Protein AF-0000000085050484 (afdb_homodimer)

Secondary structure (DSSP, 8-state):
-PPEEEEEE--SS--HHHHHHHHHHHHTT-EEEEEEE-TTPPP-SS--S-HHHHHHHHHHTT-EEEEE---SSHHHHHHHHHHH-TT-EEEES-HHHHHHHHHH--SS-EEE--HHHHHHHHHHHHHHHHHS--TTS-HHHHHHHHHHTTTSHHHHHHHHHHHHHHHHHHTTTSSS---EEEEEEEEEETTEEEEEE--SSSSTT-EE-SEEEPPTTS-HHHHHHHHHHHHH-----HHHHHHHEEEEEEE--TTS-TTSSEEEEEEEEE-TTS--------SSSS-EEEEEHHHHTT-GGGB-TTHHHHHHHHHHHHHHT-----/-PPEEEEEE--SS--HHHHHHHHHHHHTT-EEEEEEE-TTPPP-SS--S-HHHHHHHHHHTT-EEEEE---SSHHHHHHHHHHH-TT-EEEES-HHHHHHHHHH--SS-EEE--HHHHHHHHHHHHHHHHHS--TTS-HHHHHHHHHHTTTSHHHHHHHHHHHHHHHHHHTTTSSS---EEEEEEEEEETTEEEEEE--SSSSTT-EE-SEEEPPTTS-HHHHHHHHHHHHH-----HHHHHHHEEEEEEE--TTS-TTSSEEEEEEEEE-TT---------SSSS-EEEEEHHHHTT-GGGB-TTHHHHHHHHHHHHHHT-----

Foldseek 3Di:
DFAEEEEEDQPLPCFPVNLVVQVVCVVVRYQYEYEHEQQQAAAALVRNDHPVLNCQQCVVSPHHYDYDYHAQDLVVLLVRVCVVPVQHEYEYLPCLRCVSVCVVRDRYHYHYDDPVVNVLSVVQSLCCLVPVAGPRHDPSSSVSSNVSCPPVSSVLNSVLVVVLVVLQVVCVPPPDRDAFEKEFEWEAEDQWTKWFADCDPDLHRFIFTQMDGDDDPDDSLVRHQVSCCVQQVDHDDPVRQVVQWQDKDKRFRQPQDSSGRYIYIYIYGYCYPPPPPCSPRPDPHGDMDIGGLVVLLSRNNRHDRCRSVVSVVVVVCVVVVPRPDD/DFAEEEEEDQPLPCFPVNLVVQVVCVVVRYQYEYEHEQQQAAAALVRNDHPVLNCQQCVVSPHHYDYDYHAQDLVVLLVRVCVVPVQHEYEYLPCLRCVSVCVVRDRYHYHYDDPVVNVLSVVQSLVCLVPVAGPRHDPSSSVSSNVSCPPVSSVLNSVLVVVLVVLQVVCVPPPDRDAFEKEFEWEAEDQWTKWFADCDPDLHRFIFTQMDGDDDPDDSLVRHQVSCCVQQVDHDDPVRQVVQWQDKDKRFRQPQDSSGRYIYIYIYGYCYPDPRPCSPRPDPHGDMDIGGLVVLLSRNNRHDGCRSVVSVVVVVCVVVVPRPDD

Organism: Asticcacaulis excentricus (strain ATCC 15261 / DSM 4724 / KCTC 12464 / NCIMB 9791 / VKM B-1370 / CB 48) (NCBI:txid573065)

Sequence (652 aa):
MNRVCLVIARFHPLTRACEALLRAKIDAGYAVTVCLIGADAPRSHRYPFTVDEQMEMLGAIGVRGIAIKEALSRQERKRQFSEISPEADILLFDPFYANVLKDDWRSGNVEVVSQGVLKDMDEARHTWLASGGCSLVSPEVQQLMAAADGDGTRARLWEEEQYVLNYRRSWEAAPYPPVLVTADVLIQCENKVLLIQRGGLPGRGLWALPGGFVDEGETLFDAALRELREETGLSLGYDYARSCMVQKKTFDDPNRSSRGRTVTHAVHFDLTGQTLDTLEAGDDAAALQWVDIEAALKMRSVMFEDHFLMLEYFLKKAQEGVALGCMNRVCLVIARFHPLTRACEALLRAKIDAGYAVTVCLIGADAPRSHRYPFTVDEQMEMLGAIGVRGIAIKEALSRQERKRQFSEISPEADILLFDPFYANVLKDDWRSGNVEVVSQGVLKDMDEARHTWLASGGCSLVSPEVQQLMAAADGDGTRARLWEEEQYVLNYRRSWEAAPYPPVLVTADVLIQCENKVLLIQRGGLPGRGLWALPGGFVDEGETLFDAALRELREETGLSLGYDYARSCMVQKKTFDDPNRSSRGRTVTHAVHFDLTGQTLDTLEAGDDAAALQWVDIEAALKMRSVMFEDHFLMLEYFLKKAQEGVALGC

Radius of gyration: 28.17 Å; Cα contacts (8 Å, |Δi|>4): 1174; chains: 2; bounding box: 64×88×60 Å

Solvent-accessible surface area (backbone atoms only — not comparable to full-atom values): 34467 Å² total; per-residue (Å²): 130,69,51,40,30,40,30,39,33,71,54,41,46,67,27,47,66,54,50,51,53,53,49,50,44,43,73,73,51,32,49,59,38,34,37,32,58,42,43,52,51,44,73,37,60,84,39,64,56,51,47,68,56,42,45,50,48,34,50,75,72,72,44,50,66,44,79,32,76,69,63,91,45,66,68,54,47,50,48,59,48,40,72,74,43,63,59,31,26,35,39,30,68,35,62,79,79,43,50,61,40,62,78,65,48,81,56,34,56,71,43,70,61,53,69,67,55,54,49,48,30,51,50,37,34,50,38,27,42,74,70,63,52,49,86,56,32,46,74,69,42,44,54,52,55,51,61,64,39,74,79,50,47,39,60,55,28,31,55,35,41,50,51,36,51,52,54,43,54,47,42,61,63,24,81,56,86,70,49,43,49,32,12,29,35,45,45,32,43,76,66,25,31,50,36,31,30,36,78,47,79,72,55,56,70,20,31,32,55,38,44,41,72,56,59,65,85,42,36,60,68,55,32,25,48,49,30,33,26,76,66,46,58,45,74,68,55,69,70,57,45,60,72,29,48,60,48,72,49,78,47,39,52,36,75,56,37,87,68,40,28,38,37,35,43,33,37,34,33,50,50,55,91,55,83,72,68,79,58,50,65,58,88,82,58,50,55,62,43,80,34,45,49,76,58,54,76,68,38,43,54,49,24,34,74,56,41,42,58,53,51,51,50,54,56,53,39,60,72,67,62,60,63,39,35,119,130,69,51,41,30,39,29,39,32,70,55,40,45,67,28,46,65,54,50,51,54,54,49,51,44,42,73,72,51,31,49,60,39,34,38,32,57,43,44,50,51,45,73,37,60,82,39,64,56,50,48,68,56,42,45,51,49,34,50,73,72,71,44,52,67,45,78,30,75,68,62,92,46,64,67,54,46,51,48,59,48,40,73,75,44,61,59,31,27,37,39,30,70,34,60,78,79,44,48,61,41,63,81,65,48,80,55,34,56,72,44,70,63,55,69,65,55,53,49,48,29,52,50,37,33,51,39,27,41,74,70,63,51,51,85,54,32,47,74,69,42,42,52,52,55,52,62,66,39,72,80,51,46,38,60,56,29,31,53,35,40,51,52,37,51,52,54,44,54,47,42,63,63,26,83,57,86,70,50,43,48,30,13,28,35,44,45,31,44,74,67,25,32,50,36,32,30,34,78,49,80,72,54,56,70,20,32,32,57,38,44,42,73,56,57,65,86,43,37,60,67,54,31,24,48,48,30,32,24,76,67,46,59,48,77,66,56,69,70,57,44,58,72,28,49,61,46,72,50,77,48,39,52,36,75,56,37,88,68,41,29,37,38,34,43,32,37,34,33,51,50,55,92,54,83,71,68,81,58,50,66,57,88,81,57,50,57,64,44,79,35,44,49,76,59,54,76,67,37,42,53,48,23,32,74,55,40,40,59,53,50,50,51,54,55,55,39,60,71,66,62,59,62,38,35,119

pLDDT: mean 90.38, std 12.51, range [30.03, 98.69]

Nearest PDB structures (foldseek):
  2qjo-assembly1_B-2  TM=8.603E-01  e=3.686E-28  Synechocystis sp. PCC 6803
  2qjo-assembly1_C-2  TM=8.294E-01  e=4.074E-27  Synechocystis sp. PCC 6803
  2qjo-assembly1_A-2  TM=8.256E-01  e=7.094E-27  Synechocystis sp. PCC 6803
  2qjt-assembly1_A  TM=8.260E-01  e=4.235E-26  Francisella tularensis
  2r5w-assembly1_A  TM=8.127E-01  e=7.842E-26  Francisella tularensis subsp. tularensis

Structure (mmCIF, N/CA/C/O backbone):
data_AF-0000000085050484-model_v1
#
loop_
_entity.id
_entity.type
_entity.pdbx_description
1 polymer 'Nicotinamide-nucleotide adenylyltransferase'
#
loop_
_atom_site.group_PDB
_atom_site.id
_atom_site.type_symbol
_atom_site.label_atom_id
_atom_site.label_alt_id
_atom_site.label_comp_id
_atom_site.label_asym_id
_atom_site.label_entity_id
_atom_site.label_seq_id
_atom_site.pdbx_PDB_ins_code
_atom_site.Cartn_x
_atom_site.Cartn_y
_atom_site.Cartn_z
_atom_site.occupancy
_atom_site.B_iso_or_equiv
_atom_site.auth_seq_id
_atom_site.auth_comp_id
_atom_site.auth_asym_id
_atom_site.auth_atom_id
_atom_site.pdbx_PDB_model_num
ATOM 1 N N . MET A 1 1 ? -25.625 -33.844 -24.109 1 50.44 1 MET A N 1
ATOM 2 C CA . MET A 1 1 ? -24.266 -33.312 -24.156 1 50.44 1 MET A CA 1
ATOM 3 C C . MET A 1 1 ? -23.672 -33.188 -22.766 1 50.44 1 MET A C 1
ATOM 5 O O . MET A 1 1 ? -24.344 -32.719 -21.844 1 50.44 1 MET A O 1
ATOM 9 N N . ASN A 1 2 ? -22.609 -33.906 -22.422 1 69.62 2 ASN A N 1
ATOM 10 C CA . ASN A 1 2 ? -22.094 -34 -21.062 1 69.62 2 ASN A CA 1
ATOM 11 C C . ASN A 1 2 ? -21.734 -32.625 -20.484 1 69.62 2 ASN A C 1
ATOM 13 O O . ASN A 1 2 ? -21.234 -31.766 -21.188 1 69.62 2 ASN A O 1
ATOM 17 N N . ARG A 1 3 ? -22.312 -32.438 -19.375 1 88.69 3 ARG A N 1
ATOM 18 C CA . ARG A 1 3 ? -21.953 -31.203 -18.656 1 88.69 3 ARG A CA 1
ATOM 19 C C . ARG A 1 3 ? -20.438 -31.109 -18.469 1 88.69 3 ARG A C 1
ATOM 21 O O . ARG A 1 3 ? -19.781 -32.125 -18.219 1 88.69 3 ARG A O 1
ATOM 28 N N . VAL A 1 4 ? -19.906 -30.047 -18.812 1 93.88 4 VAL A N 1
ATOM 29 C CA . VAL A 1 4 ? -18.469 -29.812 -18.688 1 93.88 4 VAL A CA 1
ATOM 30 C C . VAL A 1 4 ? -18.156 -29.219 -17.328 1 93.88 4 VAL A C 1
ATOM 32 O O . VAL A 1 4 ? -18.891 -28.344 -16.844 1 93.88 4 VAL A O 1
ATOM 35 N N . CYS A 1 5 ? -17.141 -29.734 -16.688 1 96 5 CYS A N 1
ATOM 36 C CA . CYS A 1 5 ? -16.609 -29.156 -15.461 1 96 5 CYS A CA 1
ATOM 37 C C . CYS A 1 5 ? -15.156 -28.734 -15.633 1 96 5 CYS A C 1
ATOM 39 O O . CYS A 1 5 ? -14.289 -29.578 -15.875 1 96 5 CYS A O 1
ATOM 41 N N . LEU A 1 6 ? -14.922 -27.484 -15.586 1 94.31 6 LEU A N 1
ATOM 42 C CA . LEU A 1 6 ? -13.547 -26.984 -15.562 1 94.31 6 LEU A CA 1
ATOM 43 C C . LEU A 1 6 ? -13.023 -26.906 -14.133 1 94.31 6 LEU A C 1
ATOM 45 O O . LEU A 1 6 ? -13.656 -26.312 -13.266 1 94.31 6 LEU A O 1
ATOM 49 N N . VAL A 1 7 ? -11.914 -27.547 -13.945 1 95.62 7 VAL A N 1
ATOM 50 C CA . VAL A 1 7 ? -11.242 -27.531 -12.656 1 95.62 7 VAL A CA 1
ATOM 51 C C . VAL A 1 7 ? -10.047 -26.594 -12.703 1 95.62 7 VAL A C 1
ATOM 53 O O . VAL A 1 7 ? -9.148 -26.75 -13.531 1 95.62 7 VAL A O 1
ATOM 56 N N . ILE A 1 8 ? -10.07 -25.594 -11.883 1 94 8 ILE A N 1
ATOM 57 C CA . ILE A 1 8 ? -8.969 -24.641 -11.805 1 94 8 ILE A CA 1
ATOM 58 C C . ILE A 1 8 ? -8.07 -25 -10.617 1 94 8 ILE A C 1
ATOM 60 O O . ILE A 1 8 ? -8.5 -24.922 -9.461 1 94 8 ILE A O 1
ATOM 64 N N . ALA A 1 9 ? -6.816 -25.344 -11 1 94.56 9 ALA A N 1
ATOM 65 C CA . ALA A 1 9 ? -6.043 -25.938 -9.906 1 94.56 9 ALA A CA 1
ATOM 66 C C . ALA A 1 9 ? -4.551 -25.703 -10.102 1 94.56 9 ALA A C 1
ATOM 68 O O . ALA A 1 9 ? -4.109 -25.344 -11.195 1 94.56 9 ALA A O 1
ATOM 69 N N . ARG A 1 10 ? -3.857 -25.766 -9.008 1 94.19 10 ARG A N 1
ATOM 70 C CA . ARG A 1 10 ? -2.43 -26.031 -8.852 1 94.19 10 ARG A CA 1
ATOM 71 C C . ARG A 1 10 ? -2.189 -27.219 -7.922 1 94.19 10 ARG A C 1
ATOM 73 O O . ARG A 1 10 ? -2.316 -27.078 -6.703 1 94.19 10 ARG A O 1
ATOM 80 N N . PHE A 1 11 ? -1.839 -28.312 -8.539 1 96.25 11 PHE A N 1
ATOM 81 C CA . PHE A 1 11 ? -1.651 -29.484 -7.699 1 96.25 11 PHE A CA 1
ATOM 82 C C . PHE A 1 11 ? -0.191 -29.641 -7.289 1 96.25 11 PHE A C 1
ATOM 84 O O . PHE A 1 11 ? 0.616 -30.188 -8.039 1 96.25 11 PHE A O 1
ATOM 91 N N . HIS A 1 12 ? 0.079 -29.266 -6.223 1 95.88 12 HIS A N 1
ATOM 92 C CA . HIS A 1 12 ? 1.45 -29.281 -5.727 1 95.88 12 HIS A CA 1
ATOM 93 C C . HIS A 1 12 ? 1.549 -30.031 -4.406 1 95.88 12 HIS A C 1
ATOM 95 O O . HIS A 1 12 ? 2.066 -29.5 -3.418 1 95.88 12 HIS A O 1
ATOM 101 N N . PRO A 1 13 ? 0.966 -31.25 -4.176 1 96.94 13 PRO A N 1
ATOM 102 C CA . PRO A 1 13 ? 0.71 -32.219 -5.242 1 96.94 13 PRO A CA 1
ATOM 103 C C . PRO A 1 13 ? -0.765 -32.594 -5.355 1 96.94 13 PRO A C 1
ATOM 105 O O . PRO A 1 13 ? -1.605 -32.031 -4.648 1 96.94 13 PRO A O 1
ATOM 108 N N . LEU A 1 14 ? -1.025 -33.5 -6.332 1 97.94 14 LEU A N 1
ATOM 109 C CA . LEU A 1 14 ? -2.34 -34.125 -6.445 1 97.94 14 LEU A CA 1
ATOM 110 C C . LEU A 1 14 ? -2.566 -35.125 -5.32 1 97.94 14 LEU A C 1
ATOM 112 O O . LEU A 1 14 ? -2.08 -36.25 -5.383 1 97.94 14 LEU A O 1
ATOM 116 N N . THR A 1 15 ? -3.344 -34.75 -4.328 1 98 15 THR A N 1
ATOM 117 C CA . THR A 1 15 ? -3.586 -35.625 -3.174 1 98 15 THR A CA 1
ATOM 118 C C . THR A 1 15 ? -4.723 -36.594 -3.453 1 98 15 THR A C 1
ATOM 120 O O . THR A 1 15 ? -5.434 -36.469 -4.453 1 98 15 THR A O 1
ATOM 123 N N . ARG A 1 16 ? -4.859 -37.562 -2.525 1 97.25 16 ARG A N 1
ATOM 124 C CA . ARG A 1 16 ? -5.965 -38.5 -2.621 1 97.25 16 ARG A CA 1
ATOM 125 C C . ARG A 1 16 ? -7.309 -37.781 -2.518 1 97.25 16 ARG A C 1
ATOM 127 O O . ARG A 1 16 ? -8.273 -38.156 -3.176 1 97.25 16 ARG A O 1
ATOM 134 N N . ALA A 1 17 ? -7.324 -36.812 -1.642 1 97.12 17 ALA A N 1
ATOM 135 C CA . ALA A 1 17 ? -8.555 -36.031 -1.481 1 97.12 17 ALA A CA 1
ATOM 136 C C . ALA A 1 17 ? -8.922 -35.312 -2.777 1 97.12 17 ALA A C 1
ATOM 138 O O . ALA A 1 17 ? -10.094 -35.281 -3.16 1 97.12 17 ALA A O 1
ATOM 139 N N . CYS A 1 18 ? -7.965 -34.75 -3.436 1 97.75 18 CYS A N 1
ATOM 140 C CA . CYS A 1 18 ? -8.188 -34.094 -4.719 1 97.75 18 CYS A CA 1
ATOM 141 C C . CYS A 1 18 ? -8.688 -35.094 -5.762 1 97.75 18 CYS A C 1
ATOM 143 O O . CYS A 1 18 ? -9.656 -34.844 -6.473 1 97.75 18 CYS A O 1
ATOM 145 N N . GLU A 1 19 ? -8.031 -36.25 -5.832 1 97.31 19 GLU A N 1
ATOM 146 C CA . GLU A 1 19 ? -8.414 -37.281 -6.77 1 97.31 19 GLU A CA 1
ATOM 147 C C . GLU A 1 19 ? -9.867 -37.719 -6.566 1 97.31 19 GLU A C 1
ATOM 149 O O . GLU A 1 19 ? -10.602 -37.906 -7.535 1 97.31 19 GLU A O 1
ATOM 154 N N . ALA A 1 20 ? -10.18 -37.875 -5.332 1 97.12 20 ALA A N 1
ATOM 155 C CA . ALA A 1 20 ? -11.539 -38.281 -4.996 1 97.12 20 ALA A CA 1
ATOM 156 C C . ALA A 1 20 ? -12.57 -37.281 -5.523 1 97.12 20 ALA A C 1
ATOM 158 O O . ALA A 1 20 ? -13.617 -37.688 -6.027 1 97.12 20 ALA A O 1
ATOM 159 N N . LEU A 1 21 ? -12.281 -36.031 -5.418 1 97.38 21 LEU A N 1
ATOM 160 C CA . LEU A 1 21 ? -13.203 -35 -5.883 1 97.38 21 LEU A CA 1
ATOM 161 C C . LEU A 1 21 ? -13.305 -35.031 -7.402 1 97.38 21 LEU A C 1
ATOM 163 O O . LEU A 1 21 ? -14.398 -34.844 -7.957 1 97.38 21 LEU A O 1
ATOM 167 N N . LEU A 1 22 ? -12.211 -35.188 -8.047 1 97.5 22 LEU A N 1
ATOM 168 C CA . LEU A 1 22 ? -12.219 -35.281 -9.5 1 97.5 22 LEU A CA 1
ATOM 169 C C . LEU A 1 22 ? -13.008 -36.5 -9.977 1 97.5 22 LEU A C 1
ATOM 171 O O . LEU A 1 22 ? -13.836 -36.375 -10.883 1 97.5 22 LEU A O 1
ATOM 175 N N . ARG A 1 23 ? -12.836 -37.625 -9.336 1 96.5 23 ARG A N 1
ATOM 176 C CA . ARG A 1 23 ? -13.555 -38.844 -9.68 1 96.5 23 ARG A CA 1
ATOM 177 C C . ARG A 1 23 ? -15.047 -38.688 -9.43 1 96.5 23 ARG A C 1
ATOM 179 O O . ARG A 1 23 ? -15.867 -39.188 -10.211 1 96.5 23 ARG A O 1
ATOM 186 N N . ALA A 1 24 ? -15.312 -38 -8.336 1 96.62 24 ALA A N 1
ATOM 187 C CA . ALA A 1 24 ? -16.719 -37.781 -8.023 1 96.62 24 ALA A CA 1
ATOM 188 C C . ALA A 1 24 ? -17.406 -37 -9.141 1 96.62 24 ALA A C 1
ATOM 190 O O . ALA A 1 24 ? -18.547 -37.281 -9.484 1 96.62 24 ALA A O 1
ATOM 191 N N . LYS A 1 25 ? -16.734 -36 -9.68 1 96.5 25 LYS A N 1
ATOM 192 C CA . LYS A 1 25 ? -17.297 -35.219 -10.781 1 96.5 25 LYS A CA 1
ATOM 193 C C . LYS A 1 25 ? -17.453 -36.062 -12.039 1 96.5 25 LYS A C 1
ATOM 195 O O . LYS A 1 25 ? -18.453 -36 -12.742 1 96.5 25 LYS A O 1
ATOM 200 N N . ILE A 1 26 ? -16.516 -36.938 -12.281 1 95.69 26 ILE A N 1
ATOM 201 C CA . ILE A 1 26 ? -16.562 -37.812 -13.438 1 95.69 26 ILE A CA 1
ATOM 202 C C . ILE A 1 26 ? -17.703 -38.812 -13.281 1 95.69 26 ILE A C 1
ATOM 204 O O . ILE A 1 26 ? -18.484 -39 -14.219 1 95.69 26 ILE A O 1
ATOM 208 N N . ASP A 1 27 ? -17.859 -39.312 -12.133 1 95.88 27 ASP A N 1
ATOM 209 C CA . ASP A 1 27 ? -18.922 -40.281 -11.844 1 95.88 27 ASP A CA 1
ATOM 210 C C . ASP A 1 27 ? -20.297 -39.625 -11.953 1 95.88 27 ASP A C 1
ATOM 212 O O . ASP A 1 27 ? -21.281 -40.312 -12.281 1 95.88 27 ASP A O 1
ATOM 216 N N . ALA A 1 28 ? -20.328 -38.406 -11.727 1 95.62 28 ALA A N 1
ATOM 217 C CA . ALA A 1 28 ? -21.594 -37.656 -11.805 1 95.62 28 ALA A CA 1
ATOM 218 C C . ALA A 1 28 ? -21.922 -37.312 -13.258 1 95.62 28 ALA A C 1
ATOM 220 O O . ALA A 1 28 ? -22.938 -36.656 -13.531 1 95.62 28 ALA A O 1
ATOM 221 N N . GLY A 1 29 ? -20.984 -37.656 -14.227 1 94.5 29 GLY A N 1
ATOM 222 C CA . GLY A 1 29 ? -21.281 -37.531 -15.641 1 94.5 29 GLY A CA 1
ATOM 223 C C . GLY A 1 29 ? -20.625 -36.312 -16.281 1 94.5 29 GLY A C 1
ATOM 224 O O . GLY A 1 29 ? -20.875 -36 -17.453 1 94.5 29 GLY A O 1
ATOM 225 N N . TYR A 1 30 ? -19.75 -35.656 -15.516 1 95.38 30 TYR A N 1
ATOM 226 C CA . TYR A 1 30 ? -19.078 -34.469 -16.078 1 95.38 30 TYR A CA 1
ATOM 227 C C . TYR A 1 30 ? -17.938 -34.906 -16.984 1 95.38 30 TYR A C 1
ATOM 229 O O . TYR A 1 30 ? -17.219 -35.875 -16.703 1 95.38 30 TYR A O 1
ATOM 237 N N . ALA A 1 31 ? -17.797 -34.219 -18.047 1 95.38 31 ALA A N 1
ATOM 238 C CA . ALA A 1 31 ? -16.5 -34.156 -18.719 1 95.38 31 ALA A CA 1
ATOM 239 C C . ALA A 1 31 ? -15.547 -33.188 -17.984 1 95.38 31 ALA A C 1
ATOM 241 O O . ALA A 1 31 ? -15.688 -31.969 -18.094 1 95.38 31 ALA A O 1
ATOM 242 N N . VAL A 1 32 ? -14.578 -33.75 -17.297 1 96.69 32 VAL A N 1
ATOM 243 C CA . VAL A 1 32 ? -13.719 -32.938 -16.422 1 96.69 32 VAL A CA 1
ATOM 244 C C . VAL A 1 32 ? -12.445 -32.562 -17.172 1 96.69 32 VAL A C 1
ATOM 246 O O . VAL A 1 32 ? -11.773 -33.406 -17.75 1 96.69 32 VAL A O 1
ATOM 249 N N . THR A 1 33 ? -12.156 -31.312 -17.203 1 96.31 33 THR A N 1
ATOM 250 C CA . THR A 1 33 ? -10.883 -30.781 -17.672 1 96.31 33 THR A CA 1
ATOM 251 C C . THR A 1 33 ? -10.203 -29.953 -16.594 1 96.31 33 THR A C 1
ATOM 253 O O . THR A 1 33 ? -10.781 -29 -16.078 1 96.31 33 THR A O 1
ATOM 256 N N . VAL A 1 34 ? -8.984 -30.359 -16.219 1 97.44 34 VAL A N 1
ATOM 257 C CA . VAL A 1 34 ? -8.227 -29.625 -15.211 1 97.44 34 VAL A CA 1
ATOM 258 C C . VAL A 1 34 ? -7.363 -28.562 -15.875 1 97.44 34 VAL A C 1
ATOM 260 O O . VAL A 1 34 ? -6.523 -28.875 -16.719 1 97.44 34 VAL A O 1
ATOM 263 N N . CYS A 1 35 ? -7.641 -27.297 -15.523 1 95.69 35 CYS A N 1
ATOM 264 C CA . CYS A 1 35 ? -6.812 -26.172 -15.953 1 95.69 35 CYS A CA 1
ATOM 265 C C . CYS A 1 35 ? -5.707 -25.891 -14.938 1 95.69 35 CYS A C 1
ATOM 267 O O . CYS A 1 35 ? -5.965 -25.375 -13.852 1 95.69 35 CYS A O 1
ATOM 269 N N . LEU A 1 36 ? -4.512 -26.234 -15.328 1 96.12 36 LEU A N 1
ATOM 270 C CA . LEU A 1 36 ? -3.357 -26.031 -14.461 1 96.12 36 LEU A CA 1
ATOM 271 C C . LEU A 1 36 ? -2.768 -24.625 -14.656 1 96.12 36 LEU A C 1
ATOM 273 O O . LEU A 1 36 ? -2.199 -24.344 -15.711 1 96.12 36 LEU A O 1
ATOM 277 N N . ILE A 1 37 ? -2.83 -23.828 -13.57 1 93.88 37 ILE A N 1
ATOM 278 C CA . ILE A 1 37 ? -2.455 -22.422 -13.68 1 93.88 37 ILE A CA 1
ATOM 279 C C . ILE A 1 37 ? -0.955 -22.266 -13.438 1 93.88 37 ILE A C 1
ATOM 281 O O . ILE A 1 37 ? -0.391 -22.922 -12.562 1 93.88 37 ILE A O 1
ATOM 285 N N . GLY A 1 38 ? -0.323 -21.312 -14.133 1 91.44 38 GLY A N 1
ATOM 286 C CA . GLY A 1 38 ? 1.069 -20.953 -13.906 1 91.44 38 GLY A CA 1
ATOM 287 C C . GLY A 1 38 ? 2.043 -21.906 -14.578 1 91.44 38 GLY A C 1
ATOM 288 O O . GLY A 1 38 ? 3.066 -22.266 -13.992 1 91.44 38 GLY A O 1
ATOM 289 N N . ALA A 1 39 ? 1.756 -22.375 -15.766 1 88.81 39 ALA A N 1
ATOM 290 C CA . ALA A 1 39 ? 2.48 -23.438 -16.453 1 88.81 39 ALA A CA 1
ATOM 291 C C . ALA A 1 39 ? 3.91 -23.016 -16.781 1 88.81 39 ALA A C 1
ATOM 293 O O . ALA A 1 39 ? 4.793 -23.859 -16.953 1 88.81 39 ALA A O 1
ATOM 294 N N . ASP A 1 40 ? 4.141 -21.781 -16.766 1 91.31 40 ASP A N 1
ATOM 295 C CA . ASP A 1 40 ? 5.441 -21.297 -17.219 1 91.31 40 ASP A CA 1
ATOM 296 C C . ASP A 1 40 ? 6.223 -20.672 -16.078 1 91.31 40 ASP A C 1
ATOM 298 O O . ASP A 1 40 ? 7.273 -20.062 -16.281 1 91.31 40 ASP A O 1
ATOM 302 N N . ALA A 1 41 ? 5.781 -20.844 -14.883 1 94.38 41 ALA A N 1
ATOM 303 C CA . ALA A 1 41 ? 6.453 -20.266 -13.727 1 94.38 41 ALA A CA 1
ATOM 304 C C . ALA A 1 41 ? 7.566 -21.172 -13.219 1 94.38 41 ALA A C 1
ATOM 306 O O . ALA A 1 41 ? 7.516 -22.391 -13.406 1 94.38 41 ALA A O 1
ATOM 307 N N . PRO A 1 42 ? 8.578 -20.609 -12.609 1 96.38 42 PRO A N 1
ATOM 308 C CA . PRO A 1 42 ? 9.609 -21.453 -12.008 1 96.38 42 PRO A CA 1
ATOM 309 C C . PRO A 1 42 ? 9.133 -22.188 -10.766 1 96.38 42 PRO A C 1
ATOM 311 O O . PRO A 1 42 ? 8.117 -21.797 -10.164 1 96.38 42 PRO A O 1
ATOM 314 N N . ARG A 1 43 ? 9.922 -23.234 -10.414 1 96.12 43 ARG A N 1
ATOM 315 C CA . ARG A 1 43 ? 9.664 -23.922 -9.156 1 96.12 43 ARG A CA 1
ATOM 316 C C . ARG A 1 43 ? 9.828 -22.984 -7.965 1 96.12 43 ARG A C 1
ATOM 318 O O . ARG A 1 43 ? 10.695 -22.109 -7.977 1 96.12 43 ARG A O 1
ATOM 325 N N . SER A 1 44 ? 8.984 -23.156 -7.008 1 96.94 44 SER A N 1
ATOM 326 C CA . SER A 1 44 ? 9.086 -22.484 -5.719 1 96.94 44 SER A CA 1
ATOM 327 C C . SER A 1 44 ? 8.625 -23.391 -4.586 1 96.94 44 SER A C 1
ATOM 329 O O . SER A 1 44 ? 8.094 -24.469 -4.828 1 96.94 44 SER A O 1
ATOM 331 N N . HIS A 1 45 ? 8.867 -22.969 -3.404 1 97.44 45 HIS A N 1
ATOM 332 C CA . HIS A 1 45 ? 8.422 -23.75 -2.26 1 97.44 45 HIS A CA 1
ATOM 333 C C . HIS A 1 45 ? 6.906 -23.906 -2.25 1 97.44 45 HIS A C 1
ATOM 335 O O . HIS A 1 45 ? 6.383 -24.906 -1.745 1 97.44 45 HIS A O 1
ATOM 341 N N . ARG A 1 46 ? 6.176 -22.938 -2.826 1 95.44 46 ARG A N 1
ATOM 342 C CA . ARG A 1 46 ? 4.719 -23 -2.912 1 95.44 46 ARG A CA 1
ATOM 343 C C . ARG A 1 46 ? 4.266 -23.891 -4.055 1 95.44 46 ARG A C 1
ATOM 345 O O . ARG A 1 46 ? 3.205 -24.516 -3.98 1 95.44 46 ARG A O 1
ATOM 352 N N . TYR A 1 47 ? 5.051 -23.859 -5.086 1 95.88 47 TYR A N 1
ATOM 353 C CA . TYR A 1 47 ? 4.727 -24.594 -6.305 1 95.88 47 TYR A CA 1
ATOM 354 C C . TYR A 1 47 ? 5.918 -25.422 -6.781 1 95.88 47 TYR A C 1
ATOM 356 O O . TYR A 1 47 ? 6.527 -25.109 -7.809 1 95.88 47 TYR A O 1
ATOM 364 N N . PRO A 1 48 ? 6.156 -26.531 -6.125 1 96.69 48 PRO A N 1
ATOM 365 C CA . PRO A 1 48 ? 7.402 -27.266 -6.355 1 96.69 48 PRO A CA 1
ATOM 366 C C . PRO A 1 48 ? 7.371 -28.094 -7.637 1 96.69 48 PRO A C 1
ATOM 368 O O . PRO A 1 48 ? 8.414 -28.531 -8.117 1 96.69 48 PRO A O 1
ATOM 371 N N . PHE A 1 49 ? 6.184 -28.344 -8.219 1 96.69 49 PHE A N 1
ATOM 372 C CA . PHE A 1 49 ? 6.105 -29.234 -9.367 1 96.69 49 PHE A CA 1
ATOM 373 C C . PHE A 1 49 ? 5.82 -28.469 -10.648 1 96.69 49 PHE A C 1
ATOM 375 O O . PHE A 1 49 ? 4.969 -27.578 -10.656 1 96.69 49 PHE A O 1
ATOM 382 N N . THR A 1 50 ? 6.547 -28.828 -11.703 1 95.62 50 THR A N 1
ATOM 383 C CA . THR A 1 50 ? 6.32 -28.219 -13.008 1 95.62 50 THR A CA 1
ATOM 384 C C . THR A 1 50 ? 4.961 -28.609 -13.57 1 95.62 50 THR A C 1
ATOM 386 O O . THR A 1 50 ? 4.324 -29.547 -13.062 1 95.62 50 THR A O 1
ATOM 389 N N . VAL A 1 51 ? 4.566 -27.938 -14.594 1 96.44 51 VAL A N 1
ATOM 390 C CA . VAL A 1 51 ? 3.289 -28.25 -15.219 1 96.44 51 VAL A CA 1
ATOM 391 C C . VAL A 1 51 ? 3.338 -29.656 -15.812 1 96.44 51 VAL A C 1
ATOM 393 O O . VAL A 1 51 ? 2.352 -30.406 -15.75 1 96.44 51 VAL A O 1
ATOM 396 N N . ASP A 1 52 ? 4.453 -30.047 -16.406 1 96.25 52 ASP A N 1
ATOM 397 C CA . ASP A 1 52 ? 4.59 -31.391 -16.969 1 96.25 52 ASP A CA 1
ATOM 398 C C . ASP A 1 52 ? 4.418 -32.469 -15.898 1 96.25 52 ASP A C 1
ATOM 400 O O . ASP A 1 52 ? 3.744 -33.469 -16.125 1 96.25 52 ASP A O 1
ATOM 404 N N . GLU A 1 53 ? 5 -32.219 -14.789 1 96.44 53 GLU A N 1
ATOM 405 C CA . GLU A 1 53 ? 4.883 -33.156 -13.68 1 96.44 53 GLU A CA 1
ATOM 406 C C . GLU A 1 53 ? 3.441 -33.219 -13.18 1 96.44 53 GLU A C 1
ATOM 408 O O . GLU A 1 53 ? 2.949 -34.312 -12.883 1 96.44 53 GLU A O 1
ATOM 413 N N . GLN A 1 54 ? 2.752 -32.094 -13.094 1 97.56 54 GLN A N 1
ATOM 414 C CA . GLN A 1 54 ? 1.347 -32.094 -12.703 1 97.56 54 GLN A CA 1
ATOM 415 C C . GLN A 1 54 ? 0.49 -32.844 -13.727 1 97.56 54 GLN A C 1
ATOM 417 O O . GLN A 1 54 ? -0.432 -33.562 -13.359 1 97.56 54 GLN A O 1
ATOM 422 N N . MET A 1 55 ? 0.871 -32.688 -15.016 1 97.62 55 MET A N 1
ATOM 423 C CA . MET A 1 55 ? 0.169 -33.375 -16.078 1 97.62 55 MET A CA 1
ATOM 424 C C . MET A 1 55 ? 0.349 -34.906 -15.953 1 97.62 55 MET A C 1
ATOM 426 O O . MET A 1 55 ? -0.584 -35.656 -16.203 1 97.62 55 MET A O 1
ATOM 430 N N . GLU A 1 56 ? 1.513 -35.281 -15.594 1 97.31 56 GLU A N 1
ATOM 431 C CA . GLU A 1 56 ? 1.773 -36.688 -15.375 1 97.31 56 GLU A CA 1
ATOM 432 C C . GLU A 1 56 ? 0.947 -37.219 -14.211 1 97.31 56 GLU A C 1
ATOM 434 O O . GLU A 1 56 ? 0.441 -38.344 -14.266 1 97.31 56 GLU A O 1
ATOM 439 N N . MET A 1 57 ? 0.799 -36.438 -13.141 1 97.31 57 MET A N 1
ATOM 440 C CA . MET A 1 57 ? -0.033 -36.844 -12.016 1 97.31 57 MET A CA 1
ATOM 441 C C . MET A 1 57 ? -1.477 -37.062 -12.453 1 97.31 57 MET A C 1
ATOM 443 O O . MET A 1 57 ? -2.104 -38.031 -12.062 1 97.31 57 MET A O 1
ATOM 447 N N . LEU A 1 58 ? -1.947 -36.156 -13.25 1 97.5 58 LEU A N 1
ATOM 448 C CA . LEU A 1 58 ? -3.312 -36.25 -13.75 1 97.5 58 LEU A CA 1
ATOM 449 C C . LEU A 1 58 ? -3.455 -37.469 -14.672 1 97.5 58 LEU A C 1
ATOM 451 O O . LEU A 1 58 ? -4.461 -38.188 -14.617 1 97.5 58 LEU A O 1
ATOM 455 N N . GLY A 1 59 ? -2.453 -37.656 -15.516 1 95.69 59 GLY A N 1
ATOM 456 C CA . GLY A 1 59 ? -2.445 -38.812 -16.406 1 95.69 59 GLY A CA 1
ATOM 457 C C . GLY A 1 59 ? -2.527 -40.125 -15.664 1 95.69 59 GLY A C 1
ATOM 458 O O . GLY A 1 59 ? -3.17 -41.062 -16.141 1 95.69 59 GLY A O 1
ATOM 459 N N . ALA A 1 60 ? -1.913 -40.156 -14.531 1 92.19 60 ALA A N 1
ATOM 460 C CA . ALA A 1 60 ? -1.893 -41.375 -13.727 1 92.19 60 ALA A CA 1
ATOM 461 C C . ALA A 1 60 ? -3.299 -41.75 -13.273 1 92.19 60 ALA A C 1
ATOM 463 O O . ALA A 1 60 ? -3.568 -42.938 -12.984 1 92.19 60 ALA A O 1
ATOM 464 N N . ILE A 1 61 ? -4.191 -40.812 -13.25 1 90.31 61 ILE A N 1
ATOM 465 C CA . ILE A 1 61 ? -5.547 -41.125 -12.805 1 90.31 61 ILE A CA 1
ATOM 466 C C . ILE A 1 61 ? -6.523 -40.969 -13.969 1 90.31 61 ILE A C 1
ATOM 468 O O . ILE A 1 61 ? -7.738 -40.938 -13.766 1 90.31 61 ILE A O 1
ATOM 472 N N . GLY A 1 62 ? -6.016 -40.719 -15.117 1 92.12 62 GLY A N 1
ATOM 473 C CA . GLY A 1 62 ? -6.836 -40.656 -16.328 1 92.12 62 GLY A CA 1
ATOM 474 C C . GLY A 1 62 ? -7.641 -39.375 -16.453 1 92.12 62 GLY A C 1
ATOM 475 O O . GLY A 1 62 ? -8.766 -39.406 -16.953 1 92.12 62 GLY A O 1
ATOM 476 N N . VAL A 1 63 ? -7.191 -38.344 -15.898 1 95.75 63 VAL A N 1
ATOM 477 C CA . VAL A 1 63 ? -7.895 -37.062 -15.984 1 95.75 63 VAL A CA 1
ATOM 478 C C . VAL A 1 63 ? -7.168 -36.156 -16.953 1 95.75 63 VAL A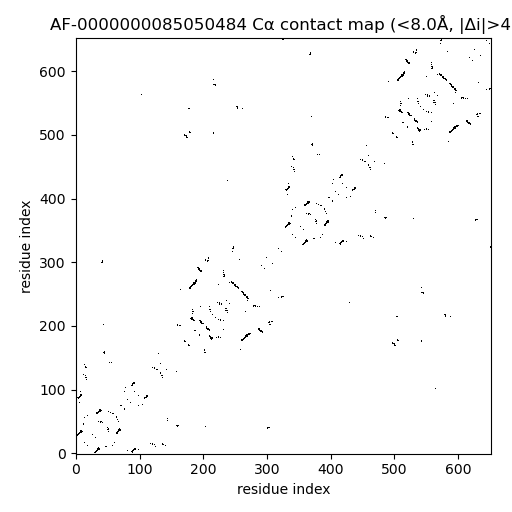 C 1
ATOM 480 O O . VAL A 1 63 ? -5.938 -36.062 -16.938 1 95.75 63 VAL A O 1
ATOM 483 N N . ARG A 1 64 ? -7.934 -35.469 -17.766 1 94.88 64 ARG A N 1
ATOM 484 C CA . ARG A 1 64 ? -7.383 -34.531 -18.75 1 94.88 64 ARG A CA 1
ATOM 485 C C . ARG A 1 64 ? -6.969 -33.219 -18.109 1 94.88 64 ARG A C 1
ATOM 487 O O . ARG A 1 64 ? -7.699 -32.688 -17.281 1 94.88 64 ARG A O 1
ATOM 494 N N . GLY A 1 65 ? -5.762 -32.781 -18.484 1 96.75 65 GLY A N 1
ATOM 495 C CA . GLY A 1 65 ? -5.297 -31.484 -18.031 1 96.75 65 GLY A CA 1
ATOM 496 C C . GLY A 1 65 ? -4.855 -30.578 -19.172 1 96.75 65 GLY A C 1
ATOM 497 O O . GLY A 1 65 ? -4.465 -31.062 -20.234 1 96.75 65 GLY A O 1
ATOM 498 N N . ILE A 1 66 ? -4.996 -29.328 -19 1 97 66 ILE A N 1
ATOM 499 C CA . ILE A 1 66 ? -4.438 -28.344 -19.922 1 97 66 ILE A CA 1
ATOM 500 C C . ILE A 1 66 ? -3.639 -27.312 -19.125 1 97 66 ILE A C 1
ATOM 502 O O . ILE A 1 66 ? -3.99 -26.969 -18 1 97 66 ILE A O 1
ATOM 506 N N . ALA A 1 67 ? -2.57 -26.891 -19.75 1 96.69 67 ALA A N 1
ATOM 507 C CA . ALA A 1 67 ? -1.71 -25.875 -19.141 1 96.69 67 ALA A CA 1
ATOM 508 C C . ALA A 1 67 ? -2.203 -24.469 -19.469 1 96.69 67 ALA A C 1
ATOM 510 O O . ALA A 1 67 ? -2.498 -24.156 -20.641 1 96.69 67 ALA A O 1
ATOM 511 N N . ILE A 1 68 ? -2.35 -23.625 -18.453 1 94.75 68 ILE A N 1
ATOM 512 C CA . ILE A 1 68 ? -2.812 -22.25 -18.625 1 94.75 68 ILE A CA 1
ATOM 513 C C . ILE A 1 68 ? -1.76 -21.281 -18.094 1 94.75 68 ILE A C 1
ATOM 515 O O . ILE A 1 68 ? -1.215 -21.484 -17 1 94.75 68 ILE A O 1
ATOM 519 N N . LYS A 1 69 ? -1.516 -20.234 -18.828 1 93.38 69 LYS A N 1
ATOM 520 C CA . LYS A 1 69 ? -0.644 -19.172 -18.344 1 93.38 69 LYS A CA 1
ATOM 521 C C . LYS A 1 69 ? -1.335 -18.344 -17.266 1 93.38 69 LYS A C 1
ATOM 523 O O . LYS A 1 69 ? -2.527 -18.062 -17.359 1 93.38 69 LYS A O 1
ATOM 528 N N . GLU A 1 70 ? -0.587 -18.031 -16.312 1 92.12 70 GLU A N 1
ATOM 529 C CA . GLU A 1 70 ? -1.141 -17.188 -15.266 1 92.12 70 GLU A CA 1
ATOM 530 C C . GLU A 1 70 ? -1.46 -15.789 -15.789 1 92.12 70 GLU A C 1
ATOM 532 O O . GLU A 1 70 ? -0.698 -15.234 -16.578 1 92.12 70 GLU A O 1
ATOM 537 N N . ALA A 1 71 ? -2.609 -15.289 -15.344 1 89.44 71 ALA A N 1
ATOM 538 C CA . ALA A 1 71 ? -3.025 -13.953 -15.75 1 89.44 71 ALA A CA 1
ATOM 539 C C . ALA A 1 71 ? -3.109 -13.008 -14.555 1 89.44 71 ALA A C 1
ATOM 541 O O . ALA A 1 71 ? -3.486 -13.43 -13.453 1 89.44 71 ALA A O 1
ATOM 542 N N . LEU A 1 72 ? -2.857 -11.695 -14.812 1 86.25 72 LEU A N 1
ATOM 543 C CA . LEU A 1 72 ? -2.875 -10.68 -13.758 1 86.25 72 LEU A CA 1
ATOM 544 C C . LEU A 1 72 ? -4.301 -10.219 -13.469 1 86.25 72 LEU A C 1
ATOM 546 O O . LEU A 1 72 ? -4.688 -10.07 -12.312 1 86.25 72 LEU A O 1
ATOM 550 N N . SER A 1 73 ? -5.043 -10.016 -14.539 1 81.38 73 SER A N 1
ATOM 551 C CA . SER A 1 73 ? -6.332 -9.359 -14.359 1 81.38 73 SER A CA 1
ATOM 552 C C . SER A 1 73 ? -7.461 -10.375 -14.266 1 81.38 73 SER A C 1
ATOM 554 O O . SER A 1 73 ? -7.406 -11.43 -14.906 1 81.38 73 SER A O 1
ATOM 556 N N . ARG A 1 74 ? -8.43 -10.008 -13.555 1 80.88 74 ARG A N 1
ATOM 557 C CA . ARG A 1 74 ? -9.633 -10.82 -13.43 1 80.88 74 ARG A CA 1
ATOM 558 C C . ARG A 1 74 ? -10.297 -11.039 -14.781 1 80.88 74 ARG A C 1
ATOM 560 O O . ARG A 1 74 ? -10.812 -12.125 -15.062 1 80.88 74 ARG A O 1
ATOM 567 N N . GLN A 1 75 ? -10.289 -10.023 -15.555 1 80.69 75 GLN A N 1
ATOM 568 C CA . GLN A 1 75 ? -10.914 -10.094 -16.875 1 80.69 75 GLN A CA 1
ATOM 569 C C . GLN A 1 75 ? -10.211 -11.117 -17.766 1 80.69 75 GLN A C 1
ATOM 571 O O . GLN A 1 75 ? -10.859 -11.898 -18.453 1 80.69 75 GLN A O 1
ATOM 576 N N . GLU A 1 76 ? -8.914 -11.062 -17.688 1 86.5 76 GLU A N 1
ATOM 577 C CA . GLU A 1 76 ? -8.148 -12.008 -18.484 1 86.5 76 GLU A CA 1
ATOM 578 C C . GLU A 1 76 ? -8.352 -13.438 -17.984 1 86.5 76 GLU A C 1
ATOM 580 O O . GLU A 1 76 ? -8.414 -14.375 -18.781 1 86.5 76 GLU A O 1
ATOM 585 N N . ARG A 1 77 ? -8.406 -13.609 -16.688 1 87.5 77 ARG A N 1
ATOM 586 C CA . ARG A 1 77 ? -8.656 -14.93 -16.109 1 87.5 77 ARG A CA 1
ATOM 587 C C . ARG A 1 77 ? -10 -15.484 -16.578 1 87.5 77 ARG A C 1
ATOM 589 O O . ARG A 1 77 ? -10.094 -16.641 -17 1 87.5 77 ARG A O 1
ATOM 596 N N . LYS A 1 78 ? -10.992 -14.648 -16.516 1 85.62 78 LYS A N 1
ATOM 597 C CA . LYS A 1 78 ? -12.312 -15.07 -16.969 1 85.62 78 LYS A CA 1
ATOM 598 C C . LYS A 1 78 ? -12.289 -15.453 -18.453 1 85.62 78 LYS A C 1
ATOM 600 O O . LYS A 1 78 ? -12.875 -16.469 -18.844 1 85.62 78 LYS A O 1
ATOM 605 N N . ARG A 1 79 ? -11.594 -14.656 -19.188 1 88.56 79 ARG A N 1
ATOM 606 C CA . ARG A 1 79 ? -11.508 -14.906 -20.625 1 88.56 79 ARG A CA 1
ATOM 607 C C . ARG A 1 79 ? -10.852 -16.25 -20.906 1 88.56 79 ARG A C 1
ATOM 609 O O . ARG A 1 79 ? -11.273 -16.984 -21.812 1 88.56 79 ARG A O 1
ATOM 616 N N . GLN A 1 80 ? -9.836 -16.578 -20.188 1 90.69 80 GLN A N 1
ATOM 617 C CA . GLN A 1 80 ? -9.109 -17.828 -20.391 1 90.69 80 GLN A CA 1
ATOM 618 C C . GLN A 1 80 ? -10.031 -19.031 -20.25 1 90.69 80 GLN A C 1
ATOM 620 O O . GLN A 1 80 ? -9.977 -19.969 -21.047 1 90.69 80 GLN A O 1
ATOM 625 N N . PHE A 1 81 ? -10.945 -19.016 -19.328 1 89.31 81 PHE A N 1
ATOM 626 C CA . PHE A 1 81 ? -11.805 -20.156 -19.047 1 89.31 81 PHE A CA 1
ATOM 627 C C . PHE A 1 81 ? -13.031 -20.156 -19.938 1 89.31 81 PHE A C 1
ATOM 629 O O . PHE A 1 81 ? -13.516 -21.203 -20.359 1 89.31 81 PHE A O 1
ATOM 636 N N . SER A 1 82 ? -13.484 -18.938 -20.266 1 89 82 SER A N 1
ATOM 637 C CA . SER A 1 82 ? -14.609 -18.828 -21.172 1 89 82 SER A CA 1
ATOM 638 C C . SER A 1 82 ? -14.25 -19.359 -22.562 1 89 82 SER A C 1
ATOM 640 O O . SER A 1 82 ? -15.109 -19.906 -23.266 1 89 82 SER A O 1
ATOM 642 N N . GLU A 1 83 ? -13.031 -19.172 -22.922 1 92.06 83 GLU A N 1
ATOM 643 C CA . GLU A 1 83 ? -12.562 -19.641 -24.219 1 92.06 83 GLU A CA 1
ATOM 644 C C . GLU A 1 83 ? -12.484 -21.172 -24.266 1 92.06 83 GLU A C 1
ATOM 646 O O . GLU A 1 83 ? -12.641 -21.781 -25.328 1 92.06 83 GLU A O 1
ATOM 651 N N . ILE A 1 84 ? -12.266 -21.75 -23.156 1 92.38 84 ILE A N 1
ATOM 652 C CA . ILE A 1 84 ? -12.203 -23.203 -23.078 1 92.38 84 ILE A CA 1
ATOM 653 C C . ILE A 1 84 ? -13.617 -23.781 -23.062 1 92.38 84 ILE A C 1
ATOM 655 O O . ILE A 1 84 ? -13.93 -24.688 -23.844 1 92.38 84 ILE A O 1
ATOM 659 N N . SER A 1 85 ? -14.484 -23.234 -22.25 1 90.81 85 SER A N 1
ATOM 660 C CA . SER A 1 85 ? -15.875 -23.656 -22.172 1 90.81 85 SER A CA 1
ATOM 661 C C . SER A 1 85 ? -16.75 -22.578 -21.547 1 90.81 85 SER A C 1
ATOM 663 O O . SER A 1 85 ? -16.781 -22.438 -20.328 1 90.81 85 SER A O 1
ATOM 665 N N . PRO A 1 86 ? -17.5 -21.922 -22.312 1 86.5 86 PRO A N 1
ATOM 666 C CA . PRO A 1 86 ? -18.25 -20.766 -21.844 1 86.5 86 PRO A CA 1
ATOM 667 C C . PRO A 1 86 ? -19.359 -21.141 -20.844 1 86.5 86 PRO A C 1
ATOM 669 O O . PRO A 1 86 ? -19.781 -20.297 -20.047 1 86.5 86 PRO A O 1
ATOM 672 N N . GLU A 1 87 ? -19.812 -22.344 -20.828 1 87.62 87 GLU A N 1
ATOM 673 C CA . GLU A 1 87 ? -20.953 -22.688 -19.984 1 87.62 87 GLU A CA 1
ATOM 674 C C . GLU A 1 87 ? -20.578 -23.766 -18.969 1 87.62 87 GLU A C 1
ATOM 676 O O . GLU A 1 87 ? -21.453 -24.422 -18.406 1 87.62 87 GLU A O 1
ATOM 681 N N . ALA A 1 88 ? -19.359 -23.906 -18.734 1 92.5 88 ALA A N 1
ATOM 682 C CA . ALA A 1 88 ? -18.891 -24.984 -17.859 1 92.5 88 ALA A CA 1
ATOM 683 C C . ALA A 1 88 ? -19.172 -24.656 -16.391 1 92.5 88 ALA A C 1
ATOM 685 O O . ALA A 1 88 ? -19.172 -23.5 -16 1 92.5 88 ALA A O 1
ATOM 686 N N . ASP A 1 89 ? -19.453 -25.703 -15.641 1 93 89 ASP A N 1
ATOM 687 C CA . ASP A 1 89 ? -19.312 -25.578 -14.188 1 93 89 ASP 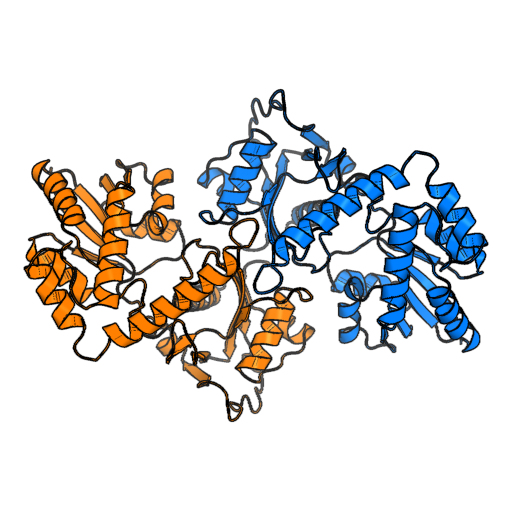A CA 1
ATOM 688 C C . ASP A 1 89 ? -17.844 -25.469 -13.789 1 93 89 ASP A C 1
ATOM 690 O O . ASP A 1 89 ? -16.969 -25.969 -14.484 1 93 89 ASP A O 1
ATOM 694 N N . ILE A 1 90 ? -17.656 -24.766 -12.719 1 92.25 90 ILE A N 1
ATOM 695 C CA . ILE A 1 90 ? -16.281 -24.531 -12.281 1 92.25 90 ILE A CA 1
ATOM 696 C C . ILE A 1 90 ? -16.062 -25.156 -10.914 1 92.25 90 ILE A C 1
ATOM 698 O O . ILE A 1 90 ? -16.906 -25.047 -10.023 1 92.25 90 ILE A O 1
ATOM 702 N N . LEU A 1 91 ? -15.039 -25.891 -10.797 1 93.25 91 LEU A N 1
ATOM 703 C CA . LEU A 1 91 ? -14.547 -26.375 -9.508 1 93.25 91 LEU A CA 1
ATOM 704 C C . LEU A 1 91 ? -13.195 -25.766 -9.18 1 93.25 91 LEU A C 1
ATOM 706 O O . LEU A 1 91 ? -12.227 -25.922 -9.93 1 93.25 91 LEU A O 1
ATOM 710 N N . LEU A 1 92 ? -13.102 -25.109 -8.023 1 91.94 92 LEU A N 1
ATOM 711 C CA . LEU A 1 92 ? -11.922 -24.312 -7.711 1 91.94 92 LEU A CA 1
ATOM 712 C C . LEU A 1 92 ? -11.086 -24.969 -6.621 1 91.94 92 LEU A C 1
ATOM 714 O O . LEU A 1 92 ? -11.555 -25.141 -5.492 1 91.94 92 LEU A O 1
ATOM 718 N N . PHE A 1 93 ? -9.859 -25.234 -7 1 90.44 93 PHE A N 1
ATOM 719 C CA . PHE A 1 93 ? -8.875 -25.688 -6.027 1 90.44 93 PHE A CA 1
ATOM 720 C C . PHE A 1 93 ? -7.961 -24.531 -5.613 1 90.44 93 PHE A C 1
ATOM 722 O O . PHE A 1 93 ? -7.184 -24.656 -4.668 1 90.44 93 PHE A O 1
ATOM 729 N N . ASP A 1 94 ? -8.039 -23.453 -6.316 1 82.81 94 ASP A N 1
ATOM 730 C CA . ASP A 1 94 ? -7.285 -22.234 -6.039 1 82.81 94 ASP A CA 1
ATOM 731 C C . ASP A 1 94 ? -8.227 -21.047 -5.82 1 82.81 94 ASP A C 1
ATOM 733 O O . ASP A 1 94 ? -8.453 -20.25 -6.73 1 82.81 94 ASP A O 1
ATOM 737 N N . PRO A 1 95 ? -8.602 -20.922 -4.656 1 74.56 95 PRO A N 1
ATOM 738 C CA . PRO A 1 95 ? -9.617 -19.891 -4.418 1 74.56 95 PRO A CA 1
ATOM 739 C C . PRO A 1 95 ? -9.078 -18.469 -4.59 1 74.56 95 PRO A C 1
ATOM 741 O O . PRO A 1 95 ? -9.852 -17.531 -4.789 1 74.56 95 PRO A O 1
ATOM 744 N N . PHE A 1 96 ? -7.879 -18.375 -4.586 1 73.44 96 PHE A N 1
ATOM 745 C CA . PHE A 1 96 ? -7.324 -17.031 -4.738 1 73.44 96 PHE A CA 1
ATOM 746 C C . PHE A 1 96 ? -7.359 -16.594 -6.195 1 73.44 96 PHE A C 1
ATOM 748 O O . PHE A 1 96 ? -7.641 -15.438 -6.496 1 73.44 96 PHE A O 1
ATOM 755 N N . TYR A 1 97 ? -7.047 -17.484 -7.066 1 74.56 97 TYR A N 1
ATOM 756 C CA . TYR A 1 97 ? -7.066 -17.172 -8.492 1 74.56 97 TYR A CA 1
ATOM 757 C C . TYR A 1 97 ? -8.5 -17.016 -8.992 1 74.56 97 TYR A C 1
ATOM 759 O O . TYR A 1 97 ? -8.805 -16.094 -9.75 1 74.56 97 TYR A O 1
ATOM 767 N N . ALA A 1 98 ? -9.367 -17.797 -8.398 1 65.38 98 ALA A N 1
ATOM 768 C CA . ALA A 1 98 ? -10.633 -17.875 -9.117 1 65.38 98 ALA A CA 1
ATOM 769 C C . ALA A 1 98 ? -11.773 -17.266 -8.289 1 65.38 98 ALA A C 1
ATOM 771 O O . ALA A 1 98 ? -12.922 -17.266 -8.719 1 65.38 98 ALA A O 1
ATOM 772 N N . ASN A 1 99 ? -11.422 -16.734 -7.102 1 65.94 99 ASN A N 1
ATOM 773 C CA . ASN A 1 99 ? -12.516 -16.094 -6.375 1 65.94 99 ASN A CA 1
ATOM 774 C C . ASN A 1 99 ? -13.172 -15 -7.207 1 65.94 99 ASN A C 1
ATOM 776 O O . ASN A 1 99 ? -14.367 -14.75 -7.07 1 65.94 99 ASN A O 1
ATOM 780 N N . VAL A 1 100 ? -12.43 -14.547 -8.094 1 64.19 100 VAL A N 1
ATOM 781 C CA . VAL A 1 100 ? -12.961 -13.5 -8.961 1 64.19 100 VAL A CA 1
ATOM 782 C C . VAL A 1 100 ? -14.039 -14.07 -9.867 1 64.19 100 VAL A C 1
ATOM 784 O O . VAL A 1 100 ? -14.984 -13.375 -10.242 1 64.19 100 VAL A O 1
ATOM 787 N N . LEU A 1 101 ? -13.953 -15.336 -10.039 1 69.44 101 LEU A N 1
ATOM 788 C CA . LEU A 1 101 ? -14.883 -15.992 -10.945 1 69.44 101 LEU A CA 1
ATOM 789 C C . LEU A 1 101 ? -16.219 -16.234 -10.266 1 69.44 101 LEU A C 1
ATOM 791 O O . LEU A 1 101 ? -17.25 -16.375 -10.93 1 69.44 101 LEU A O 1
ATOM 795 N N . LYS A 1 102 ? -16.094 -16.281 -8.992 1 69.62 102 LYS A N 1
ATOM 796 C CA . LYS A 1 102 ? -17.344 -16.516 -8.258 1 69.62 102 LYS A CA 1
ATOM 797 C C . LYS A 1 102 ? -18.375 -15.422 -8.547 1 69.62 102 LYS A C 1
ATOM 799 O O . LYS A 1 102 ? -19.562 -15.711 -8.695 1 69.62 102 LYS A O 1
ATOM 804 N N . ASP A 1 103 ? -17.875 -14.312 -8.711 1 67.38 103 ASP A N 1
ATOM 805 C CA . ASP A 1 103 ? -18.781 -13.18 -8.875 1 67.38 103 ASP A CA 1
ATOM 806 C C . ASP A 1 103 ? -19.062 -12.914 -10.352 1 67.38 103 ASP A C 1
ATOM 808 O O . ASP A 1 103 ? -20.109 -12.352 -10.695 1 67.38 103 ASP A O 1
ATOM 812 N N . ASP A 1 104 ? -18.203 -13.547 -11.117 1 73.19 104 ASP A N 1
ATOM 813 C CA . ASP A 1 104 ? -18.266 -13.078 -12.492 1 73.19 104 ASP A CA 1
ATOM 814 C C . ASP A 1 104 ? -18.703 -14.195 -13.438 1 73.19 104 ASP A C 1
ATOM 816 O O . ASP A 1 104 ? -19.047 -13.945 -14.594 1 73.19 104 ASP A O 1
ATOM 820 N N . TRP A 1 105 ? -18.688 -15.391 -12.852 1 79.44 105 TRP A N 1
ATOM 821 C CA . TRP A 1 105 ? -19.047 -16.531 -13.695 1 79.44 105 TRP A CA 1
ATOM 822 C C . TRP A 1 105 ? -20.547 -16.781 -13.672 1 79.44 105 TRP A C 1
ATOM 824 O O . TRP A 1 105 ? -21.109 -17.094 -12.617 1 79.44 105 TRP A O 1
ATOM 834 N N . ARG A 1 106 ? -21.297 -16.516 -14.711 1 73.88 106 ARG A N 1
ATOM 835 C CA . ARG A 1 106 ? -22.75 -16.578 -14.703 1 73.88 106 ARG A CA 1
ATOM 836 C C . ARG A 1 106 ? -23.266 -17.766 -15.5 1 73.88 106 ARG A C 1
ATOM 838 O O . ARG A 1 106 ? -24.438 -18.109 -15.438 1 73.88 106 ARG A O 1
ATOM 845 N N . SER A 1 107 ? -22.406 -18.422 -16.141 1 75.31 107 SER A N 1
ATOM 846 C CA . SER A 1 107 ? -22.859 -19.438 -17.078 1 75.31 107 SER A CA 1
ATOM 847 C C . SER A 1 107 ? -22.938 -20.812 -16.406 1 75.31 107 SER A C 1
ATOM 849 O O . SER A 1 107 ? -23.594 -21.719 -16.922 1 75.31 107 SER A O 1
ATOM 851 N N . GLY A 1 108 ? -22.375 -20.969 -15.32 1 82.5 108 GLY A N 1
ATOM 852 C CA . GLY A 1 108 ? -22.375 -22.234 -14.594 1 82.5 108 GLY A CA 1
ATOM 853 C C . GLY A 1 108 ? -22.172 -22.062 -13.102 1 82.5 108 GLY A C 1
ATOM 854 O O . GLY A 1 108 ? -22.031 -20.938 -12.609 1 82.5 108 GLY A O 1
ATOM 855 N N . ASN A 1 109 ? -22.234 -23.219 -12.492 1 87.75 109 ASN A N 1
ATOM 856 C CA . ASN A 1 109 ? -22 -23.188 -11.047 1 87.75 109 ASN A CA 1
ATOM 857 C C . ASN A 1 109 ? -20.516 -23.094 -10.719 1 87.75 109 ASN A C 1
ATOM 859 O O . ASN A 1 109 ? -19.672 -23.625 -11.445 1 87.75 109 ASN A O 1
ATOM 863 N N . VAL A 1 110 ? -20.297 -22.375 -9.719 1 89.5 110 VAL A N 1
ATOM 864 C CA . VAL A 1 110 ? -18.938 -22.281 -9.227 1 89.5 110 VAL A CA 1
ATOM 865 C C . VAL A 1 110 ? -18.844 -22.875 -7.82 1 89.5 110 VAL A C 1
ATOM 867 O O . VAL A 1 110 ? -19.562 -22.453 -6.914 1 89.5 110 VAL A O 1
ATOM 870 N N . GLU A 1 111 ? -18.062 -23.859 -7.719 1 89.94 111 GLU A N 1
ATOM 871 C CA . GLU A 1 111 ? -17.859 -24.531 -6.438 1 89.94 111 GLU A CA 1
ATOM 872 C C . GLU A 1 111 ? -16.406 -24.422 -5.977 1 89.94 111 GLU A C 1
ATOM 874 O O . GLU A 1 111 ? -15.484 -24.594 -6.77 1 89.94 111 GLU A O 1
ATOM 879 N N . VAL A 1 112 ? -16.234 -24.125 -4.711 1 90.12 112 VAL A N 1
ATOM 880 C CA . VAL A 1 112 ? -14.906 -24.094 -4.098 1 90.12 112 VAL A CA 1
ATOM 881 C C . VAL A 1 112 ? -14.727 -25.328 -3.221 1 90.12 112 VAL A C 1
ATOM 883 O O . VAL A 1 112 ? -15.609 -25.672 -2.432 1 90.12 112 VAL A O 1
ATOM 886 N N . VAL A 1 113 ? -13.609 -25.891 -3.395 1 93.62 113 VAL A N 1
ATOM 887 C CA . VAL A 1 113 ? -13.359 -27.094 -2.596 1 93.62 113 VAL A CA 1
ATOM 888 C C . VAL A 1 113 ? -13.273 -26.719 -1.118 1 93.62 113 VAL A C 1
ATOM 890 O O . VAL A 1 113 ? -13.023 -25.562 -0.777 1 93.62 113 VAL A O 1
ATOM 893 N N . SER A 1 114 ? -13.461 -27.688 -0.268 1 93 114 SER A N 1
ATOM 894 C CA . SER A 1 114 ? -13.477 -27.453 1.171 1 93 114 SER A CA 1
ATOM 895 C C . SER A 1 114 ? -12.102 -27.047 1.684 1 93 114 SER A C 1
ATOM 897 O O . SER A 1 114 ? -11.086 -27.391 1.069 1 93 114 SER A O 1
ATOM 899 N N . GLN A 1 115 ? -12.125 -26.438 2.814 1 92.19 115 GLN A N 1
ATOM 900 C CA . GLN A 1 115 ? -10.875 -26.047 3.467 1 92.19 115 GLN A CA 1
ATOM 901 C C . GLN A 1 115 ? -10.039 -27.281 3.814 1 92.19 115 GLN A C 1
ATOM 903 O O . GLN A 1 115 ? -8.805 -27.219 3.797 1 92.19 115 GLN A O 1
ATOM 908 N N . GLY A 1 116 ? -10.703 -28.297 4.102 1 94.12 116 GLY A N 1
ATOM 909 C CA . GLY A 1 116 ? -10 -29.531 4.414 1 94.12 116 GLY A CA 1
ATOM 910 C C . GLY A 1 116 ? -9.141 -30.047 3.268 1 94.12 116 GLY A C 1
ATOM 911 O O . GLY A 1 116 ? -8.016 -30.484 3.479 1 94.12 116 GLY A O 1
ATOM 912 N N . VAL A 1 117 ? -9.68 -29.984 2.094 1 95.62 117 VAL A N 1
ATOM 913 C CA . VAL A 1 117 ? -8.953 -30.438 0.908 1 95.62 117 VAL A CA 1
ATOM 914 C C . VAL A 1 117 ? -7.742 -29.531 0.67 1 95.62 117 VAL A C 1
ATOM 916 O O . VAL A 1 117 ? -6.648 -30.016 0.367 1 95.62 117 VAL A O 1
ATOM 919 N N . LEU A 1 118 ? -7.926 -28.266 0.843 1 94 118 LEU A N 1
ATOM 920 C CA . LEU A 1 118 ? -6.836 -27.312 0.671 1 94 118 LEU A CA 1
ATOM 921 C C . LEU A 1 118 ? -5.738 -27.547 1.705 1 94 118 LEU A C 1
ATOM 923 O O . LEU A 1 118 ? -4.551 -27.5 1.375 1 94 118 LEU A O 1
ATOM 927 N N . LYS A 1 119 ? -6.137 -27.812 2.873 1 94.75 119 LYS A N 1
ATOM 928 C CA . LYS A 1 119 ? -5.184 -28.094 3.943 1 94.75 119 LYS A CA 1
ATOM 929 C C . LYS A 1 119 ? -4.398 -29.375 3.656 1 94.75 119 LYS A C 1
ATOM 931 O O . LYS A 1 119 ? -3.205 -29.453 3.957 1 94.75 119 LYS A O 1
ATOM 936 N N . ASP A 1 120 ? -5.074 -30.297 3.104 1 96.19 120 ASP A N 1
ATOM 937 C CA . ASP A 1 120 ? -4.426 -31.562 2.738 1 96.19 120 ASP A CA 1
ATOM 938 C C . ASP A 1 120 ? -3.328 -31.328 1.702 1 96.19 120 ASP A C 1
ATOM 940 O O . ASP A 1 120 ? -2.248 -31.906 1.797 1 96.19 120 ASP A O 1
ATOM 944 N N . MET A 1 121 ? -3.604 -30.578 0.776 1 96.06 121 MET A N 1
ATOM 945 C CA . MET A 1 121 ? -2.617 -30.25 -0.253 1 96.06 121 MET A CA 1
ATOM 946 C C . MET A 1 121 ? -1.397 -29.578 0.353 1 96.06 121 MET A C 1
ATOM 948 O O . MET A 1 121 ? -0.261 -29.922 0.029 1 96.06 121 MET A O 1
ATOM 952 N N . ASP A 1 122 ? -1.68 -28.625 1.244 1 95.75 122 ASP A N 1
ATOM 953 C CA . ASP A 1 122 ? -0.596 -27.906 1.908 1 95.75 122 ASP A CA 1
ATOM 954 C C . ASP A 1 122 ? 0.258 -28.844 2.748 1 95.75 122 ASP A C 1
ATOM 956 O O . ASP A 1 122 ? 1.487 -28.766 2.727 1 95.75 122 ASP A O 1
ATOM 960 N N . GLU A 1 123 ? -0.424 -29.688 3.449 1 97.06 123 GLU A N 1
ATOM 961 C CA . GLU A 1 123 ? 0.265 -30.656 4.297 1 97.06 123 GLU A CA 1
ATOM 962 C C . GLU A 1 123 ? 1.105 -31.625 3.467 1 97.06 123 GLU A C 1
ATOM 964 O O . GLU A 1 123 ? 2.236 -31.953 3.836 1 97.06 123 GLU A O 1
ATOM 969 N N . ALA A 1 124 ? 0.521 -32.062 2.385 1 97.69 124 ALA A N 1
ATOM 970 C CA . ALA A 1 124 ? 1.248 -32.969 1.506 1 97.69 124 ALA A CA 1
ATOM 971 C C . ALA A 1 124 ? 2.514 -32.312 0.961 1 97.69 124 ALA A C 1
ATOM 973 O O . ALA A 1 124 ? 3.582 -32.938 0.943 1 97.69 124 ALA A O 1
ATOM 974 N N . ARG A 1 125 ? 2.393 -31.109 0.548 1 97.38 125 ARG A N 1
ATOM 975 C CA . ARG A 1 125 ? 3.531 -30.359 0.025 1 97.38 125 ARG A CA 1
ATOM 976 C C . ARG A 1 125 ? 4.609 -30.188 1.09 1 97.38 125 ARG A C 1
ATOM 978 O O . ARG A 1 125 ? 5.781 -30.484 0.848 1 97.38 125 ARG A O 1
ATOM 985 N N . HIS A 1 126 ? 4.16 -29.75 2.244 1 97.44 126 HIS A N 1
ATOM 986 C CA . HIS A 1 126 ? 5.086 -29.5 3.344 1 97.44 126 HIS A CA 1
ATOM 987 C C . HIS A 1 126 ? 5.828 -30.766 3.742 1 97.44 126 HIS A C 1
ATOM 989 O O . HIS A 1 126 ? 7.047 -30.75 3.928 1 97.44 126 HIS A O 1
ATOM 995 N N . THR A 1 127 ? 5.113 -31.844 3.836 1 96.88 127 THR A N 1
ATOM 996 C CA . THR A 1 127 ? 5.695 -33.125 4.238 1 96.88 127 THR A CA 1
ATOM 997 C C . THR A 1 127 ? 6.707 -33.594 3.205 1 96.88 127 THR A C 1
ATOM 999 O O . THR A 1 127 ? 7.789 -34.062 3.562 1 96.88 127 THR A O 1
ATOM 1002 N N . TRP A 1 128 ? 6.352 -33.438 1.973 1 97 128 TRP A N 1
ATOM 1003 C CA . TRP A 1 128 ? 7.273 -33.844 0.921 1 97 128 TRP A CA 1
ATOM 1004 C C . TRP A 1 128 ? 8.547 -33 0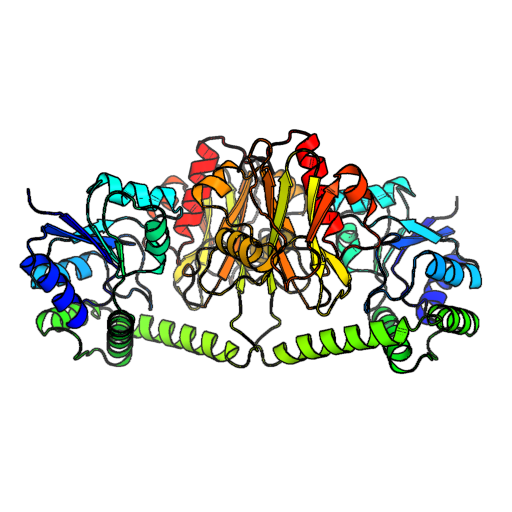.957 1 97 128 TRP A C 1
ATOM 1006 O O . TRP A 1 128 ? 9.656 -33.531 0.836 1 97 128 TRP A O 1
ATOM 1016 N N . LEU A 1 129 ? 8.383 -31.719 1.087 1 97.38 129 LEU A N 1
ATOM 1017 C CA . LEU A 1 129 ? 9.547 -30.844 1.168 1 97.38 129 LEU A CA 1
ATOM 1018 C C . LEU A 1 129 ? 10.422 -31.219 2.357 1 97.38 129 LEU A C 1
ATOM 1020 O O . LEU A 1 129 ? 11.648 -31.281 2.234 1 97.38 129 LEU A O 1
ATOM 1024 N N . ALA A 1 130 ? 9.812 -31.547 3.412 1 96.19 130 ALA A N 1
ATOM 1025 C CA . ALA A 1 130 ? 10.523 -31.797 4.664 1 96.19 130 ALA A CA 1
ATOM 1026 C C . ALA A 1 130 ? 11.211 -33.156 4.637 1 96.19 130 ALA A C 1
ATOM 1028 O O . ALA A 1 130 ? 12.344 -33.312 5.113 1 96.19 130 ALA A O 1
ATOM 1029 N N . SER A 1 131 ? 10.547 -34.219 4.023 1 93.44 131 SER A N 1
ATOM 1030 C CA . SER A 1 131 ? 11.062 -35.562 4.273 1 93.44 131 SER A CA 1
ATOM 1031 C C . SER A 1 131 ? 11.133 -36.375 2.986 1 93.44 131 SER A C 1
ATOM 1033 O O . SER A 1 131 ? 11.672 -37.469 2.977 1 93.44 131 SER A O 1
ATOM 1035 N N . GLY A 1 132 ? 10.555 -35.875 1.891 1 91.12 132 GLY A N 1
ATOM 1036 C CA . GLY A 1 132 ? 10.625 -36.562 0.614 1 91.12 132 GLY A CA 1
ATOM 1037 C C . GLY A 1 132 ? 9.469 -37.531 0.384 1 91.12 132 GLY A C 1
ATOM 1038 O O . GLY A 1 132 ? 9.172 -37.875 -0.757 1 91.12 132 GLY A O 1
ATOM 1039 N N . GLY A 1 133 ? 8.828 -37.969 1.438 1 87.75 133 GLY A N 1
ATOM 1040 C CA . GLY A 1 133 ? 7.68 -38.844 1.326 1 87.75 133 GLY A CA 1
ATOM 1041 C C . GLY A 1 133 ? 6.379 -38.188 1.749 1 87.75 133 GLY A C 1
ATOM 1042 O O . GLY A 1 133 ? 6.387 -37.156 2.414 1 87.75 133 GLY A O 1
ATOM 1043 N N . CYS A 1 134 ? 5.277 -38.75 1.162 1 91.44 134 CYS A N 1
ATOM 1044 C CA . CYS A 1 134 ? 3.975 -38.25 1.566 1 91.44 134 CYS A CA 1
ATOM 1045 C C . CYS A 1 134 ? 2.902 -39.312 1.44 1 91.44 134 CYS A C 1
ATOM 1047 O O . CYS A 1 134 ? 2.668 -39.844 0.351 1 91.44 134 CYS A O 1
ATOM 1049 N N . SER A 1 135 ? 2.207 -39.594 2.531 1 93.19 135 SER A N 1
ATOM 1050 C CA . SER A 1 135 ? 1.191 -40.656 2.553 1 93.19 135 SER A CA 1
ATOM 1051 C C . SER A 1 135 ? -0.15 -40.125 2.051 1 93.19 135 SER A C 1
ATOM 1053 O O . SER A 1 135 ? -1.079 -40.906 1.825 1 93.19 135 SER A O 1
ATOM 1055 N N . LEU A 1 136 ? -0.254 -38.875 1.801 1 96.75 136 LEU A N 1
ATOM 1056 C CA . LEU A 1 136 ? -1.519 -38.281 1.414 1 96.75 136 LEU A CA 1
ATOM 1057 C C . LEU A 1 136 ? -1.728 -38.344 -0.094 1 96.75 136 LEU A C 1
ATOM 1059 O O . LEU A 1 136 ? -2.74 -37.875 -0.613 1 96.75 136 LEU A O 1
ATOM 1063 N N . VAL A 1 137 ? -0.797 -38.969 -0.776 1 96.75 137 VAL A N 1
ATOM 1064 C CA . VAL A 1 137 ? -0.893 -39.125 -2.227 1 96.75 137 VAL A CA 1
ATOM 1065 C C . VAL A 1 137 ? -0.883 -40.594 -2.615 1 96.75 137 VAL A C 1
ATOM 1067 O O . VAL A 1 137 ? -0.515 -41.438 -1.81 1 96.75 137 VAL A O 1
ATOM 1070 N N . SER A 1 138 ? -1.337 -40.969 -3.795 1 95.94 138 SER A N 1
ATOM 1071 C CA . SER A 1 138 ? -1.31 -42.312 -4.297 1 95.94 138 SER A CA 1
ATOM 1072 C C . SER A 1 138 ? 0.12 -42.812 -4.543 1 95.94 138 SER A C 1
ATOM 1074 O O . SER A 1 138 ? 1.037 -41.969 -4.652 1 95.94 138 SER A O 1
ATOM 1076 N N . PRO A 1 139 ? 0.302 -44.094 -4.613 1 95.44 139 PRO A N 1
ATOM 1077 C CA . PRO A 1 139 ? 1.64 -44.625 -4.914 1 95.44 139 PRO A CA 1
ATOM 1078 C C . PRO A 1 139 ? 2.197 -44.094 -6.23 1 95.44 139 PRO A C 1
ATOM 1080 O O . PRO A 1 139 ? 3.398 -43.812 -6.336 1 95.44 139 PRO A O 1
ATOM 1083 N N . GLU A 1 140 ? 1.368 -43.906 -7.215 1 95.5 140 GLU A N 1
ATOM 1084 C CA . GLU A 1 140 ? 1.794 -43.375 -8.508 1 95.5 140 GLU A CA 1
ATOM 1085 C C . GLU A 1 140 ? 2.301 -41.938 -8.375 1 95.5 140 GLU A C 1
ATOM 1087 O O . GLU A 1 140 ? 3.354 -41.594 -8.914 1 95.5 140 GLU A O 1
ATOM 1092 N N . VAL A 1 141 ? 1.544 -41.156 -7.645 1 96.31 141 VAL A N 1
ATOM 1093 C CA . VAL A 1 141 ? 1.92 -39.75 -7.445 1 96.31 141 VAL A CA 1
ATOM 1094 C C . VAL A 1 141 ? 3.188 -39.656 -6.598 1 96.31 141 VAL A C 1
ATOM 1096 O O . VAL A 1 141 ? 4.055 -38.844 -6.844 1 96.31 141 VAL A O 1
ATOM 1099 N N . GLN A 1 142 ? 3.312 -40.5 -5.621 1 95 142 GLN A N 1
ATOM 1100 C CA . GLN A 1 142 ? 4.52 -40.562 -4.805 1 95 142 GLN A CA 1
ATOM 1101 C C . GLN A 1 142 ? 5.758 -40.781 -5.66 1 95 142 GLN A C 1
ATOM 1103 O O . GLN A 1 142 ? 6.805 -40.188 -5.43 1 95 142 GLN A O 1
ATOM 1108 N N . GLN A 1 143 ? 5.641 -41.719 -6.605 1 94.69 143 GLN A N 1
ATOM 1109 C CA . GLN A 1 143 ? 6.75 -42 -7.508 1 94.69 143 GLN A CA 1
ATOM 1110 C C . GLN A 1 143 ? 7.117 -40.781 -8.344 1 94.69 143 GLN A C 1
ATOM 1112 O O . GLN A 1 143 ? 8.297 -40.5 -8.555 1 94.69 143 GLN A O 1
ATOM 1117 N N . LEU A 1 144 ? 6.141 -40.125 -8.789 1 94.88 144 LEU A N 1
ATOM 1118 C CA . LEU A 1 144 ? 6.363 -38.906 -9.586 1 94.88 144 LEU A CA 1
ATOM 1119 C C . LEU A 1 144 ? 7.027 -37.812 -8.75 1 94.88 144 LEU A C 1
ATOM 1121 O O . LEU A 1 144 ? 7.91 -37.125 -9.242 1 94.88 144 LEU A O 1
ATOM 1125 N N . MET A 1 145 ? 6.605 -37.656 -7.5 1 94.81 145 MET A N 1
ATOM 1126 C CA . MET A 1 145 ? 7.203 -36.688 -6.59 1 94.81 145 MET A CA 1
ATOM 1127 C C . MET A 1 145 ? 8.672 -37.031 -6.324 1 94.81 145 MET A C 1
ATOM 1129 O O . MET A 1 145 ? 9.516 -36.125 -6.285 1 94.81 145 MET A O 1
ATOM 1133 N N . ALA A 1 146 ? 8.953 -38.312 -6.176 1 93.31 146 ALA A N 1
ATOM 1134 C CA . ALA A 1 146 ? 10.328 -38.75 -5.977 1 93.31 146 ALA A CA 1
ATOM 1135 C C . ALA A 1 146 ? 11.195 -38.438 -7.191 1 93.31 146 ALA A C 1
ATOM 1137 O O . ALA A 1 146 ? 12.344 -38 -7.047 1 93.31 146 ALA A O 1
ATOM 1138 N N . ALA A 1 147 ? 10.648 -38.594 -8.352 1 93.44 147 ALA A N 1
ATOM 1139 C CA . ALA A 1 147 ? 11.359 -38.312 -9.594 1 93.44 147 ALA A CA 1
ATOM 1140 C C . ALA A 1 147 ? 11.664 -36.844 -9.742 1 93.44 147 ALA A C 1
ATOM 1142 O O . ALA A 1 147 ? 12.68 -36.438 -10.328 1 93.44 147 ALA A O 1
ATOM 1143 N N . ALA A 1 148 ? 10.805 -35.969 -9.188 1 92.5 148 ALA A N 1
ATOM 1144 C CA . ALA A 1 148 ? 10.961 -34.531 -9.281 1 92.5 148 ALA A CA 1
ATOM 1145 C C . ALA A 1 148 ? 12.133 -34.062 -8.43 1 92.5 148 ALA A C 1
ATOM 1147 O O . ALA A 1 148 ? 12.641 -32.938 -8.633 1 92.5 148 ALA A O 1
ATOM 1148 N N . ASP A 1 149 ? 12.625 -34.75 -7.434 1 90.94 149 ASP A N 1
ATOM 1149 C CA . ASP A 1 149 ? 13.711 -34.375 -6.535 1 90.94 149 ASP A CA 1
ATOM 1150 C C . ASP A 1 149 ? 15.07 -34.781 -7.117 1 90.94 149 ASP A C 1
ATOM 1152 O O . ASP A 1 149 ? 16.062 -34.844 -6.398 1 90.94 149 ASP A O 1
ATOM 1156 N N . GLY A 1 150 ? 15.266 -35.094 -8.297 1 80.88 150 GLY A N 1
ATOM 1157 C CA . GLY A 1 150 ? 16.484 -35.656 -8.875 1 80.88 150 GLY A CA 1
ATOM 1158 C C . GLY A 1 150 ? 17.656 -34.688 -8.836 1 80.88 150 GLY A C 1
ATOM 1159 O O . GLY A 1 150 ? 18.812 -35.125 -8.883 1 80.88 150 GLY A O 1
ATOM 1160 N N . ASP A 1 151 ? 17.578 -33.438 -8.719 1 83.38 151 ASP A N 1
ATOM 1161 C CA . ASP A 1 151 ? 18.672 -32.469 -8.789 1 83.38 151 ASP A CA 1
ATOM 1162 C C . ASP A 1 151 ? 18.766 -31.641 -7.512 1 83.38 151 ASP A C 1
ATOM 1164 O O . ASP A 1 151 ? 19.25 -30.516 -7.535 1 83.38 151 ASP A O 1
ATOM 1168 N N . GLY A 1 152 ? 18.25 -32.219 -6.418 1 89.56 152 GLY A N 1
ATOM 1169 C CA . GLY A 1 152 ? 18.297 -31.469 -5.168 1 89.56 152 GLY A CA 1
ATOM 1170 C C . GLY A 1 152 ? 17.25 -30.391 -5.066 1 89.56 152 GLY A C 1
ATOM 1171 O O . GLY A 1 152 ? 17.391 -29.453 -4.266 1 89.56 152 GLY A O 1
ATOM 1172 N N . THR A 1 153 ? 16.375 -30.469 -5.93 1 93.12 153 THR A N 1
ATOM 1173 C CA . THR A 1 153 ? 15.297 -29.484 -5.98 1 93.12 153 THR A CA 1
ATOM 1174 C C . THR A 1 153 ? 14.586 -29.391 -4.633 1 93.12 153 THR A C 1
ATOM 1176 O O . THR A 1 153 ? 14.352 -28.297 -4.121 1 93.12 153 THR A O 1
ATOM 1179 N N . ARG A 1 154 ? 14.289 -30.5 -4.07 1 95.5 154 ARG A N 1
ATOM 1180 C CA . ARG A 1 154 ? 13.547 -30.547 -2.818 1 95.5 154 ARG A CA 1
ATOM 1181 C C . ARG A 1 154 ? 14.297 -29.828 -1.703 1 95.5 154 ARG A C 1
ATOM 1183 O O . ARG A 1 154 ? 13.711 -29.031 -0.957 1 95.5 154 ARG A O 1
ATOM 1190 N N . ALA A 1 155 ? 15.555 -30.078 -1.591 1 96 155 ALA A N 1
ATOM 1191 C CA . ALA A 1 155 ? 16.359 -29.484 -0.537 1 96 155 ALA A CA 1
ATOM 1192 C C . ALA A 1 155 ? 16.391 -27.953 -0.669 1 96 155 ALA A C 1
ATOM 1194 O O . ALA A 1 155 ? 16.266 -27.234 0.325 1 96 155 ALA A O 1
ATOM 1195 N N . ARG A 1 156 ? 16.609 -27.5 -1.866 1 95.81 156 ARG A N 1
ATOM 1196 C CA . ARG A 1 156 ? 16.609 -26.062 -2.135 1 95.81 156 ARG A CA 1
ATOM 1197 C C . ARG A 1 156 ? 15.273 -25.422 -1.781 1 95.81 156 ARG A C 1
ATOM 1199 O O . ARG A 1 156 ? 15.227 -24.375 -1.148 1 95.81 156 ARG A O 1
ATOM 1206 N N . LEU A 1 157 ? 14.203 -26.047 -2.178 1 97.5 157 LEU A N 1
ATOM 1207 C CA . LEU A 1 157 ? 12.859 -25.531 -1.94 1 97.5 157 LEU A CA 1
ATOM 1208 C C . LEU A 1 157 ? 12.5 -25.609 -0.462 1 97.5 157 LEU A C 1
ATOM 1210 O O . LEU A 1 157 ? 11.75 -24.781 0.048 1 97.5 157 LEU A O 1
ATOM 1214 N N . TRP A 1 158 ? 13.031 -26.641 0.193 1 97.94 158 TRP A N 1
ATOM 1215 C CA . TRP A 1 158 ? 12.828 -26.75 1.634 1 97.94 158 TRP A CA 1
ATOM 1216 C C . TRP A 1 158 ? 13.477 -25.562 2.361 1 97.94 158 TRP A C 1
ATOM 1218 O O . TRP A 1 158 ? 12.883 -25 3.277 1 97.94 158 TRP A O 1
ATOM 1228 N N . GLU A 1 159 ? 14.688 -25.25 1.938 1 98 159 GLU A N 1
ATOM 1229 C CA . GLU A 1 159 ? 15.344 -24.078 2.5 1 98 159 GLU A CA 1
ATOM 1230 C C . GLU A 1 159 ? 14.5 -22.828 2.303 1 98 159 GLU A C 1
ATOM 1232 O O . GLU A 1 159 ? 14.352 -22.016 3.225 1 98 159 GLU A O 1
ATOM 1237 N N . GLU A 1 160 ? 13.984 -22.688 1.145 1 98.19 160 GLU A N 1
ATOM 1238 C CA . GLU A 1 160 ? 13.109 -21.562 0.835 1 98.19 160 GLU A CA 1
ATOM 1239 C C . GLU A 1 160 ? 11.859 -21.578 1.718 1 98.19 160 GLU A C 1
ATOM 1241 O O . GLU A 1 160 ? 11.461 -20.531 2.244 1 98.19 160 GLU A O 1
ATOM 1246 N N . GLU A 1 161 ? 11.266 -22.719 1.864 1 98.25 161 GLU A N 1
ATOM 1247 C CA . GLU A 1 161 ? 10.086 -22.875 2.713 1 98.25 161 GLU A CA 1
ATOM 1248 C C . GLU A 1 161 ? 10.391 -22.453 4.152 1 98.25 161 GLU A C 1
ATOM 1250 O O . GLU A 1 161 ? 9.609 -21.719 4.77 1 98.25 161 GLU A O 1
ATOM 1255 N N . GLN A 1 162 ? 11.484 -22.891 4.656 1 98.25 162 GLN A N 1
ATOM 1256 C CA . GLN A 1 162 ? 11.875 -22.547 6.02 1 98.25 162 GLN A CA 1
ATOM 1257 C C . GLN A 1 162 ? 12.086 -21.047 6.168 1 98.25 162 GLN A C 1
ATOM 1259 O O . GLN A 1 162 ? 11.68 -20.453 7.168 1 98.25 162 GLN A O 1
ATOM 1264 N N . TYR A 1 163 ? 12.75 -20.531 5.191 1 98.19 163 TYR A N 1
ATOM 1265 C CA . TYR A 1 163 ? 12.969 -19.094 5.207 1 98.19 163 TYR A CA 1
ATOM 1266 C C . TYR A 1 163 ? 11.648 -18.344 5.293 1 98.19 163 TYR A C 1
ATOM 1268 O O . TYR A 1 163 ? 11.484 -17.453 6.129 1 98.19 163 TYR A O 1
ATOM 1276 N N . VAL A 1 164 ? 10.68 -18.688 4.449 1 97.94 164 VAL A N 1
ATOM 1277 C CA . VAL A 1 164 ? 9.391 -18 4.367 1 97.94 164 VAL A CA 1
ATOM 1278 C C . VAL A 1 164 ? 8.609 -18.219 5.66 1 97.94 164 VAL A C 1
ATOM 1280 O O . VAL A 1 164 ? 8.016 -17.281 6.195 1 97.94 164 VAL A O 1
ATOM 1283 N N . LEU A 1 165 ? 8.609 -19.422 6.141 1 97.44 165 LEU A N 1
ATOM 1284 C CA . LEU A 1 165 ? 7.906 -19.719 7.387 1 97.44 165 LEU A CA 1
ATOM 1285 C C . LEU A 1 165 ? 8.477 -18.906 8.539 1 97.44 165 LEU A C 1
ATOM 1287 O O . LEU A 1 165 ? 7.73 -18.391 9.367 1 97.44 165 LEU A O 1
ATOM 1291 N N . ASN A 1 166 ? 9.781 -18.859 8.617 1 97.81 166 ASN A N 1
ATOM 1292 C CA . ASN A 1 166 ? 10.43 -18.062 9.664 1 97.81 166 ASN A CA 1
ATOM 1293 C C . ASN A 1 166 ? 10.086 -16.594 9.547 1 97.81 166 ASN A C 1
ATOM 1295 O O . ASN A 1 166 ? 9.875 -15.914 10.562 1 97.81 166 ASN A O 1
ATOM 1299 N N . TYR A 1 167 ? 10.094 -16.125 8.359 1 97.06 167 TYR A N 1
ATOM 1300 C CA . TYR A 1 167 ? 9.711 -14.742 8.141 1 97.06 167 TYR A CA 1
ATOM 1301 C C . TYR A 1 167 ? 8.289 -14.484 8.625 1 97.06 167 TYR A C 1
ATOM 1303 O O . TYR A 1 167 ? 8.047 -13.516 9.352 1 97.06 167 TYR A O 1
ATOM 1311 N N . ARG A 1 168 ? 7.383 -15.289 8.234 1 96.25 168 ARG A N 1
ATOM 1312 C CA . ARG A 1 168 ? 5.992 -15.148 8.648 1 96.25 168 ARG A CA 1
ATOM 1313 C C . ARG A 1 168 ? 5.859 -15.242 10.164 1 96.25 168 ARG A C 1
ATOM 1315 O O . ARG A 1 168 ? 5.094 -14.492 10.773 1 96.25 168 ARG A O 1
ATOM 1322 N N . ARG A 1 169 ? 6.582 -16.125 10.773 1 96.31 169 ARG A N 1
ATOM 1323 C CA . ARG A 1 169 ? 6.562 -16.297 12.227 1 96.31 169 ARG A CA 1
ATOM 1324 C C . ARG A 1 169 ? 7.031 -15.031 12.93 1 96.31 169 ARG A C 1
ATOM 1326 O O . ARG A 1 169 ? 6.527 -14.68 14 1 96.31 169 ARG A O 1
ATOM 1333 N N . SER A 1 170 ? 7.973 -14.359 12.344 1 96.31 170 SER A N 1
ATOM 1334 C CA . SER A 1 170 ? 8.5 -13.141 12.945 1 96.31 170 SER A CA 1
ATOM 1335 C C . SER A 1 170 ? 7.414 -12.078 13.086 1 96.31 170 SER A C 1
ATOM 1337 O O . SER A 1 170 ? 7.531 -11.164 13.906 1 96.31 170 SER A O 1
ATOM 1339 N N . TRP A 1 171 ? 6.336 -12.203 12.344 1 96.44 171 TRP A N 1
ATOM 1340 C CA . TRP A 1 171 ? 5.254 -11.227 12.359 1 96.44 171 TRP A CA 1
ATOM 1341 C C . TRP A 1 171 ? 4.105 -11.695 13.25 1 96.44 171 TRP A C 1
ATOM 1343 O O . TRP A 1 171 ? 3.107 -10.992 13.406 1 96.44 171 TRP A O 1
ATOM 1353 N N . GLU A 1 172 ? 4.195 -12.805 13.867 1 94.56 172 GLU A N 1
ATOM 1354 C CA . GLU A 1 172 ? 3.09 -13.43 14.586 1 94.56 172 GLU A CA 1
ATOM 1355 C C . GLU A 1 172 ? 2.691 -12.609 15.812 1 94.56 172 GLU A C 1
ATOM 1357 O O . GLU A 1 172 ? 1.536 -12.641 16.234 1 94.56 172 GLU A O 1
ATOM 1362 N N . ALA A 1 173 ? 3.635 -11.852 16.375 1 94.5 173 ALA A N 1
ATOM 1363 C CA . ALA A 1 173 ? 3.357 -11.07 17.578 1 94.5 173 ALA A CA 1
ATOM 1364 C C . ALA A 1 173 ? 2.646 -9.766 17.219 1 94.5 173 ALA A C 1
ATOM 1366 O O . ALA A 1 173 ? 2.232 -9.016 18.109 1 94.5 173 ALA A O 1
ATOM 1367 N N . ALA A 1 174 ? 2.566 -9.469 15.914 1 94.69 174 ALA A N 1
ATOM 1368 C CA . ALA A 1 174 ? 1.83 -8.273 15.5 1 94.69 174 ALA A CA 1
ATOM 1369 C C . ALA A 1 174 ? 0.358 -8.375 15.883 1 94.69 174 ALA A C 1
ATOM 1371 O O . ALA A 1 174 ? -0.181 -9.477 16.016 1 94.69 174 ALA A O 1
ATOM 1372 N N . PRO A 1 175 ? -0.304 -7.23 16.125 1 95 175 PRO A N 1
ATOM 1373 C CA . PRO A 1 175 ? -1.701 -7.27 16.562 1 95 175 PRO A CA 1
ATOM 1374 C C . PRO A 1 175 ? -2.631 -7.891 15.516 1 95 175 PRO A C 1
ATOM 1376 O O . PRO A 1 175 ? -3.697 -8.406 15.859 1 95 175 PRO A O 1
ATOM 1379 N N . TYR A 1 176 ? -2.363 -7.773 14.328 1 94.19 176 TYR A N 1
ATOM 1380 C CA . TYR A 1 176 ? -3.016 -8.445 13.203 1 94.19 176 TYR A CA 1
ATOM 1381 C C . TYR A 1 176 ? -2.043 -8.648 12.047 1 94.19 176 TYR A C 1
ATOM 1383 O O . TYR A 1 176 ? -0.952 -8.07 12.039 1 94.19 176 TYR A O 1
ATOM 1391 N N . PRO A 1 177 ? -2.4 -9.492 11.07 1 93.31 177 PRO A N 1
ATOM 1392 C CA . PRO A 1 177 ? -1.469 -9.773 9.977 1 93.31 177 PRO A CA 1
ATOM 1393 C C . PRO A 1 177 ? -1.089 -8.523 9.195 1 93.31 177 PRO A C 1
ATOM 1395 O O . PRO A 1 177 ? -1.963 -7.738 8.812 1 93.31 177 PRO A O 1
ATOM 1398 N N . PRO A 1 178 ? 0.187 -8.398 8.875 1 94.69 178 PRO A N 1
ATOM 1399 C CA . PRO A 1 178 ? 0.642 -7.203 8.156 1 94.69 178 PRO A CA 1
ATOM 1400 C C . PRO A 1 178 ? 0.321 -7.254 6.664 1 94.69 178 PRO A C 1
ATOM 1402 O O . PRO A 1 178 ? 0.181 -8.336 6.098 1 94.69 178 PRO A O 1
ATOM 1405 N N . VAL A 1 179 ? 0.136 -6.141 6.078 1 97 179 VAL A N 1
ATOM 1406 C CA . VAL A 1 179 ? 0.208 -5.957 4.633 1 97 179 VAL A CA 1
ATOM 1407 C C . VAL A 1 179 ? 1.547 -5.328 4.254 1 97 179 VAL A C 1
ATOM 1409 O O . VAL A 1 179 ? 1.822 -4.18 4.609 1 97 179 VAL A O 1
ATOM 1412 N N . LEU A 1 180 ? 2.332 -6.074 3.611 1 97.75 180 LEU A N 1
ATOM 1413 C CA . LEU A 1 180 ? 3.646 -5.59 3.201 1 97.75 180 LEU A CA 1
ATOM 1414 C C . LEU A 1 180 ? 3.537 -4.699 1.967 1 97.75 180 LEU A C 1
ATOM 1416 O O . LEU A 1 180 ? 2.682 -4.926 1.106 1 97.75 180 LEU A O 1
ATOM 1420 N N . VAL A 1 181 ? 4.414 -3.693 1.907 1 98.56 181 VAL A N 1
ATOM 1421 C CA . VAL A 1 181 ? 4.387 -2.746 0.797 1 98.56 181 VAL A CA 1
ATOM 1422 C C . VAL A 1 181 ? 5.77 -2.666 0.152 1 98.56 181 VAL A C 1
ATOM 1424 O O . VAL A 1 181 ? 6.766 -2.438 0.837 1 98.56 181 VAL A O 1
ATOM 1427 N N . THR A 1 182 ? 5.816 -2.885 -1.175 1 98.56 182 THR A N 1
ATOM 1428 C CA . THR A 1 182 ? 7.066 -2.793 -1.921 1 98.56 182 THR A CA 1
ATOM 1429 C C . THR A 1 182 ? 6.938 -1.796 -3.07 1 98.56 182 THR A C 1
ATOM 1431 O O . THR A 1 182 ? 5.828 -1.467 -3.492 1 98.56 182 THR A O 1
ATOM 1434 N N . ALA A 1 183 ? 8.023 -1.237 -3.477 1 98.62 183 ALA A N 1
ATOM 1435 C CA . ALA A 1 183 ? 8.172 -0.443 -4.695 1 98.62 183 ALA A CA 1
ATOM 1436 C C . ALA A 1 183 ? 9.125 -1.116 -5.672 1 98.62 183 ALA A C 1
ATOM 1438 O O . ALA A 1 183 ? 10.211 -1.562 -5.285 1 98.62 183 ALA A O 1
ATOM 1439 N N . ASP A 1 184 ? 8.664 -1.292 -6.891 1 98.5 184 ASP A N 1
ATOM 1440 C CA . ASP A 1 184 ? 9.477 -1.92 -7.93 1 98.5 184 ASP A CA 1
ATOM 1441 C C . ASP A 1 184 ? 9.602 -1.012 -9.148 1 98.5 184 ASP A C 1
ATOM 1443 O O . ASP A 1 184 ? 8.789 -0.101 -9.336 1 98.5 184 ASP A O 1
ATOM 1447 N N . VAL A 1 185 ? 10.664 -1.23 -9.961 1 98.25 185 VAL A N 1
ATOM 1448 C CA . VAL A 1 185 ? 10.945 -0.349 -11.086 1 98.25 185 VAL A CA 1
ATOM 1449 C C . VAL A 1 185 ? 11.258 -1.183 -12.328 1 98.25 185 VAL A C 1
ATOM 1451 O O . VAL A 1 185 ? 12.055 -2.123 -12.273 1 98.25 185 VAL A O 1
ATOM 1454 N N . LEU A 1 186 ? 10.578 -0.885 -13.367 1 98.19 186 LEU A N 1
ATOM 1455 C CA . LEU A 1 186 ? 11 -1.338 -14.688 1 98.19 186 LEU A CA 1
ATOM 1456 C C . LEU A 1 186 ? 11.75 -0.233 -15.43 1 98.19 186 LEU A C 1
ATOM 1458 O O . LEU A 1 186 ? 11.188 0.825 -15.711 1 98.19 186 LEU A O 1
ATOM 1462 N N . ILE A 1 187 ? 12.992 -0.429 -15.68 1 96.25 187 ILE A N 1
ATOM 1463 C CA . ILE A 1 187 ? 13.805 0.5 -16.469 1 96.25 187 ILE A CA 1
ATOM 1464 C C . ILE A 1 187 ? 13.914 0.005 -17.906 1 96.25 187 ILE A C 1
ATOM 1466 O O . ILE A 1 187 ? 14.352 -1.122 -18.141 1 96.25 187 ILE A O 1
ATOM 1470 N N . GLN A 1 188 ? 13.492 0.791 -18.734 1 95.44 188 GLN A N 1
ATOM 1471 C CA . GLN A 1 188 ? 13.641 0.525 -20.156 1 95.44 188 GLN A CA 1
ATOM 1472 C C . GLN A 1 188 ? 14.594 1.525 -20.812 1 95.44 188 GLN A C 1
ATOM 1474 O O . GLN A 1 188 ? 14.57 2.715 -20.484 1 95.44 188 GLN A O 1
ATOM 1479 N N . CYS A 1 189 ? 15.445 1.111 -21.594 1 92.69 189 CYS A N 1
ATOM 1480 C CA . CYS A 1 189 ? 16.328 1.928 -22.422 1 92.69 189 CYS A CA 1
ATOM 1481 C C . CYS A 1 189 ? 16.469 1.324 -23.812 1 92.69 189 CYS A C 1
ATOM 1483 O O . CYS A 1 189 ? 17.031 0.234 -23.969 1 92.69 189 CYS A O 1
ATOM 1485 N N . GLU A 1 190 ? 15.992 2.146 -24.797 1 90.44 190 GLU A N 1
ATOM 1486 C CA . GLU A 1 190 ? 15.93 1.596 -26.141 1 90.44 190 GLU A CA 1
ATOM 1487 C C . GLU A 1 190 ? 15.156 0.281 -26.172 1 90.44 190 GLU A C 1
ATOM 1489 O O . GLU A 1 190 ? 14.008 0.222 -25.719 1 90.44 190 GLU A O 1
ATOM 1494 N N . ASN A 1 191 ? 15.805 -0.778 -26.609 1 92.69 191 ASN A N 1
ATOM 1495 C CA . ASN A 1 191 ? 15.078 -2.037 -26.719 1 92.69 191 ASN A CA 1
ATOM 1496 C C . ASN A 1 191 ? 15.492 -3.023 -25.641 1 92.69 191 ASN A C 1
ATOM 1498 O O . ASN A 1 191 ? 15.461 -4.238 -25.844 1 92.69 191 ASN A O 1
ATOM 1502 N N . LYS A 1 192 ? 15.898 -2.471 -24.5 1 94.62 192 LYS A N 1
ATOM 1503 C CA . LYS A 1 192 ? 16.344 -3.326 -23.391 1 94.62 192 LYS A CA 1
ATOM 1504 C C . LYS A 1 192 ? 15.664 -2.932 -22.094 1 94.62 192 LYS A C 1
ATOM 1506 O O . LYS A 1 192 ? 15.211 -1.796 -21.938 1 94.62 192 LYS A O 1
ATOM 1511 N N . VAL A 1 193 ? 15.578 -3.891 -21.219 1 96.31 193 VAL A N 1
ATOM 1512 C CA . VAL A 1 193 ? 15.125 -3.641 -19.859 1 96.31 193 VAL A CA 1
ATOM 1513 C C . VAL A 1 193 ? 16.203 -4.094 -18.859 1 96.31 193 VAL A C 1
ATOM 1515 O O . VAL A 1 193 ? 17.016 -4.965 -19.172 1 96.31 193 VAL A O 1
ATOM 1518 N N . LEU A 1 194 ? 16.203 -3.473 -17.734 1 95.44 194 LEU A N 1
ATOM 1519 C CA . LEU A 1 194 ? 17.172 -3.779 -16.688 1 95.44 194 LEU A CA 1
ATOM 1520 C C . LEU A 1 194 ? 16.594 -4.75 -15.664 1 95.44 194 LEU A C 1
ATOM 1522 O O . LEU A 1 194 ? 15.531 -4.492 -15.094 1 95.44 194 LEU A O 1
ATOM 1526 N N . LEU A 1 195 ? 17.25 -5.91 -15.484 1 97.19 195 LEU A N 1
ATOM 1527 C CA . LEU A 1 195 ? 16.844 -6.91 -14.508 1 97.19 195 LEU A CA 1
ATOM 1528 C C . LEU A 1 195 ? 17.969 -7.195 -13.516 1 97.19 195 LEU A C 1
ATOM 1530 O O . LEU A 1 195 ? 19.141 -6.988 -13.82 1 97.19 195 LEU A O 1
ATOM 1534 N N . ILE A 1 196 ? 17.594 -7.613 -12.336 1 96.75 196 ILE A N 1
ATOM 1535 C CA . ILE A 1 196 ? 18.562 -8.023 -11.32 1 96.75 196 ILE A CA 1
ATOM 1536 C C . ILE A 1 196 ? 18.359 -9.5 -10.992 1 96.75 196 ILE A C 1
ATOM 1538 O O . ILE A 1 196 ? 17.25 -10.023 -11.109 1 96.75 196 ILE A O 1
ATOM 1542 N N . GLN A 1 197 ? 19.391 -10.141 -10.641 1 96.56 197 GLN A N 1
ATOM 1543 C CA . GLN A 1 197 ? 19.297 -11.516 -10.141 1 96.56 197 GLN A CA 1
ATOM 1544 C C . GLN A 1 197 ? 19.281 -11.547 -8.617 1 96.56 197 GLN A C 1
ATOM 1546 O O . GLN A 1 197 ? 20.172 -10.969 -7.973 1 96.56 197 GLN A O 1
ATOM 1551 N N . ARG A 1 198 ? 18.328 -12.234 -8.086 1 95.81 198 ARG A N 1
ATOM 1552 C CA . ARG A 1 198 ? 18.172 -12.281 -6.637 1 95.81 198 ARG A CA 1
ATOM 1553 C C . ARG A 1 198 ? 19.266 -13.148 -6.004 1 95.81 198 ARG A C 1
ATOM 1555 O O . ARG A 1 198 ? 19.484 -14.281 -6.434 1 95.81 198 ARG A O 1
ATOM 1562 N N . GLY A 1 199 ? 19.844 -12.578 -4.965 1 93.19 199 GLY A N 1
ATOM 1563 C CA . GLY A 1 199 ? 20.875 -13.305 -4.234 1 93.19 199 GLY A CA 1
ATOM 1564 C C . GLY A 1 199 ? 20.344 -13.977 -2.98 1 93.19 199 GLY A C 1
ATOM 1565 O O . GLY A 1 199 ? 20.953 -14.93 -2.477 1 93.19 199 GLY A O 1
ATOM 1566 N N . GLY A 1 200 ? 19.25 -13.57 -2.537 1 93.56 200 GLY A N 1
ATOM 1567 C CA . GLY A 1 200 ? 18.703 -14.086 -1.294 1 93.56 200 GLY A CA 1
ATOM 1568 C C . GLY A 1 200 ? 17.406 -14.844 -1.488 1 93.56 200 GLY A C 1
ATOM 1569 O O . GLY A 1 200 ? 16.938 -15.023 -2.619 1 93.56 200 GLY A O 1
ATOM 1570 N N . LEU A 1 201 ? 16.906 -15.406 -0.389 1 96.06 201 LEU A N 1
ATOM 1571 C CA . LEU A 1 201 ? 15.641 -16.125 -0.361 1 96.06 201 LEU A CA 1
ATOM 1572 C C . LEU A 1 201 ? 14.484 -15.172 -0.069 1 96.06 201 LEU A C 1
ATOM 1574 O O . LEU A 1 201 ? 14.672 -14.156 0.611 1 96.06 201 LEU A O 1
ATOM 1578 N N . PRO A 1 202 ? 13.305 -15.469 -0.542 1 97.25 202 PRO A N 1
ATOM 1579 C CA . PRO A 1 202 ? 13 -16.547 -1.487 1 97.25 202 PRO A CA 1
ATOM 1580 C C . PRO A 1 202 ? 13.406 -16.203 -2.92 1 97.25 202 PRO A C 1
ATOM 1582 O O . PRO A 1 202 ? 13.711 -15.047 -3.219 1 97.25 202 PRO A O 1
ATOM 1585 N N . GLY A 1 203 ? 13.406 -17.156 -3.803 1 96.69 203 GLY A N 1
ATOM 1586 C CA . GLY A 1 203 ? 13.633 -16.953 -5.223 1 96.69 203 GLY A CA 1
ATOM 1587 C C . GLY A 1 203 ? 15.094 -16.719 -5.57 1 96.69 203 GLY A C 1
ATOM 1588 O O . GLY A 1 203 ? 15.406 -16.016 -6.531 1 96.69 203 GLY A O 1
ATOM 1589 N N . ARG A 1 204 ? 16.062 -17.281 -4.727 1 95.75 204 ARG A N 1
ATOM 1590 C CA . ARG A 1 204 ? 17.484 -17.141 -5.008 1 95.75 204 ARG A CA 1
ATOM 1591 C C . ARG A 1 204 ? 17.812 -17.609 -6.422 1 95.75 204 ARG A C 1
ATOM 1593 O O . ARG A 1 204 ? 17.391 -18.688 -6.84 1 95.75 204 ARG A O 1
ATOM 1600 N N . GLY A 1 205 ? 18.531 -16.734 -7.156 1 95.5 205 GLY A N 1
ATOM 1601 C CA . GLY A 1 205 ? 18.984 -17.078 -8.492 1 95.5 205 GLY A CA 1
ATOM 1602 C C . GLY A 1 205 ? 18 -16.656 -9.578 1 95.5 205 GLY A C 1
ATOM 1603 O O . GLY A 1 205 ? 18.344 -16.641 -10.758 1 95.5 205 GLY A O 1
ATOM 1604 N N . LEU A 1 206 ? 16.781 -16.359 -9.273 1 97.44 206 LEU A N 1
ATOM 1605 C CA . LEU A 1 206 ? 15.789 -15.914 -10.242 1 97.44 206 LEU A CA 1
ATOM 1606 C C . LEU A 1 206 ? 15.969 -14.438 -10.57 1 97.44 206 LEU A C 1
ATOM 1608 O O . LEU A 1 206 ? 16.531 -13.68 -9.773 1 97.44 206 LEU A O 1
ATOM 1612 N N . TRP A 1 207 ? 15.531 -14.086 -11.719 1 97.94 207 TRP A N 1
ATOM 1613 C CA . TRP A 1 207 ? 15.562 -12.688 -12.156 1 97.94 207 TRP A CA 1
ATOM 1614 C C . TRP A 1 207 ? 14.336 -11.93 -11.648 1 97.94 207 TRP A C 1
ATOM 1616 O O . TRP A 1 207 ? 13.281 -12.523 -11.438 1 97.94 207 TRP A O 1
ATOM 1626 N N . ALA A 1 208 ? 14.523 -10.656 -11.414 1 98.31 208 ALA A N 1
ATOM 1627 C CA . ALA A 1 208 ? 13.453 -9.812 -10.898 1 98.31 208 ALA A CA 1
ATOM 1628 C C . ALA A 1 208 ? 13.633 -8.359 -11.328 1 98.31 208 ALA A C 1
ATOM 1630 O O . ALA A 1 208 ? 14.703 -7.977 -11.805 1 98.31 208 ALA A O 1
ATOM 1631 N N . LEU A 1 209 ? 12.555 -7.582 -11.305 1 98.38 209 LEU A N 1
ATOM 1632 C CA . LEU A 1 209 ? 12.656 -6.129 -11.352 1 98.38 209 LEU A CA 1
ATOM 1633 C C . LEU A 1 209 ? 13.359 -5.59 -10.109 1 98.38 209 LEU A C 1
ATOM 1635 O O . LEU A 1 209 ? 13.156 -6.098 -9.008 1 98.38 209 LEU A O 1
ATOM 1639 N N . PRO A 1 210 ? 14.211 -4.605 -10.297 1 97.19 210 PRO A N 1
ATOM 1640 C CA . PRO A 1 210 ? 14.719 -3.957 -9.086 1 97.19 210 PRO A CA 1
ATOM 1641 C C . PRO A 1 210 ? 13.602 -3.428 -8.188 1 97.19 210 PRO A C 1
ATOM 1643 O O . PRO A 1 210 ? 12.594 -2.918 -8.688 1 97.19 210 PRO A O 1
ATOM 1646 N N . GLY A 1 211 ? 13.719 -3.582 -6.941 1 97.62 211 GLY A N 1
ATOM 1647 C CA . GLY A 1 211 ? 12.711 -3.115 -6.004 1 97.62 211 GLY A CA 1
ATOM 1648 C C . GLY A 1 211 ? 12.898 -3.66 -4.602 1 97.62 211 GLY A C 1
ATOM 1649 O O . GLY A 1 211 ? 13.859 -4.383 -4.336 1 97.62 211 GLY A O 1
ATOM 1650 N N . GLY A 1 212 ? 12.047 -3.295 -3.705 1 97.38 212 GLY A N 1
ATOM 1651 C CA . GLY A 1 212 ? 12.125 -3.725 -2.32 1 97.38 212 GLY A CA 1
ATOM 1652 C C . GLY A 1 212 ? 11.094 -3.064 -1.427 1 97.38 212 GLY A C 1
ATOM 1653 O O . GLY A 1 212 ? 10.156 -2.43 -1.917 1 97.38 212 GLY A O 1
ATOM 1654 N N . PHE A 1 213 ? 11.242 -3.297 -0.216 1 97.5 213 PHE A N 1
ATOM 1655 C CA . PHE A 1 213 ? 10.273 -2.824 0.767 1 97.5 213 PHE A CA 1
ATOM 1656 C C . PHE A 1 213 ? 10.359 -1.312 0.928 1 97.5 213 PHE A C 1
ATOM 1658 O O . PHE A 1 213 ? 11.445 -0.735 0.853 1 97.5 213 PHE A O 1
ATOM 1665 N N . VAL A 1 214 ? 9.203 -0.685 1.165 1 97.62 214 VAL A N 1
ATOM 1666 C CA . VAL A 1 214 ? 9.102 0.748 1.427 1 97.62 214 VAL A CA 1
ATOM 1667 C C . VAL A 1 214 ? 9.43 1.029 2.891 1 97.62 214 VAL A C 1
ATOM 1669 O O . VAL A 1 214 ? 8.953 0.332 3.787 1 97.62 214 VAL A O 1
ATOM 1672 N N . ASP A 1 215 ? 10.242 2.043 3.135 1 94.31 215 ASP A N 1
ATOM 1673 C CA . ASP A 1 215 ? 10.586 2.447 4.496 1 94.31 215 ASP A CA 1
ATOM 1674 C C . ASP A 1 215 ? 9.555 3.42 5.059 1 94.31 215 ASP A C 1
ATOM 1676 O O . ASP A 1 215 ? 8.781 4.02 4.305 1 94.31 215 ASP A O 1
ATOM 1680 N N . GLU A 1 216 ? 9.578 3.613 6.309 1 92.19 216 GLU A N 1
ATOM 1681 C CA . GLU A 1 216 ? 8.57 4.379 7.039 1 92.19 216 GLU A CA 1
ATOM 1682 C C . GLU A 1 216 ? 8.578 5.844 6.609 1 92.19 216 GLU A C 1
ATOM 1684 O O . GLU A 1 216 ? 7.531 6.492 6.578 1 92.19 216 GLU A O 1
ATOM 1689 N N . GLY A 1 217 ? 9.656 6.445 6.273 1 89.31 217 GLY A N 1
ATOM 1690 C CA . GLY A 1 217 ? 9.758 7.887 6.113 1 89.31 217 GLY A CA 1
ATOM 1691 C C . GLY A 1 217 ? 9.836 8.32 4.664 1 89.31 217 GLY A C 1
ATOM 1692 O O . GLY A 1 217 ? 10.188 9.469 4.371 1 89.31 217 GLY A O 1
ATOM 1693 N N . GLU A 1 218 ? 9.477 7.457 3.742 1 91.56 218 GLU A N 1
ATOM 1694 C CA . GLU A 1 218 ? 9.633 7.82 2.336 1 91.56 218 GLU A CA 1
ATOM 1695 C C . GLU A 1 218 ? 8.344 7.582 1.558 1 91.56 218 GLU A C 1
ATOM 1697 O O . GLU A 1 218 ? 7.508 6.773 1.964 1 91.56 218 GLU A O 1
ATOM 1702 N N . THR A 1 219 ? 8.156 8.312 0.448 1 93 219 THR A N 1
ATOM 1703 C CA . THR A 1 219 ? 7.055 8.055 -0.469 1 93 219 THR A CA 1
ATOM 1704 C C . THR A 1 219 ? 7.316 6.793 -1.287 1 93 219 THR A C 1
ATOM 1706 O O . THR A 1 219 ? 8.438 6.277 -1.303 1 93 219 THR A O 1
ATOM 1709 N N . LEU A 1 220 ? 6.293 6.324 -1.933 1 96.5 220 LEU A N 1
ATOM 1710 C CA . LEU A 1 220 ? 6.438 5.168 -2.811 1 96.5 220 LEU A CA 1
ATOM 1711 C C . LEU A 1 220 ? 7.43 5.461 -3.932 1 96.5 220 LEU A C 1
ATOM 1713 O O . LEU A 1 220 ? 8.25 4.609 -4.273 1 96.5 220 LEU A O 1
ATOM 1717 N N . PHE A 1 221 ? 7.328 6.672 -4.445 1 94.62 221 PHE A N 1
ATOM 1718 C CA . PHE A 1 221 ? 8.203 7.082 -5.535 1 94.62 221 PHE A CA 1
ATOM 1719 C C . PHE A 1 221 ? 9.656 7.168 -5.066 1 94.62 221 PHE A C 1
ATOM 1721 O O . PHE A 1 221 ? 10.562 6.664 -5.73 1 94.62 221 PHE A O 1
ATOM 1728 N N . ASP A 1 222 ? 9.883 7.719 -3.916 1 92.31 222 ASP A N 1
ATOM 1729 C CA . ASP A 1 222 ? 11.227 7.805 -3.361 1 92.31 222 ASP A CA 1
ATOM 1730 C C . ASP A 1 222 ? 11.789 6.414 -3.074 1 92.31 222 ASP A C 1
ATOM 1732 O O . ASP A 1 222 ? 12.992 6.176 -3.254 1 92.31 222 ASP A O 1
ATOM 1736 N N . ALA A 1 223 ? 10.93 5.551 -2.59 1 96.69 223 ALA A N 1
ATOM 1737 C CA . ALA A 1 223 ? 11.352 4.176 -2.336 1 96.69 223 ALA A CA 1
ATOM 1738 C C . ALA A 1 223 ? 11.82 3.5 -3.623 1 96.69 223 ALA A C 1
ATOM 1740 O O . ALA A 1 223 ? 12.852 2.82 -3.637 1 96.69 223 ALA A O 1
ATOM 1741 N N . ALA A 1 224 ? 11.07 3.707 -4.68 1 97.44 224 ALA A N 1
ATOM 1742 C CA . ALA A 1 224 ? 11.43 3.139 -5.977 1 97.44 224 ALA A CA 1
ATOM 1743 C C . ALA A 1 224 ? 12.805 3.627 -6.422 1 97.44 224 ALA A C 1
ATOM 1745 O O . ALA A 1 224 ? 13.648 2.83 -6.836 1 97.44 224 ALA A O 1
ATOM 1746 N N . LEU A 1 225 ? 13.016 4.891 -6.273 1 95.25 225 LEU A N 1
ATOM 1747 C CA . LEU A 1 225 ? 14.281 5.477 -6.691 1 95.25 225 LEU A CA 1
ATOM 1748 C C . LEU A 1 225 ? 15.422 5.004 -5.797 1 95.25 225 LEU A C 1
ATOM 1750 O O . LEU A 1 225 ? 16.531 4.746 -6.277 1 95.25 225 LEU A O 1
ATOM 1754 N N . ARG A 1 226 ? 15.156 4.926 -4.535 1 95.56 226 ARG A N 1
ATOM 1755 C CA . ARG A 1 226 ? 16.172 4.449 -3.602 1 95.56 226 ARG A CA 1
ATOM 1756 C C . ARG A 1 226 ? 16.578 3.012 -3.914 1 95.56 226 ARG A C 1
ATOM 1758 O O . ARG A 1 226 ? 17.766 2.697 -4.008 1 95.56 226 ARG A O 1
ATOM 1765 N N . GLU A 1 227 ? 15.555 2.105 -4.066 1 96.56 227 GLU A N 1
ATOM 1766 C CA . GLU A 1 227 ? 15.82 0.704 -4.371 1 96.56 227 GLU A CA 1
ATOM 1767 C C . GLU A 1 227 ? 16.594 0.562 -5.684 1 96.56 227 GLU A C 1
ATOM 1769 O O . GLU A 1 227 ? 17.484 -0.281 -5.801 1 96.56 227 GLU A O 1
ATOM 1774 N N . LEU A 1 228 ? 16.203 1.375 -6.656 1 95.5 228 LEU A N 1
ATOM 1775 C CA . LEU A 1 228 ? 16.906 1.369 -7.934 1 95.5 228 LEU A CA 1
ATOM 1776 C C . LEU A 1 228 ? 18.391 1.688 -7.738 1 95.5 228 LEU A C 1
ATOM 1778 O O . LEU A 1 228 ? 19.25 0.973 -8.25 1 95.5 228 LEU A O 1
ATOM 1782 N N . ARG A 1 229 ? 18.641 2.719 -7.012 1 94.62 229 ARG A N 1
ATOM 1783 C CA . ARG A 1 229 ? 20.031 3.119 -6.75 1 94.62 229 ARG A CA 1
ATOM 1784 C C . ARG A 1 229 ? 20.766 2.037 -5.98 1 94.62 229 ARG A C 1
ATOM 1786 O O . ARG A 1 229 ? 21.891 1.667 -6.348 1 94.62 229 ARG A O 1
ATOM 1793 N N . GLU A 1 230 ? 20.219 1.49 -4.926 1 94.19 230 GLU A N 1
ATOM 1794 C CA . GLU A 1 230 ? 20.875 0.52 -4.055 1 94.19 230 GLU A CA 1
ATOM 1795 C C . GLU A 1 230 ? 21.172 -0.781 -4.797 1 94.19 230 GLU A C 1
ATOM 1797 O O . GLU A 1 230 ? 22.234 -1.371 -4.625 1 94.19 230 GLU A O 1
ATOM 1802 N N . GLU A 1 231 ? 20.234 -1.207 -5.652 1 93.5 231 GLU A N 1
ATOM 1803 C CA . GLU A 1 231 ? 20.359 -2.531 -6.254 1 93.5 231 GLU A CA 1
ATOM 1804 C C . GLU A 1 231 ? 21.078 -2.463 -7.598 1 93.5 231 GLU A C 1
ATOM 1806 O O . GLU A 1 231 ? 21.594 -3.471 -8.086 1 93.5 231 GLU A O 1
ATOM 1811 N N . THR A 1 232 ? 21.109 -1.303 -8.258 1 91.88 232 THR A N 1
ATOM 1812 C CA . THR A 1 232 ? 21.625 -1.267 -9.625 1 91.88 232 THR A CA 1
ATOM 1813 C C . THR A 1 232 ? 22.734 -0.221 -9.75 1 91.88 232 THR A C 1
ATOM 1815 O O . THR A 1 232 ? 23.469 -0.209 -10.742 1 91.88 232 THR A O 1
ATOM 1818 N N . GLY A 1 233 ? 22.797 0.71 -8.805 1 89.62 233 GLY A N 1
ATOM 1819 C CA . GLY A 1 233 ? 23.734 1.818 -8.906 1 89.62 233 GLY A CA 1
ATOM 1820 C C . GLY A 1 233 ? 23.203 2.965 -9.742 1 89.62 233 GLY A C 1
ATOM 1821 O O . GLY A 1 233 ? 23.828 4.027 -9.812 1 89.62 233 GLY A O 1
ATOM 1822 N N . LEU A 1 234 ? 22.094 2.801 -10.367 1 90.25 234 LEU A N 1
ATOM 1823 C CA . LEU A 1 234 ? 21.5 3.85 -11.195 1 90.25 234 LEU A CA 1
ATOM 1824 C C . LEU A 1 234 ? 20.766 4.871 -10.336 1 90.25 234 LEU A C 1
ATOM 1826 O O . LEU A 1 234 ? 19.766 4.539 -9.695 1 90.25 234 LEU A O 1
ATOM 1830 N N . SER A 1 235 ? 21.266 6.059 -10.344 1 90.19 235 SER A N 1
ATOM 1831 C CA . SER A 1 235 ? 20.656 7.145 -9.594 1 90.19 235 SER A CA 1
ATOM 1832 C C . SER A 1 235 ? 19.969 8.141 -10.523 1 90.19 235 SER A C 1
ATOM 1834 O O . SER A 1 235 ? 20.594 8.688 -11.43 1 90.19 235 SER A O 1
ATOM 1836 N N . LEU A 1 236 ? 18.703 8.32 -10.352 1 88.75 236 LEU A N 1
ATOM 1837 C CA . LEU A 1 236 ? 17.938 9.305 -11.094 1 88.75 236 LEU A CA 1
ATOM 1838 C C . LEU A 1 236 ? 17.469 10.438 -10.18 1 88.75 236 LEU A C 1
ATOM 1840 O O . LEU A 1 236 ? 16.938 10.188 -9.094 1 88.75 236 LEU A O 1
ATOM 1844 N N . GLY A 1 237 ? 17.75 11.664 -10.609 1 85.88 237 GLY A N 1
ATOM 1845 C CA . GLY A 1 237 ? 17.141 12.773 -9.898 1 85.88 237 GLY A CA 1
ATOM 1846 C C . GLY A 1 237 ? 15.625 12.734 -9.922 1 85.88 237 GLY A C 1
ATOM 1847 O O . GLY A 1 237 ? 15.023 12.25 -10.883 1 85.88 237 GLY A O 1
ATOM 1848 N N . TYR A 1 238 ? 15.055 13.25 -8.93 1 85.31 238 TYR A N 1
ATOM 1849 C CA . TYR A 1 238 ? 13.609 13.164 -8.75 1 85.31 238 TYR A CA 1
ATOM 1850 C C . TYR A 1 238 ? 12.875 13.727 -9.961 1 85.31 238 TYR A C 1
ATOM 1852 O O . TYR A 1 238 ? 12.023 13.047 -10.547 1 85.31 238 TYR A O 1
ATOM 1860 N N . ASP A 1 239 ? 13.18 14.961 -10.344 1 84.56 239 ASP A N 1
ATOM 1861 C CA . ASP A 1 239 ? 12.492 15.617 -11.453 1 84.56 239 ASP A CA 1
ATOM 1862 C C . ASP A 1 239 ? 12.727 14.875 -12.766 1 84.56 239 ASP A C 1
ATOM 1864 O O . ASP A 1 239 ? 11.82 14.758 -13.594 1 84.56 239 ASP A O 1
ATOM 1868 N N . TYR A 1 240 ? 13.898 14.445 -12.922 1 87.75 240 TYR A N 1
ATOM 1869 C CA . TYR A 1 240 ? 14.227 13.695 -14.125 1 87.75 240 TYR A CA 1
ATOM 1870 C C . TYR A 1 240 ? 13.461 12.375 -14.172 1 87.75 240 TYR A C 1
ATOM 1872 O O . TYR A 1 240 ? 12.883 12.023 -15.203 1 87.75 240 TYR A O 1
ATOM 1880 N N . ALA A 1 241 ? 13.469 11.664 -13.062 1 91.81 241 ALA A N 1
ATOM 1881 C CA . ALA A 1 241 ? 12.719 10.414 -12.984 1 91.81 241 ALA A CA 1
ATOM 1882 C C . ALA A 1 241 ? 11.25 10.625 -13.312 1 91.81 241 ALA A C 1
ATOM 1884 O O . ALA A 1 241 ? 10.656 9.844 -14.062 1 91.81 241 ALA A O 1
ATOM 1885 N N . ARG A 1 242 ? 10.734 11.656 -12.789 1 90.56 242 ARG A N 1
ATOM 1886 C CA . ARG A 1 242 ? 9.336 11.969 -13.062 1 90.56 242 ARG A CA 1
ATOM 1887 C C . ARG A 1 242 ? 9.102 12.211 -14.547 1 90.56 242 ARG A C 1
ATOM 1889 O O . ARG A 1 242 ? 8.078 11.797 -15.094 1 90.56 242 ARG A O 1
ATOM 1896 N N . SER A 1 243 ? 9.992 12.922 -15.156 1 90.88 243 SER A N 1
ATOM 1897 C CA . SER A 1 243 ? 9.852 13.25 -16.562 1 90.88 243 SER A CA 1
ATOM 1898 C C . SER A 1 243 ? 9.969 12 -17.438 1 90.88 243 SER A C 1
ATOM 1900 O O . SER A 1 243 ? 9.438 11.961 -18.547 1 90.88 243 SER A O 1
ATOM 1902 N N . CYS A 1 244 ? 10.641 10.945 -16.922 1 93.56 244 CYS A N 1
ATOM 1903 C CA . CYS A 1 244 ? 10.867 9.727 -17.672 1 93.56 244 CYS A CA 1
ATOM 1904 C C . CYS A 1 244 ? 9.812 8.672 -17.359 1 93.56 244 CYS A C 1
ATOM 1906 O O . CYS A 1 244 ? 9.797 7.598 -17.969 1 93.56 244 CYS A O 1
ATOM 1908 N N . MET A 1 245 ? 9.008 8.977 -16.453 1 95.25 245 MET A N 1
ATOM 1909 C CA . MET A 1 245 ? 8 8.008 -16.031 1 95.25 245 MET A CA 1
ATOM 1910 C C . MET A 1 245 ? 6.945 7.812 -17.109 1 95.25 245 MET A C 1
ATOM 1912 O O . MET A 1 245 ? 6.34 8.781 -17.578 1 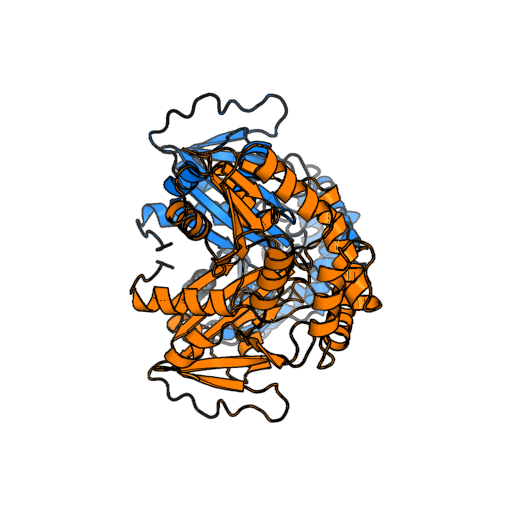95.25 245 MET A O 1
ATOM 1916 N N . VAL A 1 246 ? 6.734 6.57 -17.469 1 94.06 246 VAL A N 1
ATOM 1917 C CA . VAL A 1 246 ? 5.781 6.227 -18.531 1 94.06 246 VAL A CA 1
ATOM 1918 C C . VAL A 1 246 ? 4.457 5.805 -17.906 1 94.06 246 VAL A C 1
ATOM 1920 O O . VAL A 1 246 ? 3.385 6.152 -18.406 1 94.06 246 VAL A O 1
ATOM 1923 N N . GLN A 1 247 ? 4.582 4.98 -16.922 1 94.62 247 GLN A N 1
ATOM 1924 C CA . GLN A 1 247 ? 3.41 4.383 -16.297 1 94.62 247 GLN A CA 1
ATOM 1925 C C . GLN A 1 247 ? 3.695 4.027 -14.836 1 94.62 247 GLN A C 1
ATOM 1927 O O . GLN A 1 247 ? 4.855 3.904 -14.438 1 94.62 247 GLN A O 1
ATOM 1932 N N . LYS A 1 248 ? 2.693 4.031 -14.117 1 96.25 248 LYS A N 1
ATOM 1933 C CA . LYS A 1 248 ? 2.707 3.451 -12.773 1 96.25 248 LYS A CA 1
ATOM 1934 C C . LYS A 1 248 ? 1.521 2.516 -12.562 1 96.25 248 LYS A C 1
ATOM 1936 O O . LYS A 1 248 ? 0.462 2.703 -13.164 1 96.25 248 LYS A O 1
ATOM 1941 N N . LYS A 1 249 ? 1.73 1.453 -11.805 1 96.5 249 LYS A N 1
ATOM 1942 C CA . LYS A 1 249 ? 0.682 0.47 -11.547 1 96.5 249 LYS A CA 1
ATOM 1943 C C . LYS A 1 249 ? 0.856 -0.17 -10.172 1 96.5 249 LYS A C 1
ATOM 1945 O O . LYS A 1 249 ? 1.982 -0.412 -9.727 1 96.5 249 LYS A O 1
ATOM 1950 N N . THR A 1 250 ? -0.3 -0.306 -9.5 1 97.75 250 THR A N 1
ATOM 1951 C CA . THR A 1 250 ? -0.323 -1.052 -8.25 1 97.75 250 THR A CA 1
ATOM 1952 C C . THR A 1 250 ? -0.72 -2.506 -8.492 1 97.75 250 THR A C 1
ATOM 1954 O O . THR A 1 250 ? -1.706 -2.779 -9.18 1 97.75 250 THR A O 1
ATOM 1957 N N . PHE A 1 251 ? 0.061 -3.424 -8.016 1 97.19 251 PHE A N 1
ATOM 1958 C CA . PHE A 1 251 ? -0.229 -4.852 -8.055 1 97.19 251 PHE A CA 1
ATOM 1959 C C . PHE A 1 251 ? -0.59 -5.371 -6.668 1 97.19 251 PHE A C 1
ATOM 1961 O O . PHE A 1 251 ? 0.242 -5.355 -5.758 1 97.19 251 PHE A O 1
ATOM 1968 N N . ASP A 1 252 ? -1.863 -5.883 -6.586 1 95.56 252 ASP A N 1
ATOM 1969 C CA . ASP A 1 252 ? -2.365 -6.102 -5.234 1 95.56 252 ASP A CA 1
ATOM 1970 C C . ASP A 1 252 ? -3.051 -7.461 -5.117 1 95.56 252 ASP A C 1
ATOM 1972 O O . ASP A 1 252 ? -3.947 -7.641 -4.289 1 95.56 252 ASP A O 1
ATOM 1976 N N . ASP A 1 253 ? -2.654 -8.375 -5.98 1 92.94 253 ASP A N 1
ATOM 1977 C CA . ASP A 1 253 ? -3.156 -9.734 -5.773 1 92.94 253 ASP A CA 1
ATOM 1978 C C . ASP A 1 253 ? -2.756 -10.258 -4.398 1 92.94 253 ASP A C 1
ATOM 1980 O O . ASP A 1 253 ? -1.585 -10.195 -4.02 1 92.94 253 ASP A O 1
ATOM 1984 N N . PRO A 1 254 ? -3.738 -10.781 -3.623 1 91.94 254 PRO A N 1
ATOM 1985 C CA . PRO A 1 254 ? -3.436 -11.164 -2.242 1 91.94 254 PRO A CA 1
ATOM 1986 C C . PRO A 1 254 ? -2.4 -12.281 -2.152 1 91.94 254 PRO A C 1
ATOM 1988 O O . PRO A 1 254 ? -1.739 -12.438 -1.122 1 91.94 254 PRO A O 1
ATOM 1991 N N . ASN A 1 255 ? -2.246 -13.055 -3.205 1 90.69 255 ASN A N 1
ATOM 1992 C CA . ASN A 1 255 ? -1.377 -14.227 -3.15 1 90.69 255 ASN A CA 1
ATOM 1993 C C . ASN A 1 255 ? -0.113 -14.023 -3.98 1 90.69 255 ASN A C 1
ATOM 1995 O O . ASN A 1 255 ? 0.551 -14.992 -4.352 1 90.69 255 ASN A O 1
ATOM 1999 N N . ARG A 1 256 ? 0.209 -12.805 -4.262 1 93.94 256 ARG A N 1
ATOM 2000 C CA . ARG A 1 256 ? 1.294 -12.547 -5.203 1 93.94 256 ARG A CA 1
ATOM 2001 C C . ARG A 1 256 ? 2.641 -12.945 -4.609 1 93.94 256 ARG A C 1
ATOM 2003 O O . ARG A 1 256 ? 3.58 -13.258 -5.344 1 93.94 256 ARG A O 1
ATOM 2010 N N . SER A 1 257 ? 2.734 -12.898 -3.258 1 95.81 257 SER A N 1
ATOM 2011 C CA . SER A 1 257 ? 4.02 -13.219 -2.643 1 95.81 257 SER A CA 1
ATOM 2012 C C . SER A 1 257 ? 3.855 -14.25 -1.527 1 95.81 257 SER A C 1
ATOM 2014 O O . SER A 1 257 ? 2.908 -14.172 -0.741 1 95.81 257 SER A O 1
ATOM 2016 N N . SER A 1 258 ? 4.828 -15.164 -1.473 1 94.69 258 SER A N 1
ATOM 2017 C CA . SER A 1 258 ? 4.789 -16.203 -0.449 1 94.69 258 SER A CA 1
ATOM 2018 C C . SER A 1 258 ? 5.18 -15.648 0.917 1 94.69 258 SER A C 1
ATOM 2020 O O . SER A 1 258 ? 4.926 -16.281 1.944 1 94.69 258 SER A O 1
ATOM 2022 N N . ARG A 1 259 ? 5.758 -14.539 1 1 94.5 259 ARG A N 1
ATOM 2023 C CA . ARG A 1 259 ? 6.207 -13.93 2.248 1 94.5 259 ARG A CA 1
ATOM 2024 C C . ARG A 1 259 ? 5.023 -13.43 3.07 1 94.5 259 ARG A C 1
ATOM 2026 O O . ARG A 1 259 ? 5.148 -13.203 4.277 1 94.5 259 ARG A O 1
ATOM 2033 N N . GLY A 1 260 ? 3.93 -13.25 2.41 1 93.75 260 GLY A N 1
ATOM 2034 C CA . GLY A 1 260 ? 2.725 -12.695 3.004 1 93.75 260 GLY A CA 1
ATOM 2035 C C . GLY A 1 260 ? 2.021 -11.695 2.102 1 93.75 260 GLY A C 1
ATOM 2036 O O . GLY A 1 260 ? 2.465 -11.445 0.978 1 93.75 260 GLY A O 1
ATOM 2037 N N . ARG A 1 261 ? 0.875 -11.219 2.639 1 95.81 261 ARG A N 1
ATOM 2038 C CA . ARG A 1 261 ? 0.137 -10.211 1.883 1 95.81 261 ARG A CA 1
ATOM 2039 C C . ARG A 1 261 ? 1.031 -9.031 1.525 1 95.81 261 ARG A C 1
ATOM 2041 O O . ARG A 1 261 ? 1.55 -8.344 2.41 1 95.81 261 ARG A O 1
ATOM 2048 N N . THR A 1 262 ? 1.229 -8.867 0.19 1 97.69 262 THR A N 1
ATOM 2049 C CA . THR A 1 262 ? 2.135 -7.832 -0.29 1 97.69 262 THR A CA 1
ATOM 2050 C C . THR A 1 262 ? 1.467 -6.988 -1.371 1 97.69 262 THR A C 1
ATOM 2052 O O . THR A 1 262 ? 0.888 -7.527 -2.316 1 97.69 262 THR A O 1
ATOM 2055 N N . VAL A 1 263 ? 1.469 -5.711 -1.229 1 98.31 263 VAL A N 1
ATOM 2056 C CA . VAL A 1 263 ? 1.051 -4.77 -2.262 1 98.31 263 VAL A CA 1
ATOM 2057 C C . VAL A 1 263 ? 2.277 -4.098 -2.873 1 98.31 263 VAL A C 1
ATOM 2059 O O . VAL A 1 263 ? 3.092 -3.508 -2.158 1 98.31 263 VAL A O 1
ATOM 2062 N N . THR A 1 264 ? 2.447 -4.195 -4.195 1 98.62 264 THR A N 1
ATOM 2063 C CA . THR A 1 264 ? 3.594 -3.615 -4.883 1 98.62 264 THR A CA 1
ATOM 2064 C C . THR A 1 264 ? 3.172 -2.408 -5.715 1 98.62 264 THR A C 1
ATOM 2066 O O . THR A 1 264 ? 2.18 -2.467 -6.445 1 98.62 264 THR A O 1
ATOM 2069 N N . HIS A 1 265 ? 3.898 -1.322 -5.539 1 98.69 265 HIS A N 1
ATOM 2070 C CA . HIS A 1 265 ? 3.781 -0.144 -6.391 1 98.69 265 HIS A CA 1
ATOM 2071 C C . HIS A 1 265 ? 4.941 -0.063 -7.379 1 98.69 265 HIS A C 1
ATOM 2073 O O . HIS A 1 265 ? 6.082 0.188 -6.984 1 98.69 265 HIS A O 1
ATOM 2079 N N . ALA A 1 266 ? 4.582 -0.262 -8.664 1 98.44 266 ALA A N 1
ATOM 2080 C CA . ALA A 1 266 ? 5.641 -0.351 -9.664 1 98.44 266 ALA A CA 1
ATOM 2081 C C . ALA A 1 266 ? 5.602 0.845 -10.609 1 98.44 266 ALA A C 1
ATOM 2083 O O . ALA A 1 266 ? 4.527 1.37 -10.914 1 98.44 266 ALA A O 1
ATOM 2084 N N . VAL A 1 267 ? 6.758 1.287 -11.023 1 98.12 267 VAL A N 1
ATOM 2085 C CA . VAL A 1 267 ? 6.887 2.402 -11.961 1 98.12 267 VAL A CA 1
ATOM 2086 C C . VAL A 1 267 ? 7.719 1.978 -13.164 1 98.12 267 VAL A C 1
ATOM 2088 O O . VAL A 1 267 ? 8.727 1.28 -13.016 1 98.12 267 VAL A O 1
ATOM 2091 N N . HIS A 1 268 ? 7.277 2.322 -14.312 1 98 268 HIS A N 1
ATOM 2092 C CA . HIS A 1 268 ? 7.996 2.107 -15.562 1 98 268 HIS A CA 1
ATOM 2093 C C . HIS A 1 268 ? 8.648 3.395 -16.047 1 98 268 HIS A C 1
ATOM 2095 O O . HIS A 1 268 ? 7.961 4.375 -16.344 1 98 268 HIS A O 1
ATOM 2101 N N . PHE A 1 269 ? 10 3.426 -16.094 1 96.25 269 PHE A N 1
ATOM 2102 C CA . PHE A 1 269 ? 10.766 4.543 -16.625 1 96.25 269 PHE A CA 1
ATOM 2103 C C . PHE A 1 269 ? 11.328 4.199 -18 1 96.25 269 PHE A C 1
ATOM 2105 O O . PHE A 1 269 ? 11.883 3.117 -18.203 1 96.25 269 PHE A O 1
ATOM 2112 N N . ASP A 1 270 ? 11.172 5.086 -18.906 1 94.81 270 ASP A N 1
ATOM 2113 C CA . ASP A 1 270 ? 11.812 4.969 -20.203 1 94.81 270 ASP A CA 1
ATOM 2114 C C . ASP A 1 270 ? 12.961 5.965 -20.344 1 94.81 270 ASP A C 1
ATOM 2116 O O . ASP A 1 270 ? 12.734 7.168 -20.484 1 94.81 270 ASP A O 1
ATOM 2120 N N . LEU A 1 271 ? 14.133 5.449 -20.375 1 93.25 271 LEU A N 1
ATOM 2121 C CA . LEU A 1 271 ? 15.328 6.277 -20.406 1 93.25 271 LEU A CA 1
ATOM 2122 C C . LEU A 1 271 ? 15.922 6.312 -21.812 1 93.25 271 LEU A C 1
ATOM 2124 O O . LEU A 1 271 ? 17.109 6.582 -21.984 1 93.25 271 LEU A O 1
ATOM 2128 N N . THR A 1 272 ? 15.164 5.949 -22.797 1 89 272 THR A N 1
ATOM 2129 C CA . THR A 1 272 ? 15.625 5.949 -24.188 1 89 272 THR A CA 1
ATOM 2130 C C . THR A 1 272 ? 16.188 7.32 -24.562 1 89 272 THR A C 1
ATOM 2132 O O . THR A 1 272 ? 15.578 8.352 -24.266 1 89 272 THR A O 1
ATOM 2135 N N . GLY A 1 273 ? 17.344 7.34 -25.312 1 81.94 273 GLY A N 1
ATOM 2136 C CA . GLY A 1 273 ? 18 8.562 -25.734 1 81.94 273 GLY A CA 1
ATOM 2137 C C . GLY A 1 273 ? 18.984 9.094 -24.719 1 81.94 273 GLY A C 1
ATOM 2138 O O . GLY A 1 273 ? 19.688 10.07 -24.969 1 81.94 273 GLY A O 1
ATOM 2139 N N . GLN A 1 274 ? 18.953 8.547 -23.594 1 71.69 274 GLN A N 1
ATOM 2140 C CA . GLN A 1 274 ? 19.844 8.992 -22.531 1 71.69 274 GLN A CA 1
ATOM 2141 C C . GLN A 1 274 ? 21.156 8.203 -22.562 1 71.69 274 GLN A C 1
ATOM 2143 O O . GLN A 1 274 ? 21.188 7.055 -23 1 71.69 274 GLN A O 1
ATOM 2148 N N . THR A 1 275 ? 22.297 9.023 -22.547 1 61.62 275 THR A N 1
ATOM 2149 C CA . THR A 1 275 ? 23.578 8.359 -22.422 1 61.62 275 THR A CA 1
ATOM 2150 C C . THR A 1 275 ? 23.703 7.691 -21.062 1 61.62 275 THR A C 1
ATOM 2152 O O . THR A 1 275 ? 23.688 8.367 -20.031 1 61.62 275 THR A O 1
ATOM 2155 N N . LEU A 1 276 ? 23.188 6.609 -20.922 1 58.06 276 LEU A N 1
ATOM 2156 C CA . LEU A 1 276 ? 23.328 5.918 -19.641 1 58.06 276 LEU A CA 1
ATOM 2157 C C . LEU A 1 276 ? 24.781 5.57 -19.359 1 58.06 276 LEU A C 1
ATOM 2159 O O . LEU A 1 276 ? 25.422 4.879 -20.156 1 58.06 276 LEU A O 1
ATOM 2163 N N . ASP A 1 277 ? 25.609 6.574 -19.016 1 52.12 277 ASP A N 1
ATOM 2164 C CA . ASP A 1 277 ? 26.969 6.141 -18.656 1 52.12 277 ASP A CA 1
ATOM 2165 C C . ASP A 1 277 ? 26.938 4.77 -17.984 1 52.12 277 ASP A C 1
ATOM 2167 O O . ASP A 1 277 ? 25.875 4.238 -17.688 1 52.12 277 ASP A O 1
ATOM 2171 N N . THR A 1 278 ? 27.938 4.625 -16.781 1 48.59 278 THR A N 1
ATOM 2172 C CA . THR A 1 278 ? 28.438 3.494 -16.016 1 48.59 278 THR A CA 1
ATOM 2173 C C . THR A 1 278 ? 27.312 2.756 -15.312 1 48.59 278 THR A C 1
ATOM 2175 O O . THR A 1 278 ? 26.844 3.186 -14.25 1 48.59 278 THR A O 1
ATOM 2178 N N . LEU A 1 279 ? 26.188 2.707 -15.859 1 51.12 279 LEU A N 1
ATOM 2179 C CA . LEU A 1 279 ? 25.469 1.755 -15.016 1 51.12 279 LEU A CA 1
ATOM 2180 C C . LEU A 1 279 ? 26.312 0.511 -14.766 1 51.12 279 LEU A C 1
ATOM 2182 O O . LEU A 1 279 ? 26.297 -0.427 -15.562 1 51.12 279 LEU A O 1
ATOM 2186 N N . GLU A 1 280 ? 27.641 0.739 -14.875 1 46.31 280 GLU A N 1
ATOM 2187 C CA . GLU A 1 280 ? 28.391 -0.484 -14.602 1 46.31 280 GLU A CA 1
ATOM 2188 C C . GLU A 1 280 ? 27.953 -1.107 -13.273 1 46.31 280 GLU A C 1
ATOM 2190 O O . GLU A 1 280 ? 27.656 -0.395 -12.312 1 46.31 280 GLU A O 1
ATOM 2195 N N . ALA A 1 281 ? 27.469 -2.266 -13.414 1 46.03 281 ALA A N 1
ATOM 2196 C CA . ALA A 1 281 ? 27.203 -3.156 -12.289 1 46.03 281 ALA A CA 1
ATOM 2197 C C . ALA A 1 281 ? 28.25 -2.979 -11.188 1 46.03 281 ALA A C 1
ATOM 2199 O O . ALA A 1 281 ? 29.453 -2.969 -11.461 1 46.03 281 ALA A O 1
ATOM 2200 N N . GLY A 1 282 ? 28.016 -2.08 -10.242 1 43.66 282 GLY A N 1
ATOM 2201 C CA . GLY A 1 282 ? 29 -2.193 -9.18 1 43.66 282 GLY A CA 1
ATOM 2202 C C . GLY A 1 282 ? 29.453 -3.621 -8.93 1 43.66 282 GLY A C 1
ATOM 2203 O O . GLY A 1 282 ? 28.797 -4.566 -9.383 1 43.66 282 GLY A O 1
ATOM 2204 N N . ASP A 1 283 ? 30.75 -3.836 -8.414 1 42.34 283 ASP A N 1
ATOM 2205 C CA . ASP A 1 283 ? 31.453 -5.082 -8.109 1 42.34 283 ASP A CA 1
ATOM 2206 C C . ASP A 1 283 ? 30.5 -6.09 -7.457 1 42.34 283 ASP A C 1
ATOM 2208 O O . ASP A 1 283 ? 30.641 -7.297 -7.656 1 42.34 283 ASP A O 1
ATOM 2212 N N . ASP A 1 284 ? 29.969 -5.75 -6.242 1 44.06 284 ASP A N 1
ATOM 2213 C CA . ASP A 1 284 ? 29.469 -6.77 -5.328 1 44.06 284 ASP A CA 1
ATOM 2214 C C . ASP A 1 284 ? 28.109 -7.301 -5.785 1 44.06 284 ASP A C 1
ATOM 2216 O O . ASP A 1 284 ? 27.484 -8.102 -5.086 1 44.06 284 ASP A O 1
ATOM 2220 N N . ALA A 1 285 ? 27.188 -6.395 -6.336 1 45.28 285 ALA A N 1
ATOM 2221 C CA . ALA A 1 285 ? 25.781 -6.77 -6.418 1 45.28 285 ALA A CA 1
ATOM 2222 C C . ALA A 1 285 ? 25.594 -8.023 -7.262 1 45.28 285 ALA A C 1
ATOM 2224 O O . ALA A 1 285 ? 26.438 -8.344 -8.102 1 45.28 285 ALA A O 1
ATOM 2225 N N . ALA A 1 286 ? 24.422 -8.766 -6.969 1 54.41 286 ALA A N 1
ATOM 2226 C CA . ALA A 1 286 ? 23.609 -9.641 -7.801 1 54.41 286 ALA A CA 1
ATOM 2227 C C . ALA A 1 286 ? 23.641 -9.203 -9.258 1 54.41 286 ALA A C 1
ATOM 2229 O O . ALA A 1 286 ? 23.797 -8.016 -9.555 1 54.41 286 ALA A O 1
ATOM 2230 N N . ALA A 1 287 ? 23.766 -10.156 -10.117 1 81 287 ALA A N 1
ATOM 2231 C CA . ALA A 1 287 ? 23.891 -9.984 -11.555 1 81 287 ALA A CA 1
ATOM 2232 C C . ALA A 1 287 ? 22.844 -9.016 -12.094 1 81 287 ALA A C 1
ATOM 2234 O O . ALA A 1 287 ? 21.703 -9 -11.617 1 81 287 ALA A O 1
ATOM 2235 N N . LEU A 1 288 ? 23.359 -7.957 -12.43 1 89.88 288 LEU A N 1
ATOM 2236 C CA . LEU A 1 288 ? 22.578 -7.012 -13.219 1 89.88 288 LEU A CA 1
ATOM 2237 C C . LEU A 1 288 ? 22.734 -7.277 -14.711 1 89.88 288 LEU A C 1
ATOM 2239 O O . LEU A 1 288 ? 23.828 -7.57 -15.18 1 89.88 288 LEU A O 1
ATOM 2243 N N . GLN A 1 289 ? 21.578 -7.258 -15.406 1 92.5 289 GLN A N 1
ATOM 2244 C CA . GLN A 1 289 ? 21.672 -7.512 -16.844 1 92.5 289 GLN A CA 1
ATOM 2245 C C . GLN A 1 289 ? 20.688 -6.648 -17.625 1 92.5 289 GLN A C 1
ATOM 2247 O O . GLN A 1 289 ? 19.531 -6.512 -17.234 1 92.5 289 GLN A O 1
ATOM 2252 N N . TRP A 1 290 ? 21.172 -6.012 -18.578 1 93.19 290 TRP A N 1
ATOM 2253 C CA . TRP A 1 290 ? 20.297 -5.473 -19.609 1 93.19 290 TRP A CA 1
ATOM 2254 C C . TRP A 1 290 ? 19.844 -6.574 -20.562 1 93.19 290 TRP A C 1
ATOM 2256 O O . TRP A 1 290 ? 20.672 -7.27 -21.156 1 93.19 290 TRP A O 1
ATOM 2266 N N . VAL A 1 291 ? 18.547 -6.719 -20.656 1 95.62 291 VAL A N 1
ATOM 2267 C CA . VAL A 1 291 ? 18 -7.797 -21.469 1 95.62 291 VAL A CA 1
ATOM 2268 C C . VAL A 1 291 ? 17.141 -7.211 -22.594 1 95.62 291 VAL A C 1
ATOM 2270 O O . VAL A 1 291 ? 16.328 -6.305 -22.344 1 95.62 291 VAL A O 1
ATOM 2273 N N . ASP A 1 292 ? 17.359 -7.754 -23.781 1 96.12 292 ASP A N 1
ATOM 2274 C CA . ASP A 1 292 ? 16.484 -7.359 -24.875 1 96.12 292 ASP A CA 1
ATOM 2275 C C . ASP A 1 292 ? 15.016 -7.637 -24.531 1 96.12 292 ASP A C 1
ATOM 2277 O O . ASP A 1 292 ? 14.695 -8.68 -23.953 1 96.12 292 ASP A O 1
ATOM 2281 N N . ILE A 1 293 ? 14.148 -6.715 -24.938 1 97.06 293 ILE A N 1
ATOM 2282 C CA . ILE A 1 293 ? 12.734 -6.816 -24.594 1 97.06 293 ILE A CA 1
ATOM 2283 C C . ILE A 1 293 ? 12.164 -8.133 -25.125 1 97.06 293 ILE A C 1
ATOM 2285 O O . ILE A 1 293 ? 11.422 -8.82 -24.422 1 97.06 293 ILE A O 1
ATOM 2289 N N . GLU A 1 294 ? 12.539 -8.523 -26.328 1 96.94 294 GLU A N 1
ATOM 2290 C CA . GLU A 1 294 ? 12.055 -9.773 -26.891 1 96.94 294 GLU A CA 1
ATOM 2291 C C . GLU A 1 294 ? 12.484 -10.969 -26.047 1 96.94 294 GLU A C 1
ATOM 2293 O O . GLU A 1 294 ? 11.703 -11.898 -25.828 1 96.94 294 GLU A O 1
ATOM 2298 N N . ALA A 1 295 ? 13.695 -10.945 -25.625 1 97.56 295 ALA A N 1
ATOM 2299 C CA . ALA A 1 295 ? 14.211 -12.008 -24.766 1 97.56 295 ALA A CA 1
ATOM 2300 C C . ALA A 1 295 ? 13.531 -11.992 -23.406 1 97.56 295 ALA A C 1
ATOM 2302 O O . ALA A 1 295 ? 13.18 -13.039 -22.875 1 97.56 295 ALA A O 1
ATOM 2303 N N . ALA A 1 296 ? 13.352 -10.789 -22.859 1 97.75 296 ALA A N 1
ATOM 2304 C CA . ALA A 1 296 ? 12.734 -10.633 -21.547 1 97.75 296 ALA A CA 1
ATOM 2305 C C . ALA A 1 296 ? 11.328 -11.219 -21.531 1 97.75 296 ALA A C 1
ATOM 2307 O O . ALA A 1 296 ? 10.906 -11.805 -20.531 1 97.75 296 ALA A O 1
ATOM 2308 N N . LEU A 1 297 ? 10.625 -11.117 -22.562 1 97 297 LEU A N 1
ATOM 2309 C CA . LEU A 1 297 ? 9.25 -11.578 -22.672 1 97 297 LEU A CA 1
ATOM 2310 C C . LEU A 1 297 ? 9.188 -13.102 -22.75 1 97 297 LEU A C 1
ATOM 2312 O O . LEU A 1 297 ? 8.102 -13.68 -22.734 1 97 297 LEU A O 1
ATOM 2316 N N . LYS A 1 298 ? 10.344 -13.773 -22.734 1 96.5 298 LYS A N 1
ATOM 2317 C CA . LYS A 1 298 ? 10.406 -15.227 -22.75 1 96.5 298 LYS A CA 1
ATOM 2318 C C . LYS A 1 298 ? 11.039 -15.773 -21.469 1 96.5 298 LYS A C 1
ATOM 2320 O O . LYS A 1 298 ? 11.344 -16.969 -21.375 1 96.5 298 LYS A O 1
ATOM 2325 N N . MET A 1 299 ? 11.172 -14.914 -20.516 1 97.44 299 MET A N 1
ATOM 2326 C CA . MET A 1 299 ? 11.961 -15.281 -19.328 1 97.44 299 MET A CA 1
ATOM 2327 C C . MET A 1 299 ? 11.055 -15.727 -18.188 1 97.44 299 MET A C 1
ATOM 2329 O O . MET A 1 299 ? 11.5 -15.836 -17.047 1 97.44 299 MET A O 1
ATOM 2333 N N . ARG A 1 300 ? 9.797 -15.992 -18.391 1 97.12 300 ARG A N 1
ATOM 2334 C CA . ARG A 1 300 ? 8.852 -16.312 -17.312 1 97.12 300 ARG A CA 1
ATOM 2335 C C . ARG A 1 300 ? 9.398 -17.422 -16.422 1 97.12 300 ARG A C 1
ATOM 2337 O O . ARG A 1 300 ? 9.297 -17.344 -15.203 1 97.12 300 ARG A O 1
ATOM 2344 N N . SER A 1 301 ? 10.047 -18.406 -16.969 1 96.81 301 SER A N 1
ATOM 2345 C CA . SER A 1 301 ? 10.445 -19.625 -16.25 1 96.81 301 SER A CA 1
ATOM 2346 C C . SER A 1 301 ? 11.633 -19.359 -15.336 1 96.81 301 SER A C 1
ATOM 2348 O O . SER A 1 301 ? 12.023 -20.219 -14.547 1 96.81 301 SER A O 1
ATOM 2350 N N . VAL A 1 302 ? 12.18 -18.141 -15.414 1 97.44 302 VAL A N 1
ATOM 2351 C CA . VAL A 1 302 ? 13.352 -17.859 -14.594 1 97.44 302 VAL A CA 1
ATOM 2352 C C . VAL A 1 302 ? 13.148 -16.547 -13.844 1 97.44 302 VAL A C 1
ATOM 2354 O O . VAL A 1 302 ? 14.117 -15.93 -13.391 1 97.44 302 VAL A O 1
ATOM 2357 N N . MET A 1 303 ? 11.898 -16.109 -13.742 1 98 303 MET A N 1
ATOM 2358 C CA . MET A 1 303 ? 11.609 -14.844 -13.07 1 98 303 MET A CA 1
ATOM 2359 C C . MET A 1 303 ? 10.914 -15.086 -11.734 1 98 303 MET A C 1
ATOM 2361 O O . MET A 1 303 ? 10.102 -15.992 -11.609 1 98 303 MET A O 1
ATOM 2365 N N . PHE A 1 304 ? 11.234 -14.281 -10.812 1 97.69 304 PHE A N 1
ATOM 2366 C CA . PHE A 1 304 ? 10.742 -14.375 -9.445 1 97.69 304 PHE A CA 1
ATOM 2367 C C . PHE A 1 304 ? 9.273 -13.984 -9.367 1 97.69 304 PHE A C 1
ATOM 2369 O O . PHE A 1 304 ? 8.898 -12.891 -9.797 1 97.69 304 PHE A O 1
ATOM 2376 N N . GLU A 1 305 ? 8.391 -14.891 -8.836 1 96.69 305 GLU A N 1
ATOM 2377 C CA . GLU A 1 305 ? 6.992 -14.625 -8.523 1 96.69 305 GLU A CA 1
ATOM 2378 C C . GLU A 1 305 ? 6.293 -13.945 -9.703 1 96.69 305 GLU A C 1
ATOM 2380 O O . GLU A 1 305 ? 6.297 -14.469 -10.82 1 96.69 305 GLU A O 1
ATOM 2385 N N . ASP A 1 306 ? 5.59 -12.859 -9.508 1 96.56 306 ASP A N 1
ATOM 2386 C CA . ASP A 1 306 ? 4.812 -12.289 -10.602 1 96.56 306 ASP A CA 1
ATOM 2387 C C . ASP A 1 306 ? 5.562 -11.141 -11.273 1 96.56 306 ASP A C 1
ATOM 2389 O O . ASP A 1 306 ? 4.961 -10.312 -11.961 1 96.56 306 ASP A O 1
ATOM 2393 N N . HIS A 1 307 ? 6.875 -11.07 -11.062 1 98.25 307 HIS A N 1
ATOM 2394 C CA . HIS A 1 307 ? 7.672 -10 -11.656 1 98.25 307 HIS A CA 1
ATOM 2395 C C . HIS A 1 307 ? 7.598 -10.039 -13.18 1 98.25 307 HIS A C 1
ATOM 2397 O O . HIS A 1 307 ? 7.625 -9 -13.836 1 98.25 307 HIS A O 1
ATOM 2403 N N . PHE A 1 308 ? 7.52 -11.25 -13.719 1 97.69 308 PHE A N 1
ATOM 2404 C CA . PHE A 1 308 ? 7.371 -11.367 -15.164 1 97.69 308 PHE A CA 1
ATOM 2405 C C . PHE A 1 308 ? 6.055 -10.758 -15.625 1 97.69 308 PHE A C 1
ATOM 2407 O O . PHE A 1 308 ? 6.008 -10.062 -16.641 1 97.69 308 PHE A O 1
ATOM 2414 N N . LEU A 1 309 ? 5.031 -11.094 -14.914 1 96.44 309 LEU A N 1
ATOM 2415 C CA . LEU A 1 309 ? 3.721 -10.562 -15.281 1 96.44 309 LEU A CA 1
ATOM 2416 C C . LEU A 1 309 ? 3.713 -9.039 -15.203 1 96.44 309 LEU A C 1
ATOM 2418 O O . LEU A 1 309 ? 3.086 -8.375 -16.031 1 96.44 309 LEU A O 1
ATOM 2422 N N . MET A 1 310 ? 4.367 -8.438 -14.219 1 97.5 310 MET A N 1
ATOM 2423 C CA . MET A 1 310 ? 4.5 -6.988 -14.117 1 97.5 310 MET A CA 1
ATOM 2424 C C . MET A 1 310 ? 5.242 -6.422 -15.32 1 97.5 310 MET A C 1
ATOM 2426 O O . MET A 1 310 ? 4.801 -5.441 -15.922 1 97.5 310 MET A O 1
ATOM 2430 N N . LEU A 1 311 ? 6.348 -7.094 -15.594 1 97.75 311 LEU A N 1
ATOM 2431 C CA . LEU A 1 311 ? 7.145 -6.707 -16.75 1 97.75 311 LEU A CA 1
ATOM 2432 C C . LEU A 1 311 ? 6.309 -6.746 -18.031 1 97.75 311 LEU A C 1
ATOM 2434 O O . LEU A 1 311 ? 6.285 -5.781 -18.797 1 97.75 311 LEU A O 1
ATOM 2438 N N . GLU A 1 312 ? 5.633 -7.832 -18.234 1 96.31 312 GLU A N 1
ATOM 2439 C CA . GLU A 1 312 ? 4.793 -8.008 -19.406 1 96.31 312 GLU A CA 1
ATOM 2440 C C . GLU A 1 312 ? 3.703 -6.941 -19.469 1 96.31 312 GLU A C 1
ATOM 2442 O O . GLU A 1 312 ? 3.43 -6.395 -20.547 1 96.31 312 GLU A O 1
ATOM 2447 N N . TYR A 1 313 ? 3.098 -6.641 -18.406 1 96 313 TYR A N 1
ATOM 2448 C CA . TYR A 1 313 ? 2.057 -5.621 -18.328 1 96 313 TYR A CA 1
ATOM 2449 C C . TYR A 1 313 ? 2.574 -4.277 -18.828 1 96 313 TYR A C 1
ATOM 2451 O O . TYR A 1 313 ? 1.959 -3.654 -19.703 1 96 313 TYR A O 1
ATOM 2459 N N . PHE A 1 314 ? 3.666 -3.84 -18.281 1 96.69 314 PHE A N 1
ATOM 2460 C CA . PHE A 1 314 ? 4.211 -2.529 -18.609 1 96.69 314 PHE A CA 1
ATOM 2461 C C . PHE A 1 314 ? 4.629 -2.475 -20.078 1 96.69 314 PHE A C 1
ATOM 2463 O O . PHE A 1 314 ? 4.367 -1.487 -20.766 1 96.69 314 PHE A O 1
ATOM 2470 N N . LEU A 1 315 ? 5.262 -3.523 -20.547 1 95.31 315 LEU A N 1
ATOM 2471 C CA . LEU A 1 315 ? 5.789 -3.523 -21.906 1 95.31 315 LEU A CA 1
ATOM 2472 C C . LEU A 1 315 ? 4.656 -3.58 -22.922 1 95.31 315 LEU A C 1
ATOM 2474 O O . LEU A 1 315 ? 4.727 -2.934 -23.969 1 95.31 315 LEU A O 1
ATOM 2478 N N . LYS A 1 316 ? 3.605 -4.352 -22.656 1 90.56 316 LYS A N 1
ATOM 2479 C CA . LYS A 1 316 ? 2.463 -4.43 -23.562 1 90.56 316 LYS A CA 1
ATOM 2480 C C . LYS A 1 316 ? 1.707 -3.105 -23.609 1 90.56 316 LYS A C 1
ATOM 2482 O O . LYS A 1 316 ? 1.29 -2.66 -24.688 1 90.56 316 LYS A O 1
ATOM 2487 N N . LYS A 1 317 ? 1.496 -2.471 -22.516 1 85.88 317 LYS A N 1
ATOM 2488 C CA . LYS A 1 317 ? 0.785 -1.197 -22.453 1 85.88 317 LYS A CA 1
ATOM 2489 C C . LYS A 1 317 ? 1.564 -0.093 -23.156 1 85.88 317 LYS A C 1
ATOM 2491 O O . LYS A 1 317 ? 0.973 0.78 -23.797 1 85.88 317 LYS A O 1
ATOM 2496 N N . ALA A 1 318 ? 2.812 -0.112 -22.922 1 81.38 318 ALA A N 1
ATOM 2497 C CA . ALA A 1 318 ? 3.658 0.875 -23.594 1 81.38 318 ALA A CA 1
ATOM 2498 C C . ALA A 1 318 ? 3.553 0.75 -25.109 1 81.38 318 ALA A C 1
ATOM 2500 O O . ALA A 1 318 ? 3.582 1.755 -25.828 1 81.38 318 ALA A O 1
ATOM 2501 N N . GLN A 1 319 ? 3.422 -0.432 -25.594 1 76.56 319 GLN A N 1
ATOM 2502 C CA . GLN A 1 319 ? 3.309 -0.667 -27.031 1 76.56 319 GLN A CA 1
ATOM 2503 C C . GLN A 1 319 ? 1.956 -0.199 -27.562 1 76.56 319 GLN A C 1
ATOM 2505 O O . GLN A 1 319 ? 1.845 0.214 -28.719 1 76.56 319 GLN A O 1
ATOM 2510 N N . GLU A 1 320 ? 0.952 -0.353 -26.688 1 74.06 320 GLU A N 1
ATOM 2511 C CA . GLU A 1 320 ? -0.386 0.069 -27.094 1 74.06 320 GLU A CA 1
ATOM 2512 C C . GLU A 1 320 ? -0.525 1.588 -27.047 1 74.06 320 GLU A C 1
ATOM 2514 O O . GLU A 1 320 ? -1.459 2.148 -27.625 1 74.06 320 GLU A O 1
ATOM 2519 N N . GLY A 1 321 ? 0.467 2.318 -26.688 1 62.38 321 GLY A N 1
ATOM 2520 C CA . GLY A 1 321 ? 0.401 3.77 -26.625 1 62.38 321 GLY A CA 1
ATOM 2521 C C . GLY A 1 321 ? -0.524 4.281 -25.531 1 62.38 321 GLY A C 1
ATOM 2522 O O . GLY A 1 321 ? -1.016 5.41 -25.609 1 62.38 321 GLY A O 1
ATOM 2523 N N . VAL A 1 322 ? -1.083 3.445 -24.828 1 48.69 322 VAL A N 1
ATOM 2524 C CA . VAL A 1 322 ? -2.096 3.895 -23.891 1 48.69 322 VAL A CA 1
ATOM 2525 C C . VAL A 1 322 ? -1.433 4.672 -22.75 1 48.69 322 VAL A C 1
ATOM 2527 O O . VAL A 1 322 ? -0.625 4.121 -22 1 48.69 322 VAL A O 1
ATOM 2530 N N . ALA A 1 323 ? -1.049 5.828 -22.891 1 42.62 323 ALA A N 1
ATOM 2531 C CA . ALA A 1 323 ? -0.629 6.684 -21.781 1 42.62 323 ALA A CA 1
ATOM 2532 C C . ALA A 1 323 ? -1.661 6.664 -20.656 1 42.62 323 ALA A C 1
ATOM 2534 O O . ALA A 1 323 ? -2.824 7.02 -20.875 1 42.62 323 ALA A O 1
ATOM 2535 N N . LEU A 1 324 ? -1.637 5.816 -19.703 1 40.97 324 LEU A N 1
ATOM 2536 C CA . LEU A 1 324 ? -2.582 6.004 -18.609 1 40.97 324 LEU A CA 1
ATOM 2537 C C . LEU A 1 324 ? -2.432 7.391 -18 1 40.97 324 LEU A C 1
ATOM 2539 O O . LEU A 1 324 ? -1.314 7.883 -17.828 1 40.97 324 LEU A O 1
ATOM 2543 N N . GLY A 1 325 ? -3.264 8.227 -18.203 1 35.03 325 GLY A N 1
ATOM 2544 C CA . GLY A 1 325 ? -3.316 9.547 -17.594 1 35.03 325 GLY A CA 1
ATOM 2545 C C . GLY A 1 325 ? -2.928 9.539 -16.125 1 35.03 325 GLY A C 1
ATOM 2546 O O . GLY A 1 325 ? -3.43 8.719 -15.352 1 35.03 325 GLY A O 1
ATOM 2547 N N . CYS A 1 326 ? -1.77 9.906 -15.844 1 30.09 326 CYS A N 1
ATOM 2548 C CA . CYS A 1 326 ? -1.285 10.195 -14.5 1 30.09 326 CYS A CA 1
ATOM 2549 C C . CYS A 1 326 ? -2.262 11.094 -13.75 1 30.09 326 CYS A C 1
ATOM 2551 O O . CYS A 1 326 ? -2.877 11.984 -14.344 1 30.09 326 CYS A O 1
ATOM 2553 N N . MET B 1 1 ? 19.672 44.469 0.515 1 50.19 1 MET B N 1
ATOM 2554 C CA . MET B 1 1 ? 18.344 43.906 0.653 1 50.19 1 MET B CA 1
ATOM 2555 C C . MET B 1 1 ? 18.391 42.688 1.581 1 50.19 1 MET B C 1
ATOM 2557 O O . MET B 1 1 ? 19.266 41.812 1.456 1 50.19 1 MET B O 1
ATOM 2561 N N . ASN B 1 2 ? 17.719 42.688 2.725 1 69.69 2 ASN B N 1
ATOM 2562 C CA . ASN B 1 2 ? 17.859 41.656 3.764 1 69.69 2 ASN B CA 1
ATOM 2563 C C . ASN B 1 2 ? 17.516 40.281 3.236 1 69.69 2 ASN B C 1
ATOM 2565 O O . ASN B 1 2 ? 16.594 40.125 2.42 1 69.69 2 ASN B O 1
ATOM 2569 N N . ARG B 1 3 ? 18.422 39.438 3.443 1 88.31 3 ARG B N 1
ATOM 2570 C CA . ARG B 1 3 ? 18.156 38.031 3.084 1 88.31 3 ARG B CA 1
ATOM 2571 C C . ARG B 1 3 ? 16.875 37.531 3.756 1 88.31 3 ARG B C 1
ATOM 2573 O O . ARG B 1 3 ? 16.594 37.906 4.902 1 88.31 3 ARG B O 1
ATOM 2580 N N . VAL B 1 4 ? 16.062 37 3.037 1 93.75 4 VAL B N 1
ATOM 2581 C CA . VAL B 1 4 ? 14.797 36.5 3.535 1 93.75 4 VAL B CA 1
ATOM 2582 C C . VAL B 1 4 ? 14.969 35.031 3.969 1 93.75 4 VAL B C 1
ATOM 2584 O O . VAL B 1 4 ? 15.641 34.25 3.291 1 93.75 4 VAL B O 1
ATOM 2587 N N . CYS B 1 5 ? 14.438 34.719 5.109 1 95.88 5 CYS B N 1
ATOM 2588 C CA . CYS B 1 5 ? 14.367 33.344 5.582 1 95.88 5 CYS B CA 1
ATOM 2589 C C . CYS B 1 5 ? 12.914 32.906 5.797 1 95.88 5 CYS B C 1
ATOM 2591 O O . CYS B 1 5 ? 12.219 33.469 6.645 1 95.88 5 CYS B O 1
ATOM 2593 N N . LEU B 1 6 ? 12.477 32 5.012 1 94.25 6 LEU B N 1
ATOM 2594 C CA . LEU B 1 6 ? 11.172 31.391 5.234 1 94.25 6 LEU B CA 1
ATOM 2595 C C . LEU B 1 6 ? 11.289 30.188 6.18 1 94.25 6 LEU B C 1
ATOM 2597 O O . LEU B 1 6 ? 12.094 29.281 5.945 1 94.25 6 LEU B O 1
ATOM 2601 N N . VAL B 1 7 ? 10.523 30.25 7.215 1 95.62 7 VAL B N 1
ATOM 2602 C CA . VAL B 1 7 ? 10.469 29.172 8.188 1 95.62 7 VAL B CA 1
ATOM 2603 C C . VAL B 1 7 ? 9.195 28.344 7.973 1 95.62 7 VAL B C 1
ATOM 2605 O O . VAL B 1 7 ? 8.086 28.875 8.023 1 95.62 7 VAL B O 1
ATOM 2608 N N . ILE B 1 8 ? 9.375 27.109 7.684 1 93.81 8 ILE B N 1
ATOM 2609 C CA . ILE B 1 8 ? 8.234 26.203 7.504 1 93.81 8 ILE B CA 1
ATOM 2610 C C . ILE B 1 8 ? 8.008 25.406 8.773 1 93.81 8 ILE B C 1
ATOM 2612 O O . ILE B 1 8 ? 8.859 24.594 9.172 1 93.81 8 ILE B O 1
ATOM 2616 N N . ALA B 1 9 ? 6.809 25.641 9.344 1 94.5 9 ALA B N 1
ATOM 2617 C CA . ALA B 1 9 ? 6.703 25.094 10.688 1 94.5 9 ALA B CA 1
ATOM 2618 C C . ALA B 1 9 ? 5.25 24.781 11.047 1 94.5 9 ALA B C 1
ATOM 2620 O O . ALA B 1 9 ? 4.328 25.234 10.359 1 94.5 9 ALA B O 1
ATOM 2621 N N . ARG B 1 10 ? 5.117 23.891 11.977 1 94.06 10 ARG B N 1
ATOM 2622 C CA . ARG B 1 10 ? 3.969 23.672 12.852 1 94.06 10 ARG B CA 1
ATOM 2623 C C . ARG B 1 10 ? 4.379 23.719 14.32 1 94.06 10 ARG B C 1
ATOM 2625 O O . ARG B 1 10 ? 4.969 22.766 14.836 1 94.06 10 ARG B O 1
ATOM 2632 N N . PHE B 1 11 ? 4.023 24.828 14.938 1 96.12 11 PHE B N 1
ATOM 2633 C CA . PHE B 1 11 ? 4.449 24.953 16.328 1 96.12 11 PHE B CA 1
ATOM 2634 C C . PHE B 1 11 ? 3.357 24.453 17.266 1 96.12 11 PHE B C 1
ATOM 2636 O O . PHE B 1 11 ? 2.439 25.203 17.609 1 96.12 11 PHE B O 1
ATOM 2643 N N . HIS B 1 12 ? 3.488 23.375 17.672 1 95.75 12 HIS B N 1
ATOM 2644 C CA . HIS B 1 12 ? 2.49 22.75 18.531 1 95.75 12 HIS B CA 1
ATOM 2645 C C . HIS B 1 12 ? 3.115 22.266 19.828 1 95.75 12 HIS B C 1
ATOM 2647 O O . HIS B 1 12 ? 2.973 21.094 20.203 1 95.75 12 HIS B O 1
ATOM 2653 N N . PRO B 1 13 ? 3.965 23.016 20.609 1 96.88 13 PRO B N 1
ATOM 2654 C CA . PRO B 1 13 ? 3.932 24.469 20.641 1 96.88 13 PRO B CA 1
ATOM 2655 C C . PRO B 1 13 ? 5.262 25.094 20.234 1 96.88 13 PRO B C 1
ATOM 2657 O O . PRO B 1 13 ? 6.191 24.391 19.844 1 96.88 13 PRO B O 1
ATOM 2660 N N . LEU B 1 14 ? 5.262 26.438 20.25 1 97.88 14 LEU B N 1
ATOM 2661 C CA . LEU B 1 14 ? 6.496 27.203 20.078 1 97.88 14 LEU B CA 1
ATOM 2662 C C . LEU B 1 14 ? 7.375 27.094 21.328 1 97.88 14 LEU B C 1
ATOM 2664 O O . LEU B 1 14 ? 7.148 27.797 22.312 1 97.88 14 LEU B O 1
ATOM 2668 N N . THR B 1 15 ? 8.398 26.281 21.281 1 98 15 THR B N 1
ATOM 2669 C CA . THR B 1 15 ? 9.266 26.047 22.422 1 98 15 THR B CA 1
ATOM 2670 C C . THR B 1 15 ? 10.352 27.125 22.5 1 98 15 THR B C 1
ATOM 2672 O O . THR B 1 15 ? 10.531 27.906 21.562 1 98 15 THR B O 1
ATOM 2675 N N . ARG B 1 16 ? 11.047 27.109 23.641 1 97.31 16 ARG B N 1
ATOM 2676 C CA . ARG B 1 16 ? 12.172 28.016 23.812 1 97.31 16 ARG B CA 1
ATOM 2677 C C . ARG B 1 16 ? 13.266 27.734 22.797 1 97.31 16 ARG B C 1
ATOM 2679 O O . ARG B 1 16 ? 13.922 28.656 22.312 1 97.31 16 ARG B O 1
ATOM 2686 N N . ALA B 1 17 ? 13.461 26.469 22.562 1 97.12 17 ALA B N 1
ATOM 2687 C CA . ALA B 1 17 ? 14.461 26.078 21.562 1 97.12 17 ALA B CA 1
ATOM 2688 C C . ALA B 1 17 ? 14.102 26.625 20.188 1 97.12 17 ALA B C 1
ATOM 2690 O O . ALA B 1 17 ? 14.969 27.109 19.453 1 97.12 17 ALA B O 1
ATOM 2691 N N . CYS B 1 18 ? 12.859 26.547 19.828 1 97.69 18 CYS B N 1
ATOM 2692 C CA . CYS B 1 18 ? 12.391 27.094 18.562 1 97.69 18 CYS B CA 1
ATOM 2693 C C . CYS B 1 18 ? 12.586 28.594 18.516 1 97.69 18 CYS B C 1
ATOM 2695 O O . CYS B 1 18 ? 13.086 29.141 17.516 1 97.69 18 CYS B O 1
ATOM 2697 N N . GLU B 1 19 ? 12.203 29.281 19.578 1 97.31 19 GLU B N 1
ATOM 2698 C CA . GLU B 1 19 ? 12.359 30.719 19.672 1 97.31 19 GLU B CA 1
ATOM 2699 C C . GLU B 1 19 ? 13.812 31.141 19.484 1 97.31 19 GLU B C 1
ATOM 2701 O O . GLU B 1 19 ? 14.094 32.125 18.781 1 97.31 19 GLU B O 1
ATOM 2706 N N . ALA B 1 20 ? 14.641 30.391 20.125 1 97.06 20 ALA B N 1
ATOM 2707 C CA . ALA B 1 20 ? 16.062 30.688 20.047 1 97.06 20 ALA B CA 1
ATOM 2708 C C . ALA B 1 20 ? 16.562 30.625 18.609 1 97.06 20 ALA B C 1
ATOM 2710 O O . ALA B 1 20 ? 17.359 31.469 18.188 1 97.06 20 ALA B O 1
ATOM 2711 N N . LEU B 1 21 ? 16.094 29.672 17.859 1 97.31 21 LEU B N 1
ATOM 2712 C CA . LEU B 1 21 ? 16.516 29.531 16.469 1 97.31 21 LEU B CA 1
ATOM 2713 C C . LEU B 1 21 ? 15.969 30.656 15.617 1 97.31 21 LEU B C 1
ATOM 2715 O O . LEU B 1 21 ? 16.672 31.172 14.734 1 97.31 21 LEU B O 1
ATOM 2719 N N . LEU B 1 22 ? 14.766 31.031 15.859 1 97.44 22 LEU B N 1
ATOM 2720 C CA . LEU B 1 22 ? 14.18 32.125 15.125 1 97.44 22 LEU B CA 1
ATOM 2721 C C . LEU B 1 22 ? 14.922 33.438 15.422 1 97.44 22 LEU B C 1
ATOM 2723 O O . LEU B 1 22 ? 15.25 34.188 14.5 1 97.44 22 LEU B O 1
ATOM 2727 N N . ARG B 1 23 ? 15.258 33.688 16.641 1 96.44 23 ARG B N 1
ATOM 2728 C CA . ARG B 1 23 ? 15.992 34.875 17.047 1 96.44 23 ARG B CA 1
ATOM 2729 C C . ARG B 1 23 ? 17.391 34.875 16.438 1 96.44 23 ARG B C 1
ATOM 2731 O O . ARG B 1 23 ? 17.891 35.938 16.031 1 96.44 23 ARG B O 1
ATOM 2738 N N . ALA B 1 24 ? 17.953 33.719 16.453 1 96.56 24 ALA B N 1
ATOM 2739 C CA . ALA B 1 24 ? 19.281 33.594 15.852 1 96.56 24 ALA B CA 1
ATOM 2740 C C . ALA B 1 24 ? 19.266 34.031 14.391 1 96.56 24 ALA B C 1
ATOM 2742 O O . ALA B 1 24 ? 20.203 34.688 13.914 1 96.56 24 ALA B O 1
ATOM 2743 N N . LYS B 1 25 ? 18.25 33.625 13.648 1 96.44 25 LYS B N 1
ATOM 2744 C CA . LYS B 1 25 ? 18.141 34.031 12.25 1 96.44 25 LYS B CA 1
ATOM 2745 C C . LYS B 1 25 ? 17.906 35.531 12.125 1 96.44 25 LYS B C 1
ATOM 2747 O O . LYS B 1 25 ? 18.484 36.188 11.25 1 96.44 25 LYS B O 1
ATOM 2752 N N . ILE B 1 26 ? 17.141 36.094 13 1 95.56 26 ILE B N 1
ATOM 2753 C CA . ILE B 1 26 ? 16.875 37.531 13 1 95.56 26 ILE B CA 1
ATOM 2754 C C . ILE B 1 26 ? 18.156 38.312 13.32 1 95.56 26 ILE B C 1
ATOM 2756 O O . ILE B 1 26 ? 18.5 39.25 12.633 1 95.56 26 ILE B O 1
ATOM 2760 N N . ASP B 1 27 ? 18.875 37.844 14.258 1 95.81 27 ASP B N 1
ATOM 2761 C CA . ASP B 1 27 ? 20.125 38.469 14.672 1 95.81 27 ASP B CA 1
ATOM 2762 C C . ASP B 1 27 ? 21.172 38.406 13.562 1 95.81 27 ASP B C 1
ATOM 2764 O O . ASP B 1 27 ? 22.047 39.281 13.469 1 95.81 27 ASP B O 1
ATOM 2768 N N . ALA B 1 28 ? 21.062 37.406 12.773 1 95.56 28 ALA B N 1
ATOM 2769 C CA . ALA B 1 28 ? 21.984 37.25 11.656 1 95.56 28 ALA B CA 1
ATOM 2770 C C . ALA B 1 28 ? 21.609 38.125 10.484 1 95.56 28 ALA B C 1
ATOM 2772 O O . ALA B 1 28 ? 22.266 38.125 9.445 1 95.56 28 ALA B O 1
ATOM 2773 N N . GLY B 1 29 ? 20.438 38.875 10.602 1 94.44 29 GLY B N 1
ATOM 2774 C CA . GLY B 1 29 ? 20.078 39.875 9.609 1 94.44 29 GLY B CA 1
ATOM 2775 C C . GLY B 1 29 ? 18.984 39.406 8.664 1 94.44 29 GLY B C 1
ATOM 2776 O O . GLY B 1 29 ? 18.656 40.125 7.707 1 94.44 29 GLY B O 1
ATOM 2777 N N . TYR B 1 30 ? 18.406 38.25 8.953 1 95.19 30 TYR B N 1
ATOM 2778 C CA . TYR B 1 30 ? 17.344 37.75 8.086 1 95.19 30 TYR B CA 1
ATOM 2779 C C . TYR B 1 30 ? 16.031 38.469 8.375 1 95.19 30 TYR B C 1
ATOM 2781 O O . TYR B 1 30 ? 15.719 38.75 9.531 1 95.19 30 TYR B O 1
ATOM 2789 N N . ALA B 1 31 ? 15.328 38.781 7.352 1 95.19 31 ALA B N 1
ATOM 2790 C CA . ALA B 1 31 ? 13.891 38.969 7.488 1 95.19 31 ALA B CA 1
ATOM 2791 C C . ALA B 1 31 ? 13.164 37.625 7.594 1 95.19 31 ALA B C 1
ATOM 2793 O O . ALA B 1 31 ? 13 36.906 6.594 1 95.19 31 ALA B O 1
ATOM 2794 N N . VAL B 1 32 ? 12.703 37.281 8.773 1 96.56 32 VAL B N 1
ATOM 2795 C CA . VAL B 1 32 ? 12.148 35.969 9.031 1 96.56 32 VAL B CA 1
ATOM 2796 C C . VAL B 1 32 ? 10.633 36 8.883 1 96.56 32 VAL B C 1
ATOM 2798 O O . VAL B 1 32 ? 9.961 36.844 9.461 1 96.56 32 VAL B O 1
ATOM 2801 N N . THR B 1 33 ? 10.117 35.156 8.086 1 96.19 33 THR B N 1
ATOM 2802 C CA . THR B 1 33 ? 8.68 34.906 7.969 1 96.19 33 THR B CA 1
ATOM 2803 C C . THR B 1 33 ? 8.367 33.438 8.242 1 96.19 33 THR B C 1
ATOM 2805 O O . THR B 1 33 ? 8.898 32.531 7.57 1 96.19 33 THR B O 1
ATOM 2808 N N . VAL B 1 34 ? 7.523 33.188 9.242 1 97.38 34 VAL B N 1
ATOM 2809 C CA . VAL B 1 34 ? 7.137 31.812 9.578 1 97.38 34 VAL B CA 1
ATOM 2810 C C . VAL B 1 34 ? 5.883 31.422 8.805 1 97.38 34 VAL B C 1
ATOM 2812 O O . VAL B 1 34 ? 4.844 32.094 8.922 1 97.38 34 VAL B O 1
ATOM 2815 N N . CYS B 1 35 ? 6.016 30.391 7.957 1 95.56 35 CYS B N 1
ATOM 2816 C CA . CYS B 1 35 ? 4.887 29.797 7.254 1 95.56 35 CYS B CA 1
ATOM 2817 C C . CYS B 1 35 ? 4.277 28.656 8.07 1 95.56 35 CYS B C 1
ATOM 2819 O O . CYS B 1 35 ? 4.859 27.578 8.164 1 95.56 35 CYS B O 1
ATOM 2821 N N . LEU B 1 36 ? 3.129 28.922 8.609 1 95.94 36 LEU B N 1
ATOM 2822 C CA . LEU B 1 36 ? 2.438 27.922 9.414 1 95.94 36 LEU B CA 1
ATOM 2823 C C . LEU B 1 36 ? 1.558 27.031 8.547 1 95.94 36 LEU B C 1
ATOM 2825 O O . LEU B 1 36 ? 0.546 27.5 8.008 1 95.94 36 LEU B O 1
ATOM 2829 N N . ILE B 1 37 ? 1.916 25.734 8.523 1 93.5 37 ILE B N 1
ATOM 2830 C CA . ILE B 1 37 ? 1.26 24.812 7.602 1 93.5 37 ILE B CA 1
ATOM 2831 C C . ILE B 1 37 ? 0.006 24.234 8.258 1 93.5 37 ILE B C 1
ATOM 2833 O O . ILE B 1 37 ? 0.009 23.922 9.445 1 93.5 37 ILE B O 1
ATOM 2837 N N . GLY B 1 38 ? -1.034 23.984 7.445 1 90.88 38 GLY B N 1
ATOM 2838 C CA . GLY B 1 38 ? -2.24 23.297 7.895 1 90.88 38 GLY B CA 1
ATOM 2839 C C . GLY B 1 38 ? -3.195 24.219 8.641 1 90.88 38 GLY B C 1
ATOM 2840 O O . GLY B 1 38 ? -3.791 23.812 9.641 1 90.88 38 GLY B O 1
ATOM 2841 N N . ALA B 1 39 ? -3.342 25.453 8.234 1 88.06 39 ALA B N 1
ATOM 2842 C CA . ALA B 1 39 ? -4.066 26.516 8.945 1 88.06 39 ALA B CA 1
ATOM 2843 C C . ALA B 1 39 ? -5.551 26.188 9.047 1 88.06 39 ALA B C 1
ATOM 2845 O O . ALA B 1 39 ? -6.246 26.688 9.93 1 88.06 39 ALA B O 1
ATOM 2846 N N . ASP B 1 40 ? -5.98 25.312 8.25 1 90.69 40 ASP B N 1
ATOM 2847 C CA . ASP B 1 40 ? -7.418 25.078 8.172 1 90.69 40 ASP B CA 1
ATOM 2848 C C . ASP B 1 40 ? -7.762 23.672 8.672 1 90.69 40 ASP B C 1
ATOM 2850 O O . ASP B 1 40 ? -8.906 23.234 8.562 1 90.69 40 ASP B O 1
ATOM 2854 N N . ALA B 1 41 ? -6.852 23 9.258 1 94.12 41 ALA B N 1
ATOM 2855 C CA . ALA B 1 41 ? -7.082 21.641 9.742 1 94.12 41 ALA B CA 1
ATOM 2856 C C . ALA B 1 41 ? -7.676 21.656 11.148 1 94.12 41 ALA B C 1
ATOM 2858 O O . ALA B 1 41 ? -7.461 22.609 11.914 1 94.12 41 ALA B O 1
ATOM 2859 N N . PRO B 1 42 ? -8.43 20.656 11.492 1 96.25 42 PRO B N 1
ATOM 2860 C CA . PRO B 1 42 ? -8.93 20.578 12.867 1 96.25 42 PRO B CA 1
ATOM 2861 C C . PRO B 1 42 ? -7.828 20.234 13.875 1 96.25 42 PRO B C 1
ATOM 2863 O O . PRO B 1 42 ? -6.766 19.75 13.5 1 96.25 42 PRO B O 1
ATOM 2866 N N . ARG B 1 43 ? -8.18 20.516 15.164 1 96 43 ARG B N 1
ATOM 2867 C CA . ARG B 1 43 ? -7.281 20.109 16.234 1 96 43 ARG B CA 1
ATOM 2868 C C . ARG B 1 43 ? -7.125 18.594 16.281 1 96 43 ARG B C 1
ATOM 2870 O O . ARG B 1 43 ? -8.078 17.859 16 1 96 43 ARG B O 1
ATOM 2877 N N . SER B 1 44 ? -5.945 18.172 16.578 1 96.94 44 SER B N 1
ATOM 2878 C CA . SER B 1 44 ? -5.625 16.766 16.828 1 96.94 44 SER B CA 1
ATOM 2879 C C . SER B 1 44 ? -4.559 16.641 17.906 1 96.94 44 SER B C 1
ATOM 2881 O O . SER B 1 44 ? -3.977 17.625 18.344 1 96.94 44 SER B O 1
ATOM 2883 N N . HIS B 1 45 ? -4.352 15.445 18.344 1 97.38 45 HIS B N 1
ATOM 2884 C CA . HIS B 1 45 ? -3.32 15.219 19.344 1 97.38 45 HIS B CA 1
ATOM 2885 C C . HIS B 1 45 ? -1.942 15.609 18.828 1 97.38 45 HIS B C 1
ATOM 2887 O O . HIS B 1 45 ? -1.064 15.992 19.594 1 97.38 45 HIS B O 1
ATOM 2893 N N . ARG B 1 46 ? -1.735 15.539 17.516 1 95.25 46 ARG B N 1
ATOM 2894 C CA . ARG B 1 46 ? -0.474 15.922 16.891 1 95.25 46 ARG B CA 1
ATOM 2895 C C . ARG B 1 46 ? -0.373 17.438 16.734 1 95.25 46 ARG B C 1
ATOM 2897 O O . ARG B 1 46 ? 0.723 18 16.781 1 95.25 46 ARG B O 1
ATOM 2904 N N . TYR B 1 47 ? -1.5 18.016 16.484 1 95.81 47 TYR B N 1
ATOM 2905 C CA . TYR B 1 47 ? -1.581 19.438 16.219 1 95.81 47 TYR B CA 1
ATOM 2906 C C . TYR B 1 47 ? -2.672 20.094 17.062 1 95.81 47 TYR B C 1
ATOM 2908 O O . TYR B 1 47 ? -3.701 20.516 16.531 1 95.81 47 TYR B O 1
ATOM 2916 N N . PRO B 1 48 ? -2.393 20.312 18.312 1 96.62 48 PRO B N 1
ATOM 2917 C CA . PRO B 1 48 ? -3.445 20.703 19.25 1 96.62 48 PRO B CA 1
ATOM 2918 C C . PRO B 1 48 ? -3.791 22.188 19.141 1 96.62 48 PRO B C 1
ATOM 2920 O O . PRO B 1 48 ? -4.832 22.625 19.641 1 96.62 48 PRO B O 1
ATOM 2923 N N . PHE B 1 49 ? -2.945 23.016 18.5 1 96.56 49 PHE B N 1
ATOM 2924 C CA . PHE B 1 49 ? -3.176 24.453 18.5 1 96.56 49 PHE B CA 1
ATOM 2925 C C . PHE B 1 49 ? -3.613 24.938 17.125 1 96.56 49 PHE B C 1
ATOM 2927 O O . PHE B 1 49 ? -3.045 24.516 16.109 1 96.56 49 PHE B O 1
ATOM 2934 N N . THR B 1 50 ? -4.625 25.797 17.125 1 95.44 50 THR B N 1
ATOM 2935 C CA . THR B 1 50 ? -5.094 26.375 15.875 1 95.44 50 THR B CA 1
ATOM 2936 C C . THR B 1 50 ? -4.051 27.312 15.281 1 95.44 50 THR B C 1
ATOM 2938 O O . THR B 1 50 ? -3.09 27.688 15.961 1 95.44 50 THR B O 1
ATOM 2941 N N . VAL B 1 51 ? -4.273 27.688 14.062 1 96.25 51 VAL B N 1
ATOM 2942 C CA . VAL B 1 51 ? -3.346 28.609 13.414 1 96.25 51 VAL B CA 1
ATOM 2943 C C . VAL B 1 51 ? -3.359 29.953 14.133 1 96.25 51 VAL B C 1
ATOM 2945 O O . VAL B 1 51 ? -2.316 30.594 14.289 1 96.25 51 VAL B O 1
ATOM 2948 N N . ASP B 1 52 ? -4.516 30.422 14.562 1 96 52 ASP B N 1
ATOM 2949 C CA . ASP B 1 52 ? -4.613 31.688 15.289 1 96 52 ASP B CA 1
ATOM 2950 C C . ASP B 1 52 ? -3.795 31.641 16.578 1 96 52 ASP B C 1
ATOM 2952 O O . ASP B 1 52 ? -3.098 32.594 16.906 1 96 52 ASP B O 1
ATOM 2956 N N . GLU B 1 53 ? -3.889 30.562 17.234 1 96.25 53 GLU B N 1
ATOM 2957 C CA . GLU B 1 53 ? -3.131 30.406 18.484 1 96.25 53 GLU B CA 1
ATOM 2958 C C . GLU B 1 53 ? -1.629 30.375 18.203 1 96.25 53 GLU B C 1
ATOM 2960 O O . GLU B 1 53 ? -0.851 30.984 18.953 1 96.25 53 GLU B O 1
ATOM 2965 N N . GLN B 1 54 ? -1.214 29.703 17.141 1 97.44 54 GLN B N 1
ATOM 2966 C CA . GLN B 1 54 ? 0.194 29.703 16.766 1 97.44 54 GLN B CA 1
ATOM 2967 C C . GLN B 1 54 ? 0.67 31.094 16.391 1 97.44 54 GLN B C 1
ATOM 2969 O O . GLN B 1 54 ? 1.785 31.5 16.734 1 97.44 54 GLN B O 1
ATOM 2974 N N . MET B 1 55 ? -0.232 31.859 15.734 1 97.5 55 MET B N 1
ATOM 2975 C CA . MET B 1 55 ? 0.081 33.25 15.375 1 97.5 55 MET B CA 1
ATOM 2976 C C . MET B 1 55 ? 0.274 34.094 16.625 1 97.5 55 MET B C 1
ATOM 2978 O O . MET B 1 55 ? 1.146 34.969 16.656 1 97.5 55 MET B O 1
ATOM 2982 N N . GLU B 1 56 ? -0.534 33.875 17.578 1 97.19 56 GLU B N 1
ATOM 2983 C CA . GLU B 1 56 ? -0.391 34.594 18.828 1 97.19 56 GLU B CA 1
ATOM 2984 C C . GLU B 1 56 ? 0.936 34.25 19.516 1 97.19 56 GLU B C 1
ATOM 2986 O O . GLU B 1 56 ? 1.584 35.125 20.078 1 97.19 56 GLU B O 1
ATOM 2991 N N . MET B 1 57 ? 1.355 32.969 19.453 1 97.19 57 MET B N 1
ATOM 2992 C CA . MET B 1 57 ? 2.646 32.594 20 1 97.19 57 MET B CA 1
ATOM 2993 C C . MET B 1 57 ? 3.785 33.344 19.328 1 97.19 57 MET B C 1
ATOM 2995 O O . MET B 1 57 ? 4.699 33.812 20 1 97.19 57 MET B O 1
ATOM 2999 N N . LEU B 1 58 ? 3.689 33.406 18.031 1 97.38 58 LEU B N 1
ATOM 3000 C CA . LEU B 1 58 ? 4.711 34.125 17.266 1 97.38 58 LEU B CA 1
ATOM 3001 C C . LEU B 1 58 ? 4.695 35.594 17.594 1 97.38 58 LEU B C 1
ATOM 3003 O O . LEU B 1 58 ? 5.75 36.219 17.719 1 97.38 58 LEU B O 1
ATOM 3007 N N . GLY B 1 59 ? 3.494 36.156 17.703 1 95.5 59 GLY B N 1
ATOM 3008 C CA . GLY B 1 59 ? 3.344 37.562 18.047 1 95.5 59 GLY B CA 1
ATOM 3009 C C . GLY B 1 59 ? 3.984 37.906 19.391 1 95.5 59 GLY B C 1
ATOM 3010 O O . GLY B 1 59 ? 4.535 39 19.547 1 95.5 59 GLY B O 1
ATOM 3011 N N . ALA B 1 60 ? 3.926 36.969 20.266 1 91.88 60 ALA B N 1
ATOM 3012 C CA . ALA B 1 60 ? 4.484 37.188 21.594 1 91.88 60 ALA B CA 1
ATOM 3013 C C . ALA B 1 60 ? 5.996 37.375 21.531 1 91.88 60 ALA B C 1
ATOM 3015 O O . ALA B 1 60 ? 6.582 38 22.422 1 91.88 60 ALA B O 1
ATOM 3016 N N . ILE B 1 61 ? 6.605 36.938 20.5 1 90 61 ILE B N 1
ATOM 3017 C CA . ILE B 1 61 ? 8.055 37.094 20.391 1 90 61 ILE B CA 1
ATOM 3018 C C . ILE B 1 61 ? 8.398 38 19.234 1 90 61 ILE B C 1
ATOM 3020 O O . ILE B 1 61 ? 9.555 38.094 18.812 1 90 61 ILE B O 1
ATOM 3024 N N . GLY B 1 62 ? 7.422 38.594 18.625 1 91.88 62 GLY B N 1
ATOM 3025 C CA . GLY B 1 62 ? 7.633 39.594 17.609 1 91.88 62 GLY B CA 1
ATOM 3026 C C . GLY B 1 62 ? 8.031 39 16.266 1 91.88 62 GLY B C 1
ATOM 3027 O O . GLY B 1 62 ? 8.82 39.594 15.531 1 91.88 62 GLY B O 1
ATOM 3028 N N . VAL B 1 63 ? 7.652 37.844 15.992 1 95.5 63 VAL B N 1
ATOM 3029 C CA . VAL B 1 63 ? 7.984 37.219 14.727 1 95.5 63 VAL B CA 1
ATOM 3030 C C . VAL B 1 63 ? 6.746 37.156 13.828 1 95.5 63 VAL B C 1
ATOM 3032 O O . VAL B 1 63 ? 5.645 36.875 14.305 1 95.5 63 VAL B O 1
ATOM 3035 N N . ARG B 1 64 ? 6.961 37.438 12.57 1 94.62 64 ARG B N 1
ATOM 3036 C CA . ARG B 1 64 ? 5.871 37.469 11.602 1 94.62 64 ARG B CA 1
ATOM 3037 C C . ARG B 1 64 ? 5.52 36.031 11.156 1 94.62 64 ARG B C 1
ATOM 3039 O O . ARG B 1 64 ? 6.406 35.219 10.906 1 94.62 64 ARG B O 1
ATOM 3046 N N . GLY B 1 65 ? 4.207 35.781 11.141 1 96.62 65 GLY B N 1
ATOM 3047 C CA . GLY B 1 65 ? 3.732 34.5 10.633 1 96.62 65 GLY B CA 1
ATOM 3048 C C . GLY B 1 65 ? 2.684 34.656 9.547 1 96.62 65 GLY B C 1
ATOM 3049 O O . GLY B 1 65 ? 1.984 35.656 9.484 1 96.62 65 GLY B O 1
ATOM 3050 N N . ILE B 1 66 ? 2.631 33.75 8.672 1 96.88 66 ILE B N 1
ATOM 3051 C CA . ILE B 1 66 ? 1.556 33.656 7.688 1 96.88 66 ILE B CA 1
ATOM 3052 C C . ILE B 1 66 ? 0.974 32.219 7.699 1 96.88 66 ILE B C 1
ATOM 3054 O O . ILE B 1 66 ? 1.699 31.25 7.906 1 96.88 66 ILE B O 1
ATOM 3058 N N . ALA B 1 67 ? -0.315 32.188 7.516 1 96.5 67 ALA B N 1
ATOM 3059 C CA . ALA B 1 67 ? -1.022 30.906 7.469 1 96.5 67 ALA B CA 1
ATOM 3060 C C . ALA B 1 67 ? -1.01 30.328 6.059 1 96.5 67 ALA B C 1
ATOM 3062 O O . ALA B 1 67 ? -1.306 31.031 5.09 1 96.5 67 ALA B O 1
ATOM 3063 N N . ILE B 1 68 ? -0.616 29.062 5.934 1 94.38 68 ILE B N 1
ATOM 3064 C CA . ILE B 1 68 ? -0.551 28.375 4.645 1 94.38 68 ILE B CA 1
ATOM 3065 C C . ILE B 1 68 ? -1.448 27.141 4.672 1 94.38 68 ILE B C 1
ATOM 3067 O O . ILE B 1 68 ? -1.43 26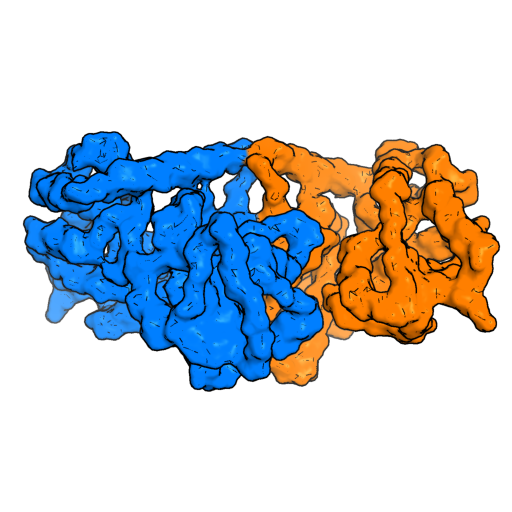.375 5.637 1 94.38 68 ILE B O 1
ATOM 3071 N N . LYS B 1 69 ? -2.184 26.953 3.602 1 93.12 69 LYS B N 1
ATOM 3072 C CA . LYS B 1 69 ? -2.961 25.719 3.455 1 93.12 69 LYS B CA 1
ATOM 3073 C C . LYS B 1 69 ? -2.055 24.531 3.152 1 93.12 69 LYS B C 1
ATOM 3075 O O . LYS B 1 69 ? -1.097 24.641 2.387 1 93.12 69 LYS B O 1
ATOM 3080 N N . GLU B 1 70 ? -2.395 23.484 3.766 1 91.75 70 GLU B N 1
ATOM 3081 C CA . GLU B 1 70 ? -1.627 22.266 3.488 1 91.75 70 GLU B CA 1
ATOM 3082 C C . GLU B 1 70 ? -1.837 21.797 2.051 1 91.75 70 GLU B C 1
ATOM 3084 O O . GLU B 1 70 ? -2.953 21.859 1.53 1 91.75 70 GLU B O 1
ATOM 3089 N N . ALA B 1 71 ? -0.716 21.375 1.454 1 89.06 71 ALA B N 1
ATOM 3090 C CA . ALA B 1 71 ? -0.782 20.891 0.083 1 89.06 71 ALA B CA 1
ATOM 3091 C C . ALA B 1 71 ? -0.396 19.406 0.014 1 89.06 71 ALA B C 1
ATOM 3093 O O . ALA B 1 71 ? 0.478 18.953 0.756 1 89.06 71 ALA B O 1
ATOM 3094 N N . LEU B 1 72 ? -0.992 18.672 -0.979 1 85.62 72 LEU B N 1
ATOM 3095 C CA . LEU B 1 72 ? -0.74 17.25 -1.149 1 85.62 72 LEU B CA 1
ATOM 3096 C C . LEU B 1 72 ? 0.552 17.016 -1.924 1 85.62 72 LEU B C 1
ATOM 3098 O O . LEU B 1 72 ? 1.349 16.141 -1.562 1 85.62 72 LEU B O 1
ATOM 3102 N N . SER B 1 73 ? 0.735 17.797 -2.969 1 81.06 73 SER B N 1
ATOM 3103 C CA . SER B 1 73 ? 1.829 17.484 -3.883 1 81.06 73 SER B CA 1
ATOM 3104 C C . SER B 1 73 ? 3.068 18.312 -3.566 1 81.06 73 SER B C 1
ATOM 3106 O O . SER B 1 73 ? 2.957 19.453 -3.123 1 81.06 73 SER B O 1
ATOM 3108 N N . ARG B 1 74 ? 4.156 17.75 -3.861 1 80.62 74 ARG B N 1
ATOM 3109 C CA . ARG B 1 74 ? 5.434 18.438 -3.707 1 80.62 74 ARG B CA 1
ATOM 3110 C C . ARG B 1 74 ? 5.492 19.703 -4.566 1 80.62 74 ARG B C 1
ATOM 3112 O O . ARG B 1 74 ? 6.039 20.719 -4.148 1 80.62 74 ARG B O 1
ATOM 3119 N N . GLN B 1 75 ? 4.961 19.594 -5.715 1 80.56 75 GLN B N 1
ATOM 3120 C CA . GLN B 1 75 ? 4.973 20.719 -6.641 1 80.56 75 GLN B CA 1
ATOM 3121 C C . GLN B 1 75 ? 4.172 21.891 -6.086 1 80.56 75 GLN B C 1
ATOM 3123 O O . GLN B 1 75 ? 4.602 23.047 -6.18 1 80.56 75 GLN B O 1
ATOM 3128 N N . GLU B 1 76 ? 3.062 21.531 -5.543 1 86.25 76 GLU B N 1
ATOM 3129 C CA . GLU B 1 76 ? 2.229 22.578 -4.961 1 86.25 76 GLU B CA 1
ATOM 3130 C C . GLU B 1 76 ? 2.898 23.203 -3.74 1 86.25 76 GLU B C 1
ATOM 3132 O O . GLU B 1 76 ? 2.805 24.406 -3.523 1 86.25 76 GLU B O 1
ATOM 3137 N N . ARG B 1 77 ? 3.525 22.375 -2.941 1 87.38 77 ARG B N 1
ATOM 3138 C CA . ARG B 1 77 ? 4.246 22.875 -1.775 1 87.38 77 ARG B CA 1
ATOM 3139 C C . ARG B 1 77 ? 5.352 23.844 -2.189 1 87.38 77 ARG B C 1
ATOM 3141 O O . ARG B 1 77 ? 5.484 24.922 -1.621 1 87.38 77 ARG B O 1
ATOM 3148 N N . LYS B 1 78 ? 6.09 23.453 -3.18 1 85.56 78 LYS B N 1
ATOM 3149 C CA . LYS B 1 78 ? 7.148 24.328 -3.682 1 85.56 78 LYS B CA 1
ATOM 3150 C C . LYS B 1 78 ? 6.582 25.641 -4.191 1 85.56 78 LYS B C 1
ATOM 3152 O O . LYS B 1 78 ? 7.137 26.719 -3.924 1 85.56 78 LYS B O 1
ATOM 3157 N N . ARG B 1 79 ? 5.5 25.531 -4.871 1 88.44 79 ARG B N 1
ATOM 3158 C CA . ARG B 1 79 ? 4.871 26.719 -5.434 1 88.44 79 ARG B CA 1
ATOM 3159 C C . ARG B 1 79 ? 4.43 27.672 -4.332 1 88.44 79 ARG B C 1
ATOM 3161 O O . ARG B 1 79 ? 4.57 28.891 -4.473 1 88.44 79 ARG B O 1
ATOM 3168 N N . GLN B 1 80 ? 3.896 27.156 -3.281 1 90.5 80 GLN B N 1
ATOM 3169 C CA . GLN B 1 80 ? 3.418 27.984 -2.174 1 90.5 80 GLN B CA 1
ATOM 3170 C C . GLN B 1 80 ? 4.535 28.859 -1.613 1 90.5 80 GLN B C 1
ATOM 3172 O O . GLN B 1 80 ? 4.328 30.047 -1.356 1 90.5 80 GLN B O 1
ATOM 3177 N N . PHE B 1 81 ? 5.715 28.344 -1.519 1 89.19 81 PHE B N 1
ATOM 3178 C CA . PHE B 1 81 ? 6.816 29.078 -0.891 1 89.19 81 PHE B CA 1
ATOM 3179 C C . PHE B 1 81 ? 7.523 29.969 -1.903 1 89.19 81 PHE B C 1
ATOM 3181 O O . PHE B 1 81 ? 7.98 31.062 -1.562 1 89.19 81 PHE B O 1
ATOM 3188 N N . SER B 1 82 ? 7.555 29.5 -3.141 1 88.94 82 SER B N 1
ATOM 3189 C CA . SER B 1 82 ? 8.148 30.312 -4.195 1 88.94 82 SER B CA 1
ATOM 3190 C C . SER B 1 82 ? 7.348 31.594 -4.41 1 88.94 82 SER B C 1
ATOM 3192 O O . SER B 1 82 ? 7.914 32.625 -4.758 1 88.94 82 SER B O 1
ATOM 3194 N N . GLU B 1 83 ? 6.078 31.484 -4.227 1 92 83 GLU B N 1
ATOM 3195 C CA . GLU B 1 83 ? 5.203 32.656 -4.395 1 92 83 GLU B CA 1
ATOM 3196 C C . GLU B 1 83 ? 5.414 33.656 -3.273 1 92 83 GLU B C 1
ATOM 3198 O O . GLU B 1 83 ? 5.219 34.875 -3.473 1 92 83 GLU B O 1
ATOM 3203 N N . ILE B 1 84 ? 5.801 33.188 -2.166 1 92.31 84 ILE B N 1
ATOM 3204 C CA . ILE B 1 84 ? 6.059 34.094 -1.037 1 92.31 84 ILE B CA 1
ATOM 3205 C C . ILE B 1 84 ? 7.426 34.75 -1.2 1 92.31 84 ILE B C 1
ATOM 3207 O O . ILE B 1 84 ? 7.547 35.969 -1.099 1 92.31 84 ILE B O 1
ATOM 3211 N N . SER B 1 85 ? 8.438 33.969 -1.514 1 90.81 85 SER B N 1
ATOM 3212 C CA . SER B 1 85 ? 9.789 34.469 -1.74 1 90.81 85 SER B CA 1
ATOM 3213 C C . SER B 1 85 ? 10.617 33.469 -2.559 1 90.81 85 SER B C 1
ATOM 3215 O O . SER B 1 85 ? 11.156 32.5 -2.016 1 90.81 85 SER B O 1
ATOM 3217 N N . PRO B 1 86 ? 10.82 33.75 -3.758 1 86.5 86 PRO B N 1
ATOM 3218 C CA . PRO B 1 86 ? 11.453 32.781 -4.672 1 86.5 86 PRO B CA 1
ATOM 3219 C C . PRO B 1 86 ? 12.922 32.531 -4.328 1 86.5 86 PRO B C 1
ATOM 3221 O O . PRO B 1 86 ? 13.461 31.484 -4.688 1 86.5 86 PRO B O 1
ATOM 3224 N N . GLU B 1 87 ? 13.57 33.406 -3.633 1 87.5 87 GLU B N 1
ATOM 3225 C CA . GLU B 1 87 ? 15.008 33.25 -3.398 1 87.5 87 GLU B CA 1
ATOM 3226 C C . GLU B 1 87 ? 15.312 33.125 -1.907 1 87.5 87 GLU B C 1
ATOM 3228 O O . GLU B 1 87 ? 16.453 33.344 -1.485 1 87.5 87 GLU B O 1
ATOM 3233 N N . ALA B 1 88 ? 14.359 32.781 -1.164 1 92.38 88 ALA B N 1
ATOM 3234 C CA . ALA B 1 88 ? 14.539 32.781 0.286 1 92.38 88 ALA B CA 1
ATOM 3235 C C . ALA B 1 88 ? 15.328 31.562 0.732 1 92.38 88 ALA B C 1
ATOM 3237 O O . ALA B 1 88 ? 15.273 30.5 0.092 1 92.38 88 ALA B O 1
ATOM 3238 N N . ASP B 1 89 ? 16.109 31.75 1.775 1 92.94 89 ASP B N 1
ATOM 3239 C CA . ASP B 1 89 ? 16.562 30.594 2.525 1 92.94 89 ASP B CA 1
ATOM 3240 C C . ASP B 1 89 ? 15.414 29.938 3.281 1 92.94 89 ASP B C 1
ATOM 3242 O O . ASP B 1 89 ? 14.438 30.594 3.643 1 92.94 89 ASP B O 1
ATOM 3246 N N . ILE B 1 90 ? 15.562 28.672 3.438 1 92.19 90 ILE B N 1
ATOM 3247 C CA . ILE B 1 90 ? 14.484 27.922 4.07 1 92.19 90 ILE B CA 1
ATOM 3248 C C . ILE B 1 90 ? 14.984 27.297 5.371 1 92.19 90 ILE B C 1
ATOM 3250 O O . ILE B 1 90 ? 16.078 26.734 5.422 1 92.19 90 ILE B O 1
ATOM 3254 N N . LEU B 1 91 ? 14.273 27.484 6.398 1 93.19 91 LEU B N 1
ATOM 3255 C CA . LEU B 1 91 ? 14.469 26.781 7.656 1 93.19 91 LEU B CA 1
ATOM 3256 C C . LEU B 1 91 ? 13.289 25.859 7.957 1 93.19 91 LEU B C 1
ATOM 3258 O O . LEU B 1 91 ? 12.148 26.328 8.07 1 93.19 91 LEU B O 1
ATOM 3262 N N . LEU B 1 92 ? 13.562 24.578 8.148 1 91.88 92 LEU B N 1
ATOM 3263 C CA . LEU B 1 92 ? 12.492 23.594 8.234 1 91.88 92 LEU B CA 1
ATOM 3264 C C . LEU B 1 92 ? 12.344 23.062 9.656 1 91.88 92 LEU B C 1
ATOM 3266 O O . LEU B 1 92 ? 13.273 22.453 10.195 1 91.88 92 LEU B O 1
ATOM 3270 N N . PHE B 1 93 ? 11.156 23.266 10.156 1 90.25 93 PHE B N 1
ATOM 3271 C CA . PHE B 1 93 ? 10.781 22.656 11.43 1 90.25 93 PHE B CA 1
ATOM 3272 C C . PHE B 1 93 ? 9.922 21.422 11.203 1 90.25 93 PHE B C 1
ATOM 3274 O O . PHE B 1 93 ? 9.664 20.672 12.141 1 90.25 93 PHE B O 1
ATOM 3281 N N . ASP B 1 94 ? 9.484 21.25 10.008 1 82.62 94 ASP B N 1
ATOM 3282 C CA . ASP B 1 94 ? 8.695 20.094 9.594 1 82.62 94 ASP B CA 1
ATOM 3283 C C . ASP B 1 94 ? 9.375 19.344 8.453 1 82.62 94 ASP B C 1
ATOM 3285 O O . ASP B 1 94 ? 9.039 19.531 7.285 1 82.62 94 ASP B O 1
ATOM 3289 N N . PRO B 1 95 ? 10.156 18.484 8.82 1 73.88 95 PRO B N 1
ATOM 3290 C CA . PRO B 1 95 ? 10.953 17.828 7.777 1 73.88 95 PRO B CA 1
ATOM 3291 C C . PRO B 1 95 ? 10.117 16.922 6.879 1 73.88 95 PRO B C 1
ATOM 3293 O O . PRO B 1 95 ? 10.539 16.594 5.766 1 73.88 95 PRO B O 1
ATOM 3296 N N . PHE B 1 96 ? 9.055 16.609 7.316 1 73.31 96 PHE B N 1
ATOM 3297 C CA . PHE B 1 96 ? 8.234 15.727 6.492 1 73.31 96 PHE B CA 1
ATOM 3298 C C . PHE B 1 96 ? 7.574 16.516 5.363 1 73.31 96 PHE B C 1
ATOM 3300 O O . PHE B 1 96 ? 7.473 16.016 4.238 1 73.31 96 PHE B O 1
ATOM 3307 N N . TYR B 1 97 ? 7.094 17.656 5.676 1 74.25 97 TYR B N 1
ATOM 3308 C CA . TYR B 1 97 ? 6.453 18.5 4.664 1 74.25 97 TYR B CA 1
ATOM 3309 C C . TYR B 1 97 ? 7.477 19.047 3.68 1 74.25 97 TYR B C 1
ATOM 3311 O O . TYR B 1 97 ? 7.25 19.031 2.469 1 74.25 97 TYR B O 1
ATOM 3319 N N . ALA B 1 98 ? 8.641 19.297 4.195 1 65.38 98 ALA B N 1
ATOM 3320 C CA . ALA B 1 98 ? 9.477 20.125 3.324 1 65.38 98 ALA B CA 1
ATOM 3321 C C . ALA B 1 98 ? 10.719 19.375 2.873 1 65.38 98 ALA B C 1
ATOM 3323 O O . ALA B 1 98 ? 11.555 19.906 2.145 1 65.38 98 ALA B O 1
ATOM 3324 N N . ASN B 1 99 ? 10.805 18.094 3.287 1 65.94 99 ASN B N 1
ATOM 3325 C CA . ASN B 1 99 ? 11.953 17.375 2.77 1 65.94 99 ASN B CA 1
ATOM 3326 C C . ASN B 1 99 ? 11.977 17.359 1.244 1 65.94 99 ASN B C 1
ATOM 3328 O O . ASN B 1 99 ? 13.047 17.328 0.633 1 65.94 99 ASN B O 1
ATOM 3332 N N . VAL B 1 100 ? 10.859 17.531 0.757 1 63.94 100 VAL B N 1
ATOM 3333 C CA . VAL B 1 100 ? 10.766 17.547 -0.698 1 63.94 100 VAL B CA 1
ATOM 3334 C C . VAL B 1 100 ? 11.438 18.812 -1.248 1 63.94 100 VAL B C 1
ATOM 3336 O O . VAL B 1 100 ? 11.969 18.797 -2.359 1 63.94 100 VAL B O 1
ATOM 3339 N N . LEU B 1 101 ? 11.516 19.766 -0.411 1 68.88 101 LEU B N 1
ATOM 3340 C CA . LEU B 1 101 ? 12.094 21.031 -0.836 1 68.88 101 LEU B CA 1
ATOM 3341 C C . LEU B 1 101 ? 13.617 20.969 -0.842 1 68.88 101 LEU B C 1
ATOM 3343 O O . LEU B 1 101 ? 14.266 21.75 -1.534 1 68.88 101 LEU B O 1
ATOM 3347 N N . LYS B 1 102 ? 14.047 20.047 -0.072 1 69.31 102 LYS B N 1
ATOM 3348 C CA . LYS B 1 102 ? 15.5 19.922 -0.016 1 69.31 102 LYS B CA 1
ATOM 3349 C C . LYS B 1 102 ? 16.078 19.625 -1.396 1 69.31 102 LYS B C 1
ATOM 3351 O O . LYS B 1 102 ? 17.125 20.172 -1.765 1 69.31 102 LYS B O 1
ATOM 3356 N N . ASP B 1 103 ? 15.367 18.906 -2.094 1 67.31 103 ASP B N 1
ATOM 3357 C CA . ASP B 1 103 ? 15.883 18.469 -3.387 1 67.31 103 ASP B CA 1
ATOM 3358 C C . ASP B 1 103 ? 15.469 19.422 -4.5 1 67.31 103 ASP B C 1
ATOM 3360 O O . ASP B 1 103 ? 16.125 19.516 -5.535 1 67.31 103 ASP B O 1
ATOM 3364 N N . ASP B 1 104 ? 14.508 20.219 -4.086 1 73 104 ASP B N 1
ATOM 3365 C CA . ASP B 1 104 ? 13.891 20.922 -5.207 1 73 104 ASP B CA 1
ATOM 3366 C C . ASP B 1 104 ? 14.094 22.438 -5.082 1 73 104 ASP B C 1
ATOM 3368 O O . ASP B 1 104 ? 13.875 23.172 -6.039 1 73 104 ASP B O 1
ATOM 3372 N N . TRP B 1 105 ? 14.547 22.797 -3.883 1 78.94 105 TRP B N 1
ATOM 3373 C CA . TRP B 1 105 ? 14.727 24.234 -3.66 1 78.94 105 TRP B CA 1
ATOM 3374 C C . TRP B 1 105 ? 16.109 24.688 -4.086 1 78.94 105 TRP B C 1
ATOM 3376 O O . TRP B 1 105 ? 17.125 24.234 -3.527 1 78.94 105 TRP B O 1
ATOM 3386 N N . ARG B 1 106 ? 16.297 25.422 -5.156 1 73.25 106 ARG B N 1
ATOM 3387 C CA . ARG B 1 106 ? 17.594 25.75 -5.73 1 73.25 106 ARG B CA 1
ATOM 3388 C C . ARG B 1 106 ? 17.938 27.219 -5.504 1 73.25 106 ARG B C 1
ATOM 3390 O O . ARG B 1 106 ? 19.078 27.625 -5.711 1 73.25 106 ARG B O 1
ATOM 3397 N N . SER B 1 107 ? 17.047 27.922 -5.035 1 75.25 107 SER B N 1
ATOM 3398 C CA . SER B 1 107 ? 17.25 29.375 -4.992 1 75.25 107 SER B CA 1
ATOM 3399 C C . SER B 1 107 ? 17.875 29.797 -3.67 1 75.25 107 SER B C 1
ATOM 3401 O O . SER B 1 107 ? 18.406 30.906 -3.562 1 75.25 107 SER B O 1
ATOM 3403 N N . GLY B 1 108 ? 17.875 29 -2.715 1 82.31 108 GLY B N 1
ATOM 3404 C CA . GLY B 1 108 ? 18.438 29.297 -1.403 1 82.31 108 GLY B CA 1
ATOM 3405 C C . GLY B 1 108 ? 18.844 28.062 -0.635 1 82.31 108 GLY B C 1
ATOM 3406 O O . GLY B 1 108 ? 18.719 26.938 -1.133 1 82.31 108 GLY B O 1
ATOM 3407 N N . ASN B 1 109 ? 19.391 28.375 0.499 1 87.69 109 ASN B N 1
ATOM 3408 C CA . ASN B 1 109 ? 19.797 27.266 1.36 1 87.69 109 ASN B CA 1
ATOM 3409 C C . ASN B 1 109 ? 18.609 26.672 2.102 1 87.69 109 ASN B C 1
ATOM 3411 O O . ASN B 1 109 ? 17.672 27.391 2.453 1 87.69 109 ASN B O 1
ATOM 3415 N N . VAL B 1 110 ? 18.688 25.422 2.201 1 89.44 110 VAL B N 1
ATOM 3416 C CA . VAL B 1 110 ? 17.656 24.734 2.984 1 89.44 110 VAL B CA 1
ATOM 3417 C C . VAL B 1 110 ? 18.297 24.094 4.215 1 89.44 110 VAL B C 1
ATOM 3419 O O . VAL B 1 110 ? 19.234 23.281 4.09 1 89.44 110 VAL B O 1
ATOM 3422 N N . GLU B 1 111 ? 17.844 24.5 5.312 1 89.88 111 GLU B N 1
ATOM 3423 C CA . GLU B 1 111 ? 18.344 23.984 6.578 1 89.88 111 GLU B CA 1
ATOM 3424 C C . GLU B 1 111 ? 17.219 23.281 7.359 1 89.88 111 GLU B C 1
ATOM 3426 O O . GLU B 1 111 ? 16.109 23.797 7.441 1 89.88 111 GLU B O 1
ATOM 3431 N N . VAL B 1 112 ? 17.531 22.125 7.898 1 90.12 112 VAL B N 1
ATOM 3432 C CA . VAL B 1 112 ? 16.609 21.406 8.773 1 90.12 112 VAL B CA 1
ATOM 3433 C C . VAL B 1 112 ? 17.062 21.547 10.227 1 90.12 112 VAL B C 1
ATOM 3435 O O . VAL B 1 112 ? 18.234 21.359 10.531 1 90.12 112 VAL B O 1
ATOM 3438 N N . VAL B 1 113 ? 16.125 21.828 11.008 1 93.62 113 VAL B N 1
ATOM 3439 C CA . VAL B 1 113 ? 16.469 21.984 12.414 1 93.62 113 VAL B CA 1
ATOM 3440 C C . VAL B 1 113 ? 16.938 20.641 12.977 1 93.62 113 VAL B C 1
ATOM 3442 O O . VAL B 1 113 ? 16.641 19.594 12.422 1 93.62 113 VAL B O 1
ATOM 3445 N N . SER B 1 114 ? 17.656 20.703 14.07 1 92.88 114 SER B N 1
ATOM 3446 C CA . SER B 1 114 ? 18.219 19.5 14.656 1 92.88 114 SER B CA 1
ATOM 3447 C C . SER B 1 114 ? 17.141 18.594 15.234 1 92.88 114 SER B C 1
ATOM 3449 O O . SER B 1 114 ? 16.047 19.062 15.578 1 92.88 114 SER B O 1
ATOM 3451 N N . GLN B 1 115 ? 17.516 17.359 15.391 1 92.12 115 GLN B N 1
ATOM 3452 C CA . GLN B 1 115 ? 16.625 16.391 15.992 1 92.12 115 GLN B CA 1
ATOM 3453 C C . GLN B 1 115 ? 16.266 16.766 17.422 1 92.12 115 GLN B C 1
ATOM 3455 O O . GLN B 1 115 ? 15.156 16.5 17.891 1 92.12 115 GLN B O 1
ATOM 3460 N N . GLY B 1 116 ? 17.188 17.375 18.047 1 94 116 GLY B N 1
ATOM 3461 C CA . GLY B 1 116 ? 16.938 17.812 19.406 1 94 116 GLY B CA 1
ATOM 3462 C C . GLY B 1 116 ? 15.805 18.812 19.516 1 94 116 GLY B C 1
ATOM 3463 O O . GLY B 1 116 ? 14.977 18.719 20.438 1 94 116 GLY B O 1
ATOM 3464 N N . VAL B 1 117 ? 15.773 19.734 18.625 1 95.5 117 VAL B N 1
ATOM 3465 C CA . VAL B 1 117 ? 14.719 20.734 18.609 1 95.5 117 VAL B CA 1
ATOM 3466 C C . VAL B 1 117 ? 13.375 20.078 18.344 1 95.5 117 VAL B C 1
ATOM 3468 O O . VAL B 1 117 ? 12.375 20.406 18.984 1 95.5 117 VAL B O 1
ATOM 3471 N N . LEU B 1 118 ? 13.352 19.156 17.422 1 93.94 118 LEU B N 1
ATOM 3472 C CA . LEU B 1 118 ? 12.125 18.438 17.094 1 93.94 118 LEU B CA 1
ATOM 3473 C C . LEU B 1 118 ? 11.633 17.625 18.281 1 93.94 118 LEU B C 1
ATOM 3475 O O . LEU B 1 118 ? 10.438 17.609 18.578 1 93.94 118 LEU B O 1
ATOM 3479 N N . LYS B 1 119 ? 12.523 17.031 18.953 1 94.69 119 LYS B N 1
ATOM 3480 C CA . LYS B 1 119 ? 12.188 16.25 20.125 1 94.69 119 LYS B CA 1
ATOM 3481 C C . LYS B 1 119 ? 11.625 17.141 21.234 1 94.69 119 LYS B C 1
ATOM 3483 O O . LYS B 1 119 ? 10.719 16.734 21.969 1 94.69 119 LYS B O 1
ATOM 3488 N N . ASP B 1 120 ? 12.188 18.281 21.328 1 96.19 120 ASP B N 1
ATOM 3489 C CA . ASP B 1 120 ? 11.711 19.25 22.312 1 96.19 120 ASP B CA 1
ATOM 3490 C C . ASP B 1 120 ? 10.258 19.625 22.047 1 96.19 120 ASP B C 1
ATOM 3492 O O . ASP B 1 120 ? 9.453 19.734 22.984 1 96.19 120 ASP B O 1
ATOM 3496 N N . MET B 1 121 ? 9.961 19.859 20.891 1 96.06 121 MET B N 1
ATOM 3497 C CA . MET B 1 121 ? 8.594 20.219 20.516 1 96.06 121 MET B CA 1
ATOM 3498 C C . MET B 1 121 ? 7.629 19.078 20.859 1 96.06 121 MET B C 1
ATOM 3500 O O . MET B 1 121 ? 6.559 19.312 21.422 1 96.06 121 MET B O 1
ATOM 3504 N N . ASP B 1 122 ? 8.062 17.859 20.531 1 95.62 122 ASP B N 1
ATOM 3505 C CA . ASP B 1 122 ? 7.238 16.688 20.812 1 95.62 122 ASP B CA 1
ATOM 3506 C C . ASP B 1 122 ? 7.023 16.531 22.328 1 95.62 122 ASP B C 1
ATOM 3508 O O . ASP B 1 122 ? 5.91 16.25 22.766 1 95.62 122 ASP B O 1
ATOM 3512 N N . GLU B 1 123 ? 8.086 16.703 23.031 1 97.12 123 GLU B N 1
ATOM 3513 C CA . GLU B 1 123 ? 8.023 16.594 24.484 1 97.12 123 GLU B CA 1
ATOM 3514 C C . GLU B 1 123 ? 7.121 17.656 25.078 1 97.12 123 GLU B C 1
ATOM 3516 O O . GLU B 1 123 ? 6.344 17.375 26 1 97.12 123 GLU B O 1
ATOM 3521 N N . ALA B 1 124 ? 7.277 18.859 24.578 1 97.69 124 ALA B N 1
ATOM 3522 C CA . ALA B 1 124 ? 6.445 19.953 25.078 1 97.69 124 ALA B CA 1
ATOM 3523 C C . ALA B 1 124 ? 4.965 19.672 24.844 1 97.69 124 ALA B C 1
ATOM 3525 O O . ALA B 1 124 ? 4.137 19.875 25.734 1 97.69 124 ALA B O 1
ATOM 3526 N N . ARG B 1 125 ? 4.652 19.203 23.672 1 97.38 125 ARG B N 1
ATOM 3527 C CA . ARG B 1 125 ? 3.277 18.859 23.328 1 97.38 125 ARG B CA 1
ATOM 3528 C C . ARG B 1 125 ? 2.738 17.75 24.234 1 97.38 125 ARG B C 1
ATOM 3530 O O . ARG B 1 125 ? 1.657 17.891 24.812 1 97.38 125 ARG B O 1
ATOM 3537 N N . HIS B 1 126 ? 3.533 16.719 24.359 1 97.5 126 HIS B N 1
ATOM 3538 C CA . HIS B 1 126 ? 3.135 15.57 25.156 1 97.5 126 HIS B CA 1
ATOM 3539 C C . HIS B 1 126 ? 2.891 15.969 26.609 1 97.5 126 HIS B C 1
ATOM 3541 O O . HIS B 1 126 ? 1.882 15.586 27.203 1 97.5 126 HIS B O 1
ATOM 3547 N N . THR B 1 127 ? 3.777 16.734 27.156 1 96.94 127 THR B N 1
ATOM 3548 C CA . THR B 1 127 ? 3.684 17.172 28.547 1 96.94 127 THR B CA 1
ATOM 3549 C C . THR B 1 127 ? 2.447 18.047 28.75 1 96.94 127 THR B C 1
ATOM 3551 O O . THR B 1 127 ? 1.735 17.875 29.75 1 96.94 127 THR B O 1
ATOM 3554 N N . TRP B 1 128 ? 2.221 18.906 27.828 1 97 128 TRP B N 1
ATOM 3555 C CA . TRP B 1 128 ? 1.045 19.766 27.938 1 97 128 TRP B CA 1
ATOM 3556 C C . TRP B 1 128 ? -0.237 18.938 27.891 1 97 128 TRP B C 1
ATOM 3558 O O . TRP B 1 128 ? -1.16 19.156 28.672 1 97 128 TRP B O 1
ATOM 3568 N N . LEU B 1 129 ? -0.294 18.031 26.938 1 97.38 129 LEU B N 1
ATOM 3569 C CA . LEU B 1 129 ? -1.467 17.172 26.844 1 97.38 129 LEU B CA 1
ATOM 3570 C C . LEU B 1 129 ? -1.672 16.375 28.125 1 97.38 129 LEU B C 1
ATOM 3572 O O . LEU B 1 129 ? -2.799 16.266 28.609 1 97.38 129 LEU B O 1
ATOM 3576 N N . ALA B 1 130 ? -0.625 15.945 28.672 1 96.19 130 ALA B N 1
ATOM 3577 C CA . ALA B 1 130 ? -0.68 15.055 29.828 1 96.19 130 ALA B CA 1
ATOM 3578 C C . ALA B 1 130 ? -1.035 15.828 31.094 1 96.19 130 ALA B C 1
ATOM 3580 O O . ALA B 1 130 ? -1.811 15.352 31.938 1 96.19 130 ALA B O 1
ATOM 3581 N N . SER B 1 131 ? -0.497 17.109 31.266 1 93.5 131 SER B N 1
ATOM 3582 C CA . SER B 1 131 ? -0.585 17.703 32.594 1 93.5 131 SER B CA 1
ATOM 3583 C C . SER B 1 131 ? -1.025 19.156 32.5 1 93.5 131 SER B C 1
ATOM 3585 O O . SER B 1 131 ? -1.287 19.797 33.531 1 93.5 131 SER B O 1
ATOM 3587 N N . GLY B 1 132 ? -1.071 19.75 31.328 1 91.19 132 GLY B N 1
ATOM 3588 C CA . GLY B 1 132 ? -1.531 21.109 31.156 1 91.19 132 GLY B CA 1
ATOM 3589 C C . GLY B 1 132 ? -0.409 22.141 31.234 1 91.19 132 GLY B C 1
ATOM 3590 O O . GLY B 1 132 ? -0.552 23.266 30.766 1 91.19 132 GLY B O 1
ATOM 3591 N N . GLY B 1 133 ? 0.684 21.781 31.859 1 87.81 133 GLY B N 1
ATOM 3592 C CA . GLY B 1 133 ? 1.831 22.672 31.969 1 87.81 133 GLY B CA 1
ATOM 3593 C C . GLY B 1 133 ? 3.033 22.188 31.172 1 87.81 133 GLY B C 1
ATOM 3594 O O . GLY B 1 133 ? 3.096 21.031 30.781 1 87.81 133 GLY B O 1
ATOM 3595 N N . CYS B 1 134 ? 3.881 23.203 30.812 1 91.69 134 CYS B N 1
ATOM 3596 C CA . CYS B 1 134 ? 5.105 22.828 30.109 1 91.69 134 CYS B CA 1
ATOM 3597 C C . CYS B 1 134 ? 6.215 23.828 30.359 1 91.69 134 CYS B C 1
ATOM 3599 O O . CYS B 1 134 ? 6.066 25.016 30.062 1 91.69 134 CYS B O 1
ATOM 3601 N N . SER B 1 135 ? 7.34 23.375 30.875 1 93.19 135 SER B N 1
ATOM 3602 C CA . SER B 1 135 ? 8.453 24.25 31.219 1 93.19 135 SER B CA 1
ATOM 3603 C C . SER B 1 135 ? 9.328 24.531 30 1 93.19 135 SER B C 1
ATOM 3605 O O . SER B 1 135 ? 10.211 25.391 30.047 1 93.19 135 SER B O 1
ATOM 3607 N N . LEU B 1 136 ? 9.07 23.906 28.906 1 96.75 136 LEU B N 1
ATOM 3608 C CA . LEU B 1 136 ? 9.898 24.031 27.719 1 96.75 136 LEU B CA 1
ATOM 3609 C C . LEU B 1 136 ? 9.469 25.234 26.875 1 96.75 136 LEU B C 1
ATOM 3611 O O . LEU B 1 136 ? 10.055 25.5 25.828 1 96.75 136 LEU B O 1
ATOM 3615 N N . VAL B 1 137 ? 8.484 25.953 27.359 1 96.75 137 VAL B N 1
ATOM 3616 C CA . VAL B 1 137 ? 7.984 27.109 26.625 1 96.75 137 VAL B CA 1
ATOM 3617 C C . VAL B 1 137 ? 8.102 28.359 27.484 1 96.75 137 VAL B C 1
ATOM 3619 O O . VAL B 1 137 ? 8.273 28.266 28.703 1 96.75 137 VAL B O 1
ATOM 3622 N N . SER B 1 138 ? 8.086 29.562 26.922 1 95.94 138 SER B N 1
ATOM 3623 C CA . SER B 1 138 ? 8.117 30.828 27.656 1 95.94 138 SER B CA 1
ATOM 3624 C C . SER B 1 138 ? 6.84 31.031 28.469 1 95.94 138 SER B C 1
ATOM 3626 O O . SER B 1 138 ? 5.82 30.391 28.203 1 95.94 138 SER B O 1
ATOM 3628 N N . PRO B 1 139 ? 6.906 31.906 29.453 1 95.38 139 PRO B N 1
ATOM 3629 C CA . PRO B 1 139 ? 5.695 32.188 30.234 1 95.38 139 PRO B CA 1
ATOM 3630 C C . PRO B 1 139 ? 4.543 32.688 29.359 1 95.38 139 PRO B C 1
ATOM 3632 O O . PRO B 1 139 ? 3.383 32.344 29.625 1 95.38 139 PRO B O 1
ATOM 3635 N N . GLU B 1 140 ? 4.832 33.469 28.359 1 95.44 140 GLU B N 1
ATOM 3636 C CA . GLU B 1 140 ? 3.805 33.969 27.453 1 95.44 140 GLU B CA 1
ATOM 3637 C C . GLU B 1 140 ? 3.129 32.844 26.703 1 95.44 140 GLU B C 1
ATOM 3639 O O . GLU B 1 140 ? 1.901 32.781 26.594 1 95.44 140 GLU B O 1
ATOM 3644 N N . VAL B 1 141 ? 3.938 31.922 26.188 1 96.25 141 VAL B N 1
ATOM 3645 C CA . VAL B 1 141 ? 3.412 30.781 25.438 1 96.25 141 VAL B CA 1
ATOM 3646 C C . VAL B 1 141 ? 2.633 29.859 26.375 1 96.25 141 VAL B C 1
ATOM 3648 O O . VAL B 1 141 ? 1.595 29.312 26 1 96.25 141 VAL B O 1
ATOM 3651 N N . GLN B 1 142 ? 3.105 29.672 27.562 1 95 142 GLN B N 1
ATOM 3652 C CA . GLN B 1 142 ? 2.395 28.875 28.547 1 95 142 GLN B CA 1
ATOM 3653 C C . GLN B 1 142 ? 0.984 29.406 28.781 1 95 142 GLN B C 1
ATOM 3655 O O . GLN B 1 142 ? 0.034 28.625 28.906 1 95 142 GLN B O 1
ATOM 3660 N N . GLN B 1 143 ? 0.873 30.734 28.891 1 94.62 143 GLN B N 1
ATOM 3661 C CA . GLN B 1 143 ? -0.43 31.359 29.094 1 94.62 143 GLN B CA 1
ATOM 3662 C C . GLN B 1 143 ? -1.351 31.094 27.906 1 94.62 143 GLN B C 1
ATOM 3664 O O . GLN B 1 143 ? -2.541 30.828 28.078 1 94.62 143 GLN B O 1
ATOM 3669 N N . LEU B 1 144 ? -0.811 31.172 26.75 1 94.81 144 LEU B N 1
ATOM 3670 C CA . LEU B 1 144 ? -1.58 30.922 25.547 1 94.81 144 LEU B CA 1
ATOM 3671 C C . LEU B 1 144 ? -2.035 29.469 25.484 1 94.81 144 LEU B C 1
ATOM 3673 O O . LEU B 1 144 ? -3.164 29.188 25.078 1 94.81 144 LEU B O 1
ATOM 3677 N N . MET B 1 145 ? -1.17 28.531 25.859 1 94.81 145 MET B N 1
ATOM 3678 C CA . MET B 1 145 ? -1.511 27.109 25.891 1 94.81 145 MET B CA 1
ATOM 3679 C C . MET B 1 145 ? -2.629 26.844 26.906 1 94.81 145 MET B C 1
ATOM 3681 O O . MET B 1 145 ? -3.541 26.062 26.625 1 94.81 145 MET B O 1
ATOM 3685 N N . ALA B 1 146 ? -2.561 27.516 28.031 1 93.31 146 ALA B N 1
ATOM 3686 C CA . ALA B 1 146 ? -3.607 27.391 29.047 1 93.31 146 ALA B CA 1
ATOM 3687 C C . ALA B 1 146 ? -4.945 27.891 28.516 1 93.31 146 ALA B C 1
ATOM 3689 O O . ALA B 1 146 ? -5.992 27.281 28.781 1 93.31 146 ALA B O 1
ATOM 3690 N N . ALA B 1 147 ? -4.914 28.953 27.781 1 93.44 147 ALA B N 1
ATOM 3691 C CA . ALA B 1 147 ? -6.121 29.547 27.203 1 93.44 147 ALA B CA 1
ATOM 3692 C C . ALA B 1 147 ? -6.746 28.609 26.172 1 93.44 147 ALA B C 1
ATOM 3694 O O . ALA B 1 147 ? -7.969 28.578 26 1 93.44 147 ALA B O 1
ATOM 3695 N N . ALA B 1 148 ? -5.93 27.828 25.469 1 92.38 148 ALA B N 1
ATOM 3696 C CA . ALA B 1 148 ? -6.395 26.906 24.438 1 92.38 148 ALA B CA 1
ATOM 3697 C C . ALA B 1 148 ? -7.168 25.75 25.047 1 92.38 148 ALA B C 1
ATOM 3699 O O . ALA B 1 148 ? -7.926 25.062 24.344 1 92.38 148 ALA B O 1
ATOM 3700 N N . ASP B 1 149 ? -7.035 25.391 26.312 1 90.88 149 ASP B N 1
ATOM 3701 C CA . ASP B 1 149 ? -7.691 24.281 26.984 1 90.88 149 ASP B CA 1
ATOM 3702 C C . ASP B 1 149 ? -9.055 24.703 27.531 1 90.88 149 ASP B C 1
ATOM 3704 O O . ASP B 1 149 ? -9.625 24 28.375 1 90.88 149 ASP B O 1
ATOM 3708 N N . GLY B 1 150 ? -9.664 25.719 27.219 1 80.94 150 GLY B N 1
ATOM 3709 C CA . GLY B 1 150 ? -10.875 26.25 27.812 1 80.94 150 GLY B CA 1
ATOM 3710 C C . GLY B 1 150 ? -12.086 25.359 27.625 1 80.94 150 GLY B C 1
ATOM 3711 O O . GLY B 1 150 ? -13.047 25.453 28.391 1 80.94 150 GLY B O 1
ATOM 3712 N N . ASP B 1 151 ? -12.211 24.469 26.75 1 83.38 151 ASP B N 1
ATOM 3713 C CA . ASP B 1 151 ? -13.398 23.688 26.469 1 83.38 151 ASP B CA 1
ATOM 3714 C C . ASP B 1 151 ? -13.109 22.188 26.594 1 83.38 151 ASP B C 1
ATOM 3716 O O . ASP B 1 151 ? -13.773 21.359 25.953 1 83.38 151 ASP B O 1
ATOM 3720 N N . GLY B 1 152 ? -12.094 21.859 27.375 1 89.62 152 GLY B N 1
ATOM 3721 C CA . GLY B 1 152 ? -11.758 20.453 27.547 1 89.62 152 GLY B CA 1
ATOM 3722 C C . GLY B 1 152 ? -11.008 19.875 26.359 1 89.62 152 GLY B C 1
ATOM 3723 O O . GLY B 1 152 ? -10.969 18.656 26.172 1 89.62 152 GLY B O 1
ATOM 3724 N N . THR B 1 153 ? -10.578 20.734 25.578 1 93.06 153 THR B N 1
ATOM 3725 C CA . THR B 1 153 ? -9.836 20.344 24.391 1 93.06 153 THR B CA 1
ATOM 3726 C C . THR B 1 153 ? -8.656 19.438 24.75 1 93.06 153 THR B C 1
ATOM 3728 O O . THR B 1 153 ? -8.453 18.391 24.141 1 93.06 153 THR B O 1
ATOM 3731 N N . ARG B 1 154 ? -7.941 19.812 25.734 1 95.5 154 ARG B N 1
ATOM 3732 C CA . ARG B 1 154 ? -6.746 19.078 26.125 1 95.5 154 ARG B CA 1
ATOM 3733 C C . ARG B 1 154 ? -7.09 17.656 26.531 1 95.5 154 ARG B C 1
ATOM 3735 O O . ARG B 1 154 ? -6.418 16.703 26.109 1 95.5 154 ARG B O 1
ATOM 3742 N N . ALA B 1 155 ? -8.102 17.5 27.312 1 96 155 ALA B N 1
ATOM 3743 C CA . ALA B 1 155 ? -8.492 16.172 27.781 1 96 155 ALA B CA 1
ATOM 3744 C C . ALA B 1 155 ? -8.875 15.266 26.625 1 96 155 ALA B C 1
ATOM 3746 O O . ALA B 1 155 ? -8.492 14.094 26.578 1 96 155 ALA B O 1
ATOM 3747 N N . ARG B 1 156 ? -9.664 15.789 25.734 1 95.81 156 ARG B N 1
ATOM 3748 C CA . ARG B 1 156 ? -10.07 15.039 24.547 1 95.81 156 ARG B CA 1
ATOM 3749 C C . ARG B 1 156 ? -8.859 14.633 23.719 1 95.81 156 ARG B C 1
ATOM 3751 O O . ARG B 1 156 ? -8.766 13.484 23.266 1 95.81 156 ARG B O 1
ATOM 3758 N N . LEU B 1 157 ? -7.961 15.539 23.484 1 97.5 157 LEU B N 1
ATOM 3759 C CA . LEU B 1 157 ? -6.777 15.281 22.672 1 97.5 157 LEU B CA 1
ATOM 3760 C C . LEU B 1 157 ? -5.82 14.336 23.391 1 97.5 157 LEU B C 1
ATOM 3762 O O . LEU B 1 157 ? -5.109 13.562 22.734 1 97.5 157 LEU B O 1
ATOM 3766 N N . TRP B 1 158 ? -5.812 14.43 24.719 1 97.94 158 TRP B N 1
ATOM 3767 C CA . TRP B 1 158 ? -5.004 13.484 25.484 1 97.94 158 TRP B CA 1
ATOM 3768 C C . TRP B 1 158 ? -5.504 12.062 25.297 1 97.94 158 TRP B C 1
ATOM 3770 O O . TRP B 1 158 ? -4.707 11.133 25.125 1 97.94 158 TRP B O 1
ATOM 3780 N N . GLU B 1 159 ? -6.812 11.914 25.344 1 98 159 GLU B N 1
ATOM 3781 C CA . GLU B 1 159 ? -7.395 10.602 25.078 1 98 159 GLU B CA 1
ATOM 3782 C C . GLU B 1 159 ? -6.977 10.094 23.703 1 98 159 GLU B C 1
ATOM 3784 O O . GLU B 1 159 ? -6.621 8.922 23.547 1 98 159 GLU B O 1
ATOM 3789 N N . GLU B 1 160 ? -7.043 10.945 22.75 1 98.19 160 GLU B N 1
ATOM 3790 C CA . GLU B 1 160 ? -6.621 10.602 21.391 1 98.19 160 GLU B CA 1
ATOM 3791 C C . GLU B 1 160 ? -5.148 10.211 21.359 1 98.19 160 GLU B C 1
ATOM 3793 O O . GLU B 1 160 ? -4.781 9.227 20.719 1 98.19 160 GLU B O 1
ATOM 3798 N N . GLU B 1 161 ? -4.324 10.977 22.016 1 98.25 161 GLU B N 1
ATOM 3799 C CA . GLU B 1 161 ? -2.896 10.68 22.078 1 98.25 161 GLU B CA 1
ATOM 3800 C C . GLU B 1 161 ? -2.643 9.305 22.672 1 98.25 161 GLU B C 1
ATOM 3802 O O . GLU B 1 161 ? -1.839 8.531 22.156 1 98.25 161 GLU B O 1
ATOM 3807 N N . GLN B 1 162 ? -3.312 9.016 23.75 1 98.25 162 GLN B N 1
ATOM 3808 C CA . GLN B 1 162 ? -3.156 7.723 24.406 1 98.25 162 GLN B CA 1
ATOM 3809 C C . GLN B 1 162 ? -3.582 6.582 23.484 1 98.25 162 GLN B C 1
ATOM 3811 O O . GLN B 1 162 ? -2.918 5.547 23.422 1 98.25 162 GLN B O 1
ATOM 3816 N N . TYR B 1 163 ? -4.668 6.832 22.859 1 98.19 163 TYR B N 1
ATOM 3817 C CA . TYR B 1 163 ? -5.145 5.832 21.906 1 98.19 163 TYR B CA 1
ATOM 3818 C C . TYR B 1 163 ? -4.09 5.535 20.844 1 98.19 163 TYR B C 1
ATOM 3820 O O . TYR B 1 163 ? -3.77 4.375 20.594 1 98.19 163 TYR B O 1
ATOM 3828 N N . VAL B 1 164 ? -3.523 6.562 20.234 1 97.88 164 VAL B N 1
ATOM 3829 C CA . VAL B 1 164 ? -2.555 6.426 19.156 1 97.88 164 VAL B CA 1
ATOM 3830 C C . VAL B 1 164 ? -1.276 5.781 19.672 1 97.88 164 VAL B C 1
ATOM 3832 O O . VAL B 1 164 ? -0.712 4.891 19.031 1 97.88 164 VAL B O 1
ATOM 3835 N N . LEU B 1 165 ? -0.835 6.227 20.828 1 97.38 165 LEU B N 1
ATOM 3836 C CA . LEU B 1 165 ? 0.368 5.66 21.422 1 97.38 165 LEU B CA 1
ATOM 3837 C C . LEU B 1 165 ? 0.185 4.172 21.703 1 97.38 165 LEU B C 1
ATOM 3839 O O . LEU B 1 165 ? 1.091 3.373 21.453 1 97.38 165 LEU B O 1
ATOM 3843 N N . ASN B 1 166 ? -0.944 3.82 22.25 1 97.75 166 ASN B N 1
ATOM 3844 C CA . ASN B 1 166 ? -1.233 2.416 22.516 1 97.75 166 ASN B CA 1
ATOM 3845 C C . ASN B 1 166 ? -1.271 1.594 21.234 1 97.75 166 ASN B C 1
ATOM 3847 O O . ASN B 1 166 ? -0.796 0.458 21.203 1 97.75 166 ASN B O 1
ATOM 3851 N N . TYR B 1 167 ? -1.872 2.15 20.266 1 97 167 TYR B N 1
ATOM 3852 C CA . TYR B 1 167 ? -1.904 1.477 18.969 1 97 167 TYR B CA 1
ATOM 3853 C C . TYR B 1 167 ? -0.494 1.234 18.453 1 97 167 TYR B C 1
ATOM 3855 O O . TYR B 1 167 ? -0.161 0.121 18.031 1 97 167 TYR B O 1
ATOM 3863 N N . ARG B 1 168 ? 0.309 2.229 18.438 1 96.12 168 ARG B N 1
ATOM 3864 C CA . ARG B 1 168 ? 1.688 2.109 17.984 1 96.12 168 ARG B CA 1
ATOM 3865 C C . ARG B 1 168 ? 2.459 1.093 18.812 1 96.12 168 ARG B C 1
ATOM 3867 O O . ARG B 1 168 ? 3.244 0.309 18.281 1 96.12 168 ARG B O 1
ATOM 3874 N N . ARG B 1 169 ? 2.246 1.084 20.094 1 96.25 169 ARG B N 1
ATOM 3875 C CA . ARG B 1 169 ? 2.904 0.141 21 1 96.25 169 ARG B CA 1
ATOM 3876 C C . ARG B 1 169 ? 2.531 -1.297 20.656 1 96.25 169 ARG B C 1
ATOM 3878 O O . ARG B 1 169 ? 3.359 -2.203 20.766 1 96.25 169 ARG B O 1
ATOM 3885 N N . SER B 1 170 ? 1.33 -1.497 20.234 1 96.25 170 SER B N 1
ATOM 3886 C CA . SER B 1 170 ? 0.875 -2.84 19.891 1 96.25 170 SER B CA 1
ATOM 3887 C C . SER B 1 170 ? 1.682 -3.422 18.734 1 96.25 170 SER B C 1
ATOM 3889 O O . SER B 1 170 ? 1.741 -4.641 18.562 1 96.25 170 SER B O 1
ATOM 3891 N N . TRP B 1 171 ? 2.35 -2.584 17.969 1 96.44 171 TRP B N 1
ATOM 3892 C CA . TRP B 1 171 ? 3.121 -3.027 16.812 1 96.44 171 TRP B CA 1
ATOM 3893 C C . TRP B 1 171 ? 4.602 -3.139 17.156 1 96.44 171 TRP B C 1
ATOM 3895 O O . TRP B 1 171 ? 5.414 -3.518 16.312 1 96.44 171 TRP B O 1
ATOM 3905 N N . GLU B 1 172 ? 5.004 -2.885 18.344 1 94.56 172 GLU B N 1
ATOM 3906 C CA . GLU B 1 172 ? 6.41 -2.783 18.734 1 94.56 172 GLU B CA 1
ATOM 3907 C C . GLU B 1 172 ? 7.109 -4.137 18.625 1 94.56 172 GLU B C 1
ATOM 3909 O O . GLU B 1 172 ? 8.32 -4.199 18.391 1 94.56 172 GLU B O 1
ATOM 3914 N N . ALA B 1 173 ? 6.359 -5.227 18.766 1 94.44 173 ALA B N 1
ATOM 3915 C CA . ALA B 1 173 ? 6.945 -6.562 18.719 1 94.44 173 ALA B CA 1
ATOM 3916 C C . ALA B 1 173 ? 7.172 -7.02 17.281 1 94.44 173 ALA B C 1
ATOM 3918 O O . ALA B 1 173 ? 7.766 -8.078 17.047 1 94.44 173 ALA B O 1
ATOM 3919 N N . ALA B 1 174 ? 6.641 -6.242 16.328 1 94.69 174 ALA B N 1
ATOM 3920 C CA . ALA B 1 174 ? 6.883 -6.57 14.922 1 94.69 174 ALA B CA 1
ATOM 3921 C C . ALA B 1 174 ? 8.367 -6.496 14.594 1 94.69 174 ALA B C 1
ATOM 3923 O O . ALA B 1 174 ? 9.125 -5.766 15.242 1 94.69 174 ALA B O 1
ATOM 3924 N N . PRO B 1 175 ? 8.828 -7.281 13.594 1 95.06 175 PRO B N 1
ATOM 3925 C CA . PRO B 1 175 ? 10.258 -7.297 13.273 1 95.06 175 PRO B CA 1
ATOM 3926 C C . PRO B 1 175 ? 10.766 -5.949 12.773 1 95.06 175 PRO B C 1
ATOM 3928 O O . PRO B 1 175 ? 11.961 -5.652 12.891 1 95.06 175 PRO B O 1
ATOM 3931 N N . TYR B 1 176 ? 10.008 -5.207 12.156 1 94.25 176 TYR B N 1
ATOM 3932 C CA . TYR B 1 176 ? 10.242 -3.822 11.766 1 94.25 176 TYR B CA 1
ATOM 3933 C C . TYR B 1 176 ? 8.938 -3.043 11.695 1 94.25 176 TYR B C 1
ATOM 3935 O O . TYR B 1 176 ? 7.855 -3.631 11.734 1 94.25 176 TYR B O 1
ATOM 3943 N N . PRO B 1 177 ? 9.023 -1.704 11.641 1 93.38 177 PRO B N 1
ATOM 3944 C CA . PRO B 1 177 ? 7.789 -0.911 11.648 1 93.38 177 PRO B CA 1
ATOM 3945 C C . PRO B 1 177 ? 6.875 -1.237 10.469 1 93.38 177 PRO B C 1
ATOM 3947 O O . PRO B 1 177 ? 7.332 -1.299 9.328 1 93.38 177 PRO B O 1
ATOM 3950 N N . PRO B 1 178 ? 5.578 -1.348 10.742 1 94.75 178 PRO B N 1
ATOM 3951 C CA . PRO B 1 178 ? 4.637 -1.698 9.68 1 94.75 178 PRO B CA 1
ATOM 3952 C C . PRO B 1 178 ? 4.301 -0.514 8.773 1 94.75 178 PRO B C 1
ATOM 3954 O O . PRO B 1 178 ? 4.395 0.639 9.203 1 94.75 178 PRO B O 1
ATOM 3957 N N . VAL B 1 179 ? 4.004 -0.773 7.559 1 97.06 179 VAL B N 1
ATOM 3958 C CA . VAL B 1 179 ? 3.297 0.146 6.672 1 97.06 179 VAL B CA 1
ATOM 3959 C C . VAL B 1 179 ? 1.828 -0.257 6.574 1 97.06 179 VAL B C 1
ATOM 3961 O O . VAL B 1 179 ? 1.505 -1.324 6.047 1 97.06 179 VAL B O 1
ATOM 3964 N N . LEU B 1 180 ? 1.008 0.552 7.102 1 97.69 180 LEU B N 1
ATOM 3965 C CA . LEU B 1 180 ? -0.424 0.274 7.078 1 97.69 180 LEU B CA 1
ATOM 3966 C C . LEU B 1 180 ? -1.021 0.606 5.715 1 97.69 180 LEU B C 1
ATOM 3968 O O . LEU B 1 180 ? -0.584 1.553 5.055 1 97.69 180 LEU B O 1
ATOM 3972 N N . VAL B 1 181 ? -2.012 -0.189 5.312 1 98.56 181 VAL B N 1
ATOM 3973 C CA . VAL B 1 181 ? -2.639 0.001 4.008 1 98.56 181 VAL B CA 1
ATOM 3974 C C . VAL B 1 181 ? -4.148 0.142 4.18 1 98.56 181 VAL B C 1
ATOM 3976 O O . VAL B 1 181 ? -4.793 -0.706 4.801 1 98.56 181 VAL B O 1
ATOM 3979 N N . THR B 1 182 ? -4.703 1.243 3.639 1 98.56 182 THR B N 1
ATOM 3980 C CA . THR B 1 182 ? -6.141 1.477 3.693 1 98.56 182 THR B CA 1
ATOM 3981 C C . THR B 1 182 ? -6.711 1.684 2.293 1 98.56 182 THR B C 1
ATOM 3983 O O . THR B 1 182 ? -5.969 1.992 1.356 1 98.56 182 THR B O 1
ATOM 3986 N N . ALA B 1 183 ? -7.957 1.396 2.123 1 98.62 183 ALA B N 1
ATOM 3987 C CA . ALA B 1 183 ? -8.758 1.729 0.948 1 98.62 183 ALA B CA 1
ATOM 3988 C C . ALA B 1 183 ? -9.883 2.697 1.309 1 98.62 183 ALA B C 1
ATOM 3990 O O . ALA B 1 183 ? -10.594 2.496 2.299 1 98.62 183 ALA B O 1
ATOM 3991 N N . ASP B 1 184 ? -9.945 3.787 0.579 1 98.5 184 ASP B N 1
ATOM 3992 C CA . ASP B 1 184 ? -10.969 4.797 0.811 1 98.5 184 ASP B CA 1
ATOM 3993 C C . ASP B 1 184 ? -11.781 5.062 -0.458 1 98.5 184 ASP B C 1
ATOM 3995 O O . ASP B 1 184 ? -11.32 4.762 -1.563 1 98.5 184 ASP B O 1
ATOM 3999 N N . VAL B 1 185 ? -13.016 5.59 -0.292 1 98.25 185 VAL B N 1
ATOM 4000 C CA . VAL B 1 185 ? -13.914 5.777 -1.429 1 98.25 185 VAL B CA 1
ATOM 4001 C C . VAL B 1 185 ? -14.539 7.168 -1.369 1 98.25 185 VAL B C 1
ATOM 4003 O O . VAL B 1 185 ? -15.023 7.594 -0.317 1 98.25 185 VAL B O 1
ATOM 4006 N N . LEU B 1 186 ? -14.43 7.859 -2.432 1 98.19 186 LEU B N 1
ATOM 4007 C CA . LEU B 1 186 ? -15.273 9.031 -2.641 1 98.19 186 LEU B CA 1
ATOM 4008 C C . LEU B 1 186 ? -16.469 8.695 -3.531 1 98.19 186 LEU B C 1
ATOM 4010 O O . LEU B 1 186 ? -16.281 8.32 -4.691 1 98.19 186 LEU B O 1
ATOM 4014 N N . ILE B 1 187 ? -17.625 8.773 -3.012 1 96.19 187 ILE B N 1
ATOM 4015 C CA . ILE B 1 187 ? -18.859 8.57 -3.771 1 96.19 187 ILE B CA 1
ATOM 4016 C C . ILE B 1 187 ? -19.469 9.922 -4.148 1 96.19 187 ILE B C 1
ATOM 4018 O O . ILE B 1 187 ? -19.719 10.758 -3.279 1 96.19 187 ILE B O 1
ATOM 4022 N N . GLN B 1 188 ? -19.594 10.094 -5.344 1 95.38 188 GLN B N 1
ATOM 4023 C CA . GLN B 1 188 ? -20.266 11.273 -5.863 1 95.38 188 GLN B CA 1
ATOM 4024 C C . GLN B 1 188 ? -21.578 10.906 -6.547 1 95.38 188 GLN B C 1
ATOM 4026 O O . GLN B 1 188 ? -21.656 9.891 -7.246 1 95.38 188 GLN B O 1
ATOM 4031 N N . CYS B 1 189 ? -22.594 11.578 -6.309 1 92.62 189 CYS B N 1
ATOM 4032 C CA . CYS B 1 189 ? -23.875 11.469 -6.984 1 92.62 189 CYS B CA 1
ATOM 4033 C C . CYS B 1 189 ? -24.469 12.852 -7.238 1 92.62 189 CYS B C 1
ATOM 4035 O O . CYS B 1 189 ? -24.812 13.57 -6.293 1 92.62 189 CYS B O 1
ATOM 4037 N N . GLU B 1 190 ? -24.625 13.117 -8.57 1 90.31 190 GLU B N 1
ATOM 4038 C CA . GLU B 1 190 ? -25.016 14.477 -8.93 1 90.31 190 GLU B CA 1
ATOM 4039 C C . GLU B 1 190 ? -24.094 15.508 -8.305 1 90.31 190 GLU B C 1
ATOM 4041 O O . GLU B 1 190 ? -22.875 15.438 -8.492 1 90.31 190 GLU B O 1
ATOM 4046 N N . ASN B 1 191 ? -24.641 16.406 -7.504 1 92.62 191 ASN B N 1
ATOM 4047 C CA . ASN B 1 191 ? -23.797 17.453 -6.953 1 92.62 191 ASN B CA 1
ATOM 4048 C C . ASN B 1 191 ? -23.5 17.219 -5.473 1 92.62 191 ASN B C 1
ATOM 4050 O O . ASN B 1 191 ? -23.328 18.188 -4.715 1 92.62 191 ASN B O 1
ATOM 4054 N N . LYS B 1 192 ? -23.484 15.961 -5.098 1 94.5 192 LYS B N 1
ATOM 4055 C CA . LYS B 1 192 ? -23.25 15.633 -3.695 1 94.5 192 LYS B CA 1
ATOM 4056 C C . LYS B 1 192 ? -22.188 14.555 -3.555 1 94.5 192 LYS B C 1
ATOM 4058 O O . LYS B 1 192 ? -21.938 13.789 -4.488 1 94.5 192 LYS B O 1
ATOM 4063 N N . VAL B 1 193 ? -21.547 14.562 -2.418 1 96.31 193 VAL B N 1
ATOM 4064 C CA . VAL B 1 193 ? -20.625 13.492 -2.049 1 96.31 193 VAL B CA 1
ATOM 4065 C C . VAL B 1 193 ? -21.062 12.859 -0.732 1 96.31 193 VAL B C 1
ATOM 4067 O O . VAL B 1 193 ? -21.75 13.5 0.074 1 96.31 193 VAL B O 1
ATOM 4070 N N . LEU B 1 194 ? -20.719 11.633 -0.562 1 95.44 194 LEU B N 1
ATOM 4071 C CA . LEU B 1 194 ? -21.094 10.891 0.635 1 95.44 194 LEU B CA 1
ATOM 4072 C C . LEU B 1 194 ? -19.953 10.898 1.653 1 95.44 194 LEU B C 1
ATOM 4074 O O . LEU B 1 194 ? -18.828 10.516 1.333 1 95.44 194 LEU B O 1
ATOM 4078 N N . LEU B 1 195 ? -20.234 11.391 2.865 1 97.19 195 LEU B N 1
ATOM 4079 C CA . LEU B 1 195 ? -19.266 11.414 3.953 1 97.19 195 LEU B CA 1
ATOM 4080 C C . LEU B 1 195 ? -19.797 10.656 5.168 1 97.19 195 LEU B C 1
ATOM 4082 O O . LEU B 1 195 ? -21 10.516 5.344 1 97.19 195 LEU B O 1
ATOM 4086 N N . ILE B 1 196 ? -18.891 10.156 5.965 1 96.81 196 ILE B N 1
ATOM 4087 C CA . ILE B 1 196 ? -19.234 9.5 7.219 1 96.81 196 ILE B CA 1
ATOM 4088 C C . ILE B 1 196 ? -18.625 10.266 8.391 1 96.81 196 ILE B C 1
ATOM 4090 O O . ILE B 1 196 ? -17.594 10.922 8.242 1 96.81 196 ILE B O 1
ATOM 4094 N N . GLN B 1 197 ? -19.266 10.227 9.484 1 96.62 197 GLN B N 1
ATOM 4095 C CA . GLN B 1 197 ? -18.703 10.781 10.711 1 96.62 197 GLN B CA 1
ATOM 4096 C C . GLN B 1 197 ? -18.047 9.695 11.562 1 96.62 197 GLN B C 1
ATOM 4098 O O . GLN B 1 197 ? -18.688 8.68 11.867 1 96.62 197 GLN B O 1
ATOM 4103 N N . ARG B 1 198 ? -16.844 9.945 11.938 1 95.81 198 ARG B N 1
ATOM 4104 C CA . ARG B 1 198 ? -16.094 8.945 12.703 1 95.81 198 ARG B CA 1
ATOM 4105 C C . ARG B 1 198 ? -16.609 8.844 14.133 1 95.81 198 ARG B C 1
ATOM 4107 O O . ARG B 1 198 ? -16.781 9.859 14.812 1 95.81 198 ARG B O 1
ATOM 4114 N N . GLY B 1 199 ? -16.812 7.617 14.547 1 93.25 199 GLY B N 1
ATOM 4115 C CA . GLY B 1 199 ? -17.266 7.367 15.906 1 93.25 199 GLY B CA 1
ATOM 4116 C C . GLY B 1 199 ? -16.141 7 16.844 1 93.25 199 GLY B C 1
ATOM 4117 O O . GLY B 1 199 ? -16.281 7.145 18.062 1 93.25 199 GLY B O 1
ATOM 4118 N N . GLY B 1 200 ? -15.062 6.609 16.328 1 93.56 200 GLY B N 1
ATOM 4119 C CA . GLY B 1 200 ? -13.953 6.152 17.141 1 93.56 200 GLY B CA 1
ATOM 4120 C C . GLY B 1 200 ? -12.734 7.051 17.047 1 93.56 200 GLY B C 1
ATOM 4121 O O . GLY B 1 200 ? -12.766 8.086 16.375 1 93.56 200 GLY B O 1
ATOM 4122 N N . LEU B 1 201 ? -11.727 6.711 17.844 1 96.12 201 LEU B N 1
ATOM 4123 C CA . LEU B 1 201 ? -10.445 7.414 17.844 1 96.12 201 LEU B CA 1
ATOM 4124 C C . LEU B 1 201 ? -9.492 6.797 16.812 1 96.12 201 LEU B C 1
ATOM 4126 O O . LEU B 1 201 ? -9.57 5.602 16.531 1 96.12 201 LEU B O 1
ATOM 4130 N N . PRO B 1 202 ? -8.578 7.566 16.297 1 97.19 202 PRO B N 1
ATOM 4131 C CA . PRO B 1 202 ? -8.492 9.023 16.438 1 97.19 202 PRO B CA 1
ATOM 4132 C C . PRO B 1 202 ? -9.516 9.758 15.578 1 97.19 202 PRO B C 1
ATOM 4134 O O . PRO B 1 202 ? -10.148 9.156 14.703 1 97.19 202 PRO B O 1
ATOM 4137 N N . GLY B 1 203 ? -9.711 11.023 15.789 1 96.69 203 GLY B N 1
ATOM 4138 C CA . GLY B 1 203 ? -10.547 11.883 14.969 1 96.69 203 GLY B CA 1
ATOM 4139 C C . GLY B 1 203 ? -12.031 11.695 15.227 1 96.69 203 GLY B C 1
ATOM 4140 O O . GLY B 1 203 ? -12.852 11.867 14.328 1 96.69 203 GLY B O 1
ATOM 4141 N N . ARG B 1 204 ? -12.43 11.266 16.484 1 95.75 204 ARG B N 1
ATOM 4142 C CA . ARG B 1 204 ? -13.836 11.102 16.844 1 95.75 204 ARG B CA 1
ATOM 4143 C C . ARG B 1 204 ? -14.633 12.367 16.547 1 95.75 204 ARG B C 1
ATOM 4145 O O . ARG B 1 204 ? -14.227 13.461 16.922 1 95.75 204 ARG B O 1
ATOM 4152 N N . GLY B 1 205 ? -15.742 12.18 15.812 1 95.56 205 GLY B N 1
ATOM 4153 C CA . GLY B 1 205 ? -16.625 13.305 15.523 1 95.56 205 GLY B CA 1
ATOM 4154 C C . GLY B 1 205 ? -16.297 13.992 14.211 1 95.56 205 GLY B C 1
ATOM 4155 O O . GLY B 1 205 ? -17.094 14.781 13.703 1 95.56 205 GLY B O 1
ATOM 4156 N N . LEU B 1 206 ? -15.148 13.82 13.648 1 97.44 206 LEU B N 1
ATOM 4157 C CA . LEU B 1 206 ? -14.758 14.438 12.383 1 97.44 206 LEU B CA 1
ATOM 4158 C C . LEU B 1 206 ? -15.352 13.672 11.203 1 97.44 206 LEU B C 1
ATOM 4160 O O . LEU B 1 206 ? -15.656 12.477 11.32 1 97.44 206 LEU B O 1
ATOM 4164 N N . TRP B 1 207 ? -15.508 14.359 10.141 1 97.88 207 TRP B N 1
ATOM 4165 C CA . TRP B 1 207 ? -16 13.75 8.906 1 97.88 207 TRP B CA 1
ATOM 4166 C C . TRP B 1 207 ? -14.852 13.133 8.117 1 97.88 207 TRP B C 1
ATOM 4168 O O . TRP B 1 207 ? -13.703 13.578 8.211 1 97.88 207 TRP B O 1
ATOM 4178 N N . ALA B 1 208 ? -15.172 12.086 7.387 1 98.31 208 ALA B N 1
ATOM 4179 C CA . ALA B 1 208 ? -14.172 11.367 6.602 1 98.31 208 ALA B CA 1
ATOM 4180 C C . ALA B 1 208 ? -14.805 10.695 5.387 1 98.31 208 ALA B C 1
ATOM 4182 O O . ALA B 1 208 ? -16.031 10.586 5.297 1 98.31 208 ALA B O 1
ATOM 4183 N N . LEU B 1 209 ? -13.977 10.375 4.391 1 98.38 209 LEU B N 1
ATOM 4184 C CA . LEU B 1 209 ? -14.383 9.438 3.348 1 98.38 209 LEU B CA 1
ATOM 4185 C C . LEU B 1 209 ? -14.594 8.047 3.922 1 98.38 209 LEU B C 1
ATOM 4187 O O . LEU B 1 209 ? -13.844 7.609 4.797 1 98.38 209 LEU B O 1
ATOM 4191 N N . PRO B 1 210 ? -15.625 7.367 3.459 1 97.19 210 PRO B N 1
ATOM 4192 C CA . PRO B 1 210 ? -15.695 5.957 3.854 1 97.19 210 PRO B CA 1
ATOM 4193 C C . PRO B 1 210 ? -14.43 5.176 3.488 1 97.19 210 PRO B C 1
ATOM 4195 O O . PRO B 1 210 ? -13.852 5.402 2.426 1 97.19 210 PRO B O 1
ATOM 4198 N N . GLY B 1 211 ? -13.992 4.348 4.324 1 97.62 211 GLY B N 1
ATOM 4199 C CA . GLY B 1 211 ? -12.797 3.557 4.066 1 97.62 211 GLY B CA 1
ATOM 4200 C C . GLY B 1 211 ? -12.266 2.855 5.305 1 97.62 211 GLY B C 1
ATOM 4201 O O . GLY B 1 211 ? -12.867 2.939 6.379 1 97.62 211 GLY B O 1
ATOM 4202 N N . GLY B 1 212 ? -11.211 2.135 5.172 1 97.38 212 GLY B N 1
ATOM 4203 C CA . GLY B 1 212 ? -10.617 1.393 6.273 1 97.38 212 GLY B CA 1
ATOM 4204 C C . GLY B 1 212 ? -9.461 0.511 5.844 1 97.38 212 GLY B C 1
ATOM 4205 O O . GLY B 1 212 ? -8.961 0.64 4.727 1 97.38 212 GLY B O 1
ATOM 4206 N N . PHE B 1 213 ? -9.047 -0.252 6.734 1 97.44 213 PHE B N 1
ATOM 4207 C CA . PHE B 1 213 ? -7.867 -1.086 6.52 1 97.44 213 PHE B CA 1
ATOM 4208 C C . PHE B 1 213 ? -8.172 -2.213 5.539 1 97.44 213 PHE B C 1
ATOM 4210 O O . PHE B 1 213 ? -9.281 -2.748 5.531 1 97.44 213 PHE B O 1
ATOM 4217 N N . VAL B 1 214 ? -7.164 -2.566 4.73 1 97.69 214 VAL B N 1
ATOM 4218 C CA . VAL B 1 214 ? -7.25 -3.678 3.787 1 97.69 214 VAL B CA 1
ATOM 4219 C C . VAL B 1 214 ? -6.984 -4.992 4.516 1 97.69 214 VAL B C 1
ATOM 4221 O O . VAL B 1 214 ? -6.039 -5.094 5.305 1 97.69 214 VAL B O 1
ATOM 4224 N N . ASP B 1 215 ? -7.797 -6 4.254 1 94.25 215 ASP B N 1
ATOM 4225 C CA . ASP B 1 215 ? -7.617 -7.32 4.844 1 94.25 215 ASP B CA 1
ATOM 4226 C C . ASP B 1 215 ? -6.66 -8.172 4.008 1 94.25 215 ASP B C 1
ATOM 4228 O O . ASP B 1 215 ? -6.41 -7.863 2.842 1 94.25 215 ASP B O 1
ATOM 4232 N N . GLU B 1 216 ? -6.199 -9.211 4.559 1 92.12 216 GLU B N 1
ATOM 4233 C CA . GLU B 1 216 ? -5.156 -10.055 3.975 1 92.12 216 GLU B CA 1
ATOM 4234 C C . GLU B 1 216 ? -5.637 -10.711 2.684 1 92.12 216 GLU B C 1
ATOM 4236 O O . GLU B 1 216 ? -4.852 -10.906 1.753 1 92.12 216 GLU B O 1
ATOM 4241 N N . GLY B 1 217 ? -6.836 -11.062 2.51 1 89.31 217 GLY B N 1
ATOM 4242 C CA . GLY B 1 217 ? -7.285 -11.914 1.42 1 89.31 217 GLY B CA 1
ATOM 4243 C C . GLY B 1 217 ? -8.055 -11.156 0.35 1 89.31 217 GLY B C 1
ATOM 4244 O O . GLY B 1 217 ? -8.719 -11.766 -0.491 1 89.31 217 GLY B O 1
ATOM 4245 N N . GLU B 1 218 ? -7.945 -9.844 0.322 1 91.5 218 GLU B N 1
ATOM 4246 C CA . GLU B 1 218 ? -8.742 -9.094 -0.64 1 91.5 218 GLU B CA 1
ATOM 4247 C C . GLU B 1 218 ? -7.875 -8.117 -1.431 1 91.5 218 GLU B C 1
ATOM 4249 O O . GLU B 1 218 ? -6.797 -7.723 -0.975 1 91.5 218 GLU B O 1
ATOM 4254 N N . THR B 1 219 ? -8.32 -7.75 -2.643 1 93 219 THR B N 1
ATOM 4255 C CA . THR B 1 219 ? -7.672 -6.695 -3.414 1 93 219 THR B CA 1
ATOM 4256 C C . THR B 1 219 ? -7.996 -5.32 -2.832 1 93 219 THR B C 1
ATOM 4258 O O . THR B 1 219 ? -8.898 -5.191 -1.998 1 93 219 THR B O 1
ATOM 4261 N N . LEU B 1 220 ? -7.273 -4.344 -3.268 1 96.56 220 LEU B N 1
ATOM 4262 C CA . LEU B 1 220 ? -7.543 -2.977 -2.84 1 96.56 220 LEU B CA 1
ATOM 4263 C C . LEU B 1 220 ? -8.953 -2.549 -3.244 1 96.56 220 LEU B C 1
ATOM 4265 O O . LEU B 1 220 ? -9.656 -1.904 -2.465 1 96.56 220 LEU B O 1
ATOM 4269 N N . PHE B 1 221 ? -9.312 -2.947 -4.441 1 94.69 221 PHE B N 1
ATOM 4270 C CA . PHE B 1 221 ? -10.633 -2.598 -4.965 1 94.69 221 PHE B CA 1
ATOM 4271 C C . PHE B 1 221 ? -11.734 -3.285 -4.164 1 94.69 221 PHE B C 1
ATOM 4273 O O . PHE B 1 221 ? -12.719 -2.65 -3.779 1 94.69 221 PHE B O 1
ATOM 4280 N N . ASP B 1 222 ? -11.555 -4.531 -3.857 1 92.38 222 ASP B N 1
ATOM 4281 C CA . ASP B 1 222 ? -12.531 -5.258 -3.053 1 92.38 222 ASP B CA 1
ATOM 4282 C C . ASP B 1 222 ? -12.633 -4.664 -1.649 1 92.38 222 ASP B C 1
ATOM 4284 O O . ASP B 1 222 ? -13.727 -4.609 -1.072 1 92.38 222 ASP B O 1
ATOM 4288 N N . ALA B 1 223 ? -11.508 -4.277 -1.122 1 96.75 223 ALA B N 1
ATOM 4289 C CA . ALA B 1 223 ? -11.5 -3.643 0.194 1 96.75 223 ALA B CA 1
ATOM 4290 C C . ALA B 1 223 ? -12.32 -2.355 0.184 1 96.75 223 ALA B C 1
ATOM 4292 O O . ALA B 1 223 ? -13.102 -2.102 1.104 1 96.75 223 ALA B O 1
ATOM 4293 N N . ALA B 1 224 ? -12.148 -1.574 -0.853 1 97.5 224 ALA B N 1
ATOM 4294 C CA . ALA B 1 224 ? -12.898 -0.33 -0.989 1 97.5 224 ALA B CA 1
ATOM 4295 C C . ALA B 1 224 ? -14.398 -0.598 -1.009 1 97.5 224 ALA B C 1
ATOM 4297 O O . ALA B 1 224 ? -15.164 0.065 -0.303 1 97.5 224 ALA B O 1
ATOM 4298 N N . LEU B 1 225 ? -14.773 -1.568 -1.765 1 95.31 225 LEU B N 1
ATOM 4299 C CA . LEU B 1 225 ? -16.188 -1.897 -1.884 1 95.31 225 LEU B CA 1
ATOM 4300 C C . LEU B 1 225 ? -16.719 -2.463 -0.575 1 95.31 225 LEU B C 1
ATOM 4302 O O . LEU B 1 225 ? -17.859 -2.166 -0.184 1 95.31 225 LEU B O 1
ATOM 4306 N N . ARG B 1 226 ? -15.945 -3.279 0.053 1 95.56 226 ARG B N 1
ATOM 4307 C CA . ARG B 1 226 ? -16.359 -3.846 1.332 1 95.56 226 ARG B CA 1
ATOM 4308 C C . ARG B 1 226 ? -16.562 -2.752 2.377 1 95.56 226 ARG B C 1
ATOM 4310 O O . ARG B 1 226 ? -17.594 -2.711 3.053 1 95.56 226 ARG B O 1
ATOM 4317 N N . GLU B 1 227 ? -15.547 -1.843 2.523 1 96.56 227 GLU B N 1
ATOM 4318 C CA . GLU B 1 227 ? -15.633 -0.75 3.488 1 96.56 227 GLU B CA 1
ATOM 4319 C C . GLU B 1 227 ? -16.828 0.146 3.197 1 96.56 227 GLU B C 1
ATOM 4321 O O . GLU B 1 227 ? -17.516 0.608 4.121 1 96.56 227 GLU B O 1
ATOM 4326 N N . LEU B 1 228 ? -17.062 0.391 1.925 1 95.56 228 LEU B N 1
ATOM 4327 C CA . LEU B 1 228 ? -18.219 1.182 1.53 1 95.56 228 LEU B CA 1
ATOM 4328 C C . LEU B 1 228 ? -19.516 0.538 2.027 1 95.56 228 LEU B C 1
ATOM 4330 O O . LEU B 1 228 ? -20.359 1.209 2.631 1 95.56 228 LEU B O 1
ATOM 4334 N N . ARG B 1 229 ? -19.625 -0.717 1.783 1 94.62 229 ARG B N 1
ATOM 4335 C CA . ARG B 1 229 ? -20.812 -1.443 2.217 1 94.62 229 ARG B CA 1
ATOM 4336 C C . ARG B 1 229 ? -20.938 -1.436 3.736 1 94.62 229 ARG B C 1
ATOM 4338 O O . ARG B 1 229 ? -22.016 -1.146 4.277 1 94.62 229 ARG B O 1
ATOM 4345 N N . GLU B 1 230 ? -19.906 -1.729 4.477 1 94.12 230 GLU B N 1
ATOM 4346 C CA . GLU B 1 230 ? -19.922 -1.852 5.93 1 94.12 230 GLU B CA 1
ATOM 4347 C C . GLU B 1 230 ? -20.234 -0.514 6.594 1 94.12 230 GLU B C 1
ATOM 4349 O O . GLU B 1 230 ? -21 -0.459 7.566 1 94.12 230 GLU B O 1
ATOM 4354 N N . GLU B 1 231 ? -19.688 0.566 6.047 1 93.5 231 GLU B N 1
ATOM 4355 C CA . GLU B 1 231 ? -19.781 1.851 6.734 1 93.5 231 GLU B CA 1
ATOM 4356 C C . GLU B 1 231 ? -20.984 2.646 6.254 1 93.5 231 GLU B C 1
ATOM 4358 O O . GLU B 1 231 ? -21.438 3.564 6.941 1 93.5 231 GLU B O 1
ATOM 4363 N N . THR B 1 232 ? -21.531 2.363 5.07 1 91.81 232 THR B N 1
ATOM 4364 C CA . THR B 1 232 ? -22.562 3.229 4.523 1 91.81 232 THR B CA 1
ATOM 4365 C C . THR B 1 232 ? -23.812 2.418 4.156 1 91.81 232 THR B C 1
ATOM 4367 O O . THR B 1 232 ? -24.875 2.982 3.92 1 91.81 232 THR B O 1
ATOM 4370 N N . GLY B 1 233 ? -23.656 1.096 4.027 1 89.69 233 GLY B N 1
ATOM 4371 C CA . GLY B 1 233 ? -24.75 0.255 3.561 1 89.69 233 GLY B CA 1
ATOM 4372 C C . GLY B 1 233 ? -24.859 0.217 2.049 1 89.69 233 GLY B C 1
ATOM 4373 O O . GLY B 1 233 ? -25.656 -0.549 1.505 1 89.69 233 GLY B O 1
ATOM 4374 N N . LEU B 1 234 ? -24.109 0.994 1.351 1 90.25 234 LEU B N 1
ATOM 4375 C CA . LEU B 1 234 ? -24.141 1.021 -0.108 1 90.25 234 LEU B CA 1
ATOM 4376 C C . LEU B 1 234 ? -23.328 -0.128 -0.693 1 90.25 234 LEU B C 1
ATOM 4378 O O . LEU B 1 234 ? -22.109 -0.18 -0.522 1 90.25 234 LEU B O 1
ATOM 4382 N N . SER B 1 235 ? -24.016 -1.002 -1.354 1 90.31 235 SER B N 1
ATOM 4383 C CA . SER B 1 235 ? -23.359 -2.139 -1.997 1 90.31 235 SER B CA 1
ATOM 4384 C C . SER B 1 235 ? -23.344 -1.979 -3.514 1 90.31 235 SER B C 1
ATOM 4386 O O . SER B 1 235 ? -24.391 -1.799 -4.141 1 90.31 235 SER B O 1
ATOM 4388 N N . LEU B 1 236 ? -22.188 -1.98 -4.086 1 88.88 236 LEU B N 1
ATOM 4389 C CA . LEU B 1 236 ? -22.016 -1.936 -5.531 1 88.88 236 LEU B CA 1
ATOM 4390 C C . LEU B 1 236 ? -21.453 -3.252 -6.051 1 88.88 236 LEU B C 1
ATOM 4392 O O . LEU B 1 236 ? -20.469 -3.77 -5.504 1 88.88 236 LEU B O 1
ATOM 4396 N N . GLY B 1 237 ? -22.125 -3.805 -7.055 1 86.06 237 GLY B N 1
ATOM 4397 C CA . GLY B 1 237 ? -21.5 -4.93 -7.734 1 86.06 237 GLY B CA 1
ATOM 4398 C C . GLY B 1 237 ? -20.172 -4.586 -8.359 1 86.06 237 GLY B C 1
ATOM 4399 O O . GLY B 1 237 ? -19.938 -3.449 -8.781 1 86.06 237 GLY B O 1
ATOM 4400 N N . TYR B 1 238 ? -19.328 -5.539 -8.43 1 85.56 238 TYR B N 1
ATOM 4401 C CA . TYR B 1 238 ? -17.969 -5.332 -8.875 1 85.56 238 TYR B CA 1
ATOM 4402 C C . TYR B 1 238 ? -17.938 -4.672 -10.25 1 85.56 238 TYR B C 1
ATOM 4404 O O . TYR B 1 238 ? -17.297 -3.633 -10.43 1 85.56 238 TYR B O 1
ATOM 4412 N N . ASP B 1 239 ? -18.609 -5.262 -11.227 1 84.62 239 ASP B N 1
ATOM 4413 C CA . ASP B 1 239 ? -18.578 -4.754 -12.602 1 84.62 239 ASP B CA 1
ATOM 4414 C C . ASP B 1 239 ? -19.203 -3.359 -12.672 1 84.62 239 ASP B C 1
AT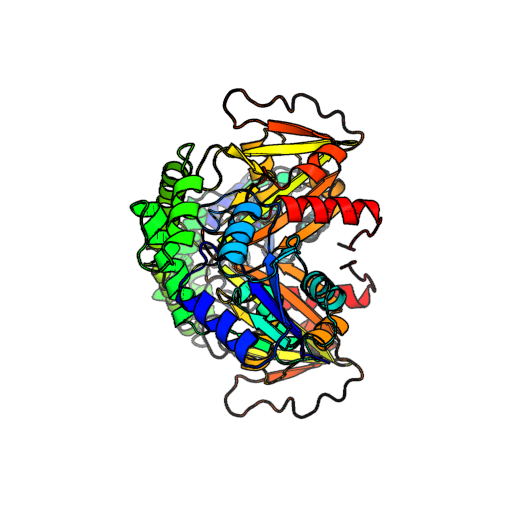OM 4416 O O . ASP B 1 239 ? -18.719 -2.502 -13.422 1 84.62 239 ASP B O 1
ATOM 4420 N N . TYR B 1 240 ? -20.219 -3.195 -11.953 1 87.81 240 TYR B N 1
ATOM 4421 C CA . TYR B 1 240 ? -20.875 -1.889 -11.922 1 87.81 240 TYR B CA 1
ATOM 4422 C C . TYR B 1 240 ? -19.953 -0.837 -11.312 1 87.81 240 TYR B C 1
ATOM 4424 O O . TYR B 1 240 ? -19.797 0.258 -11.859 1 87.81 240 TYR B O 1
ATOM 4432 N N . ALA B 1 241 ? -19.344 -1.177 -10.203 1 91.81 241 ALA B N 1
ATOM 4433 C CA . ALA B 1 241 ? -18.406 -0.264 -9.555 1 91.81 241 ALA B CA 1
ATOM 4434 C C . ALA B 1 241 ? -17.281 0.131 -10.516 1 91.81 241 ALA B C 1
ATOM 4436 O O . ALA B 1 241 ? -16.922 1.307 -10.602 1 91.81 241 ALA B O 1
ATOM 4437 N N . ARG B 1 242 ? -16.812 -0.833 -11.188 1 90.69 242 ARG B N 1
ATOM 4438 C CA . ARG B 1 242 ? -15.75 -0.565 -12.148 1 90.69 242 ARG B CA 1
ATOM 4439 C C . ARG B 1 242 ? -16.219 0.401 -13.227 1 90.69 242 ARG B C 1
ATOM 4441 O O . ARG B 1 242 ? -15.469 1.276 -13.656 1 90.69 242 ARG B O 1
ATOM 4448 N N . SER B 1 243 ? -17.406 0.208 -13.703 1 90.94 243 SER B N 1
ATOM 4449 C CA . SER B 1 243 ? -17.938 1.05 -14.766 1 90.94 243 SER B CA 1
ATOM 4450 C C . SER B 1 243 ? -18.156 2.479 -14.281 1 90.94 243 SER B C 1
ATOM 4452 O O . SER B 1 243 ? -18.141 3.42 -15.078 1 90.94 243 SER B O 1
ATOM 4454 N N . CYS B 1 244 ? -18.328 2.654 -12.945 1 93.56 244 CYS B N 1
ATOM 4455 C CA . CYS B 1 244 ? -18.609 3.967 -12.375 1 93.56 244 CYS B CA 1
ATOM 4456 C C . CYS B 1 244 ? -17.328 4.633 -11.883 1 93.56 244 CYS B C 1
ATOM 4458 O O . CYS B 1 244 ? -17.359 5.785 -11.438 1 93.56 244 CYS B O 1
ATOM 4460 N N . MET B 1 245 ? -16.281 3.928 -11.938 1 95.25 245 MET B N 1
ATOM 4461 C CA . MET B 1 245 ? -15.023 4.457 -11.43 1 95.25 245 MET B CA 1
ATOM 4462 C C . MET B 1 245 ? -14.508 5.582 -12.32 1 95.25 245 MET B C 1
ATOM 4464 O O . MET B 1 245 ? -14.352 5.402 -13.531 1 95.25 245 MET B O 1
ATOM 4468 N N . VAL B 1 246 ? -14.227 6.715 -11.695 1 94 246 VAL B N 1
ATOM 4469 C CA . VAL B 1 246 ? -13.75 7.891 -12.414 1 94 246 VAL B CA 1
ATOM 4470 C C . VAL B 1 246 ? -12.234 7.977 -12.32 1 94 246 VAL B C 1
ATOM 4472 O O . VAL B 1 246 ? -11.562 8.328 -13.297 1 94 246 VAL B O 1
ATOM 4475 N N . GLN B 1 247 ? -11.766 7.777 -11.156 1 94.62 247 GLN B N 1
ATOM 4476 C CA . GLN B 1 247 ? -10.344 7.938 -10.867 1 94.62 247 GLN B CA 1
ATOM 4477 C C . GLN B 1 247 ? -9.914 7.055 -9.695 1 94.62 247 GLN B C 1
ATOM 4479 O O . GLN B 1 247 ? -10.75 6.613 -8.906 1 94.62 247 GLN B O 1
ATOM 4484 N N . LYS B 1 248 ? -8.734 6.727 -9.719 1 96.25 248 LYS B N 1
ATOM 4485 C CA . LYS B 1 248 ? -8.07 6.129 -8.562 1 96.25 248 LYS B CA 1
ATOM 4486 C C . LYS B 1 248 ? -6.746 6.828 -8.266 1 96.25 248 LYS B C 1
ATOM 4488 O O . LYS B 1 248 ? -6.098 7.352 -9.18 1 96.25 248 LYS B O 1
ATOM 4493 N N . LYS B 1 249 ? -6.402 6.938 -6.996 1 96.56 249 LYS B N 1
ATOM 4494 C CA . LYS B 1 249 ? -5.168 7.598 -6.582 1 96.56 249 LYS B CA 1
ATOM 4495 C C . LYS B 1 249 ? -4.617 6.984 -5.297 1 96.56 249 LYS B C 1
ATOM 4497 O O . LYS B 1 249 ? -5.383 6.602 -4.41 1 96.56 249 LYS B O 1
ATOM 4502 N N . THR B 1 250 ? -3.291 6.809 -5.316 1 97.75 250 THR B N 1
ATOM 4503 C CA . THR B 1 250 ? -2.596 6.387 -4.105 1 97.75 250 THR B CA 1
ATOM 4504 C C . THR B 1 250 ? -2.055 7.594 -3.344 1 97.75 250 THR B C 1
ATOM 4506 O O . THR B 1 250 ? -1.412 8.469 -3.932 1 97.75 250 THR B O 1
ATOM 4509 N N . PHE B 1 251 ? -2.363 7.707 -2.096 1 97.12 251 PHE B N 1
ATOM 4510 C CA . PHE B 1 251 ? -1.839 8.734 -1.2 1 97.12 251 PHE B CA 1
ATOM 4511 C C . PHE B 1 251 ? -0.833 8.133 -0.224 1 97.12 251 PHE B C 1
ATOM 4513 O O . PHE B 1 251 ? -1.19 7.301 0.611 1 97.12 251 PHE B O 1
ATOM 4520 N N . ASP B 1 252 ? 0.427 8.656 -0.335 1 95.5 252 ASP B N 1
ATOM 4521 C CA . ASP B 1 252 ? 1.483 7.914 0.346 1 95.5 252 ASP B CA 1
ATOM 4522 C C . ASP B 1 252 ? 2.408 8.852 1.114 1 95.5 252 ASP B C 1
ATOM 4524 O O . ASP B 1 252 ? 3.582 8.539 1.328 1 95.5 252 ASP B O 1
ATOM 4528 N N . ASP B 1 253 ? 1.882 10.016 1.478 1 92.81 253 ASP B N 1
ATOM 4529 C CA . ASP B 1 253 ? 2.682 10.852 2.365 1 92.81 253 ASP B CA 1
ATOM 4530 C C . ASP B 1 253 ? 3.004 10.125 3.668 1 92.81 253 ASP B C 1
ATOM 4532 O O . ASP B 1 253 ? 2.111 9.578 4.316 1 92.81 253 ASP B O 1
ATOM 4536 N N . PRO B 1 254 ? 4.301 10.102 4.059 1 91.88 254 PRO B N 1
ATOM 4537 C CA . PRO B 1 254 ? 4.684 9.289 5.215 1 91.88 254 PRO B CA 1
ATOM 4538 C C . PRO B 1 254 ? 4.027 9.758 6.512 1 91.88 254 PRO B C 1
ATOM 4540 O O . PRO B 1 254 ? 3.902 8.984 7.465 1 91.88 254 PRO B O 1
ATOM 4543 N N . ASN B 1 255 ? 3.605 11 6.562 1 90.44 255 ASN B N 1
ATOM 4544 C CA . ASN B 1 255 ? 3.092 11.555 7.809 1 90.44 255 ASN B CA 1
ATOM 4545 C C . ASN B 1 255 ? 1.585 11.781 7.742 1 90.44 255 ASN B C 1
ATOM 4547 O O . ASN B 1 255 ? 1.035 12.562 8.523 1 90.44 255 ASN B O 1
ATOM 4551 N N . ARG B 1 256 ? 0.935 11.125 6.836 1 93.75 256 ARG B N 1
ATOM 4552 C CA . ARG B 1 256 ? -0.472 11.43 6.594 1 93.75 256 ARG B CA 1
ATOM 4553 C C . ARG B 1 256 ? -1.337 10.992 7.77 1 93.75 256 ARG B C 1
ATOM 4555 O O . ARG B 1 256 ? -2.42 11.539 7.988 1 93.75 256 ARG B O 1
ATOM 4562 N N . SER B 1 257 ? -0.866 9.969 8.516 1 95.69 257 SER B N 1
ATOM 4563 C CA . SER B 1 257 ? -1.682 9.477 9.617 1 95.69 257 SER B CA 1
ATOM 4564 C C . SER B 1 257 ? -0.867 9.367 10.906 1 95.69 257 SER B C 1
ATOM 4566 O O . SER B 1 257 ? 0.288 8.938 10.883 1 95.69 257 SER B O 1
ATOM 4568 N N . SER B 1 258 ? -1.53 9.734 12.016 1 94.56 258 SER B N 1
ATOM 4569 C CA . SER B 1 258 ? -0.857 9.68 13.312 1 94.56 258 SER B CA 1
ATOM 4570 C C . SER B 1 258 ? -0.743 8.242 13.812 1 94.56 258 SER B C 1
ATOM 4572 O O . SER B 1 258 ? 0.033 7.957 14.727 1 94.56 258 SER B O 1
ATOM 4574 N N . ARG B 1 259 ? -1.439 7.328 13.273 1 94.38 259 ARG B N 1
ATOM 4575 C CA . ARG B 1 259 ? -1.435 5.93 13.695 1 94.38 259 ARG B CA 1
ATOM 4576 C C . ARG B 1 259 ? -0.139 5.238 13.281 1 94.38 259 ARG B C 1
ATOM 4578 O O . ARG B 1 259 ? 0.208 4.188 13.82 1 94.38 259 ARG B O 1
ATOM 4585 N N . GLY B 1 260 ? 0.514 5.816 12.336 1 93.75 260 GLY B N 1
ATOM 4586 C CA . GLY B 1 260 ? 1.72 5.258 11.75 1 93.75 260 GLY B CA 1
ATOM 4587 C C . GLY B 1 260 ? 1.767 5.398 10.242 1 93.75 260 GLY B C 1
ATOM 4588 O O . GLY B 1 260 ? 0.852 5.965 9.633 1 93.75 260 GLY B O 1
ATOM 4589 N N . ARG B 1 261 ? 2.92 4.918 9.703 1 95.81 261 ARG B N 1
ATOM 4590 C CA . ARG B 1 261 ? 3.053 4.957 8.25 1 95.81 261 ARG B CA 1
ATOM 4591 C C . ARG B 1 261 ? 1.875 4.262 7.57 1 95.81 261 ARG B C 1
ATOM 4593 O O . ARG B 1 261 ? 1.649 3.068 7.777 1 95.81 261 ARG B O 1
ATOM 4600 N N . THR B 1 262 ? 1.108 5.09 6.82 1 97.62 262 THR B N 1
ATOM 4601 C CA . THR B 1 262 ? -0.101 4.578 6.184 1 97.62 262 THR B CA 1
ATOM 4602 C C . THR B 1 262 ? -0.126 4.938 4.699 1 97.62 262 THR B C 1
ATOM 4604 O O . THR B 1 262 ? 0.094 6.094 4.332 1 97.62 262 THR B O 1
ATOM 4607 N N . VAL B 1 263 ? -0.323 4 3.852 1 98.31 263 VAL B N 1
ATOM 4608 C CA . VAL B 1 263 ? -0.569 4.211 2.43 1 98.31 263 VAL B CA 1
ATOM 4609 C C . VAL B 1 263 ? -2.045 3.973 2.119 1 98.31 263 VAL B C 1
ATOM 4611 O O . VAL B 1 263 ? -2.582 2.904 2.416 1 98.31 263 VAL B O 1
ATOM 4614 N N . THR B 1 264 ? -2.729 4.973 1.544 1 98.56 264 THR B N 1
ATOM 4615 C CA . THR B 1 264 ? -4.148 4.867 1.23 1 98.56 264 THR B CA 1
ATOM 4616 C C . THR B 1 264 ? -4.363 4.766 -0.277 1 98.56 264 THR B C 1
ATOM 4618 O O . THR B 1 264 ? -3.773 5.527 -1.045 1 98.56 264 THR B O 1
ATOM 4621 N N . HIS B 1 265 ? -5.152 3.783 -0.661 1 98.69 265 HIS B N 1
ATOM 4622 C CA . HIS B 1 265 ? -5.641 3.65 -2.029 1 98.69 265 HIS B CA 1
ATOM 4623 C C . HIS B 1 265 ? -7.098 4.086 -2.139 1 98.69 265 HIS B C 1
ATOM 4625 O O . HIS B 1 265 ? -7.996 3.412 -1.627 1 98.69 265 HIS B O 1
ATOM 4631 N N . ALA B 1 266 ? -7.281 5.223 -2.848 1 98.44 266 ALA B N 1
ATOM 4632 C CA . ALA B 1 266 ? -8.625 5.801 -2.883 1 98.44 266 ALA B CA 1
ATOM 4633 C C . ALA B 1 266 ? -9.219 5.707 -4.281 1 98.44 266 ALA B C 1
ATOM 4635 O O . ALA B 1 266 ? -8.5 5.793 -5.281 1 98.44 266 ALA B O 1
ATOM 4636 N N . VAL B 1 267 ? -10.5 5.488 -4.344 1 98.12 267 VAL B N 1
ATOM 4637 C CA . VAL B 1 267 ? -11.227 5.406 -5.605 1 98.12 267 VAL B CA 1
ATOM 4638 C C . VAL B 1 267 ? -12.391 6.398 -5.602 1 98.12 267 VAL B C 1
ATOM 4640 O O . VAL B 1 267 ? -13.078 6.555 -4.59 1 98.12 267 VAL B O 1
ATOM 4643 N N . HIS B 1 268 ? -12.539 7.094 -6.656 1 98.06 268 HIS B N 1
ATOM 4644 C CA . HIS B 1 268 ? -13.656 8.008 -6.879 1 98.06 268 HIS B CA 1
ATOM 4645 C C . HIS B 1 268 ? -14.703 7.387 -7.805 1 98.06 268 HIS B C 1
ATOM 4647 O O . HIS B 1 268 ? -14.406 7.09 -8.969 1 98.06 268 HIS B O 1
ATOM 4653 N N . PHE B 1 269 ? -15.914 7.129 -7.285 1 96.25 269 PHE B N 1
ATOM 4654 C CA . PHE B 1 269 ? -17.031 6.637 -8.07 1 96.25 269 PHE B CA 1
ATOM 4655 C C . PHE B 1 269 ? -18.047 7.754 -8.328 1 96.25 269 PHE B C 1
ATOM 4657 O O . PHE B 1 269 ? -18.406 8.492 -7.418 1 96.25 269 PHE B O 1
ATOM 4664 N N . ASP B 1 270 ? -18.453 7.863 -9.531 1 94.81 270 ASP B N 1
ATOM 4665 C CA . ASP B 1 270 ? -19.547 8.758 -9.883 1 94.81 270 ASP B CA 1
ATOM 4666 C C . ASP B 1 270 ? -20.812 7.98 -10.203 1 94.81 270 ASP B C 1
ATOM 4668 O O . ASP B 1 270 ? -20.906 7.328 -11.242 1 94.81 270 ASP B O 1
ATOM 4672 N N . LEU B 1 271 ? -21.766 8.109 -9.352 1 93.25 271 LEU B N 1
ATOM 4673 C CA . LEU B 1 271 ? -23 7.352 -9.477 1 93.25 271 LEU B CA 1
ATOM 4674 C C . LEU B 1 271 ? -24.125 8.234 -10.016 1 93.25 271 LEU B C 1
ATOM 4676 O O . LEU B 1 271 ? -25.312 7.945 -9.797 1 93.25 271 LEU B O 1
ATOM 4680 N N . THR B 1 272 ? -23.781 9.344 -10.609 1 88.75 272 THR B N 1
ATOM 4681 C CA . THR B 1 272 ? -24.781 10.258 -11.164 1 88.75 272 THR B CA 1
ATOM 4682 C C . THR B 1 272 ? -25.703 9.523 -12.141 1 88.75 272 THR B C 1
ATOM 4684 O O . THR B 1 272 ? -25.234 8.75 -12.977 1 88.75 272 THR B O 1
ATOM 4687 N N . GLY B 1 273 ? -27.047 9.812 -12.07 1 81.69 273 GLY B N 1
ATOM 4688 C CA . GLY B 1 273 ? -28.062 9.188 -12.914 1 81.69 273 GLY B CA 1
ATOM 4689 C C . GLY B 1 273 ? -28.594 7.887 -12.344 1 81.69 273 GLY B C 1
ATOM 4690 O O . GLY B 1 273 ? -29.516 7.289 -12.898 1 81.69 273 GLY B O 1
ATOM 4691 N N . GLN B 1 274 ? -27.984 7.445 -11.352 1 71.62 274 GLN B N 1
ATOM 4692 C CA . GLN B 1 274 ? -28.422 6.195 -10.734 1 71.62 274 GLN B CA 1
ATOM 4693 C C . GLN B 1 274 ? -29.438 6.449 -9.625 1 71.62 274 GLN B C 1
ATOM 4695 O O . GLN B 1 274 ? -29.438 7.516 -9.016 1 71.62 274 GLN B O 1
ATOM 4700 N N . THR B 1 275 ? -30.562 5.656 -9.758 1 62 275 THR B N 1
ATOM 4701 C CA . THR B 1 275 ? -31.516 5.715 -8.648 1 62 275 THR B CA 1
ATOM 4702 C C . THR B 1 275 ? -30.906 5.109 -7.387 1 62 275 THR B C 1
ATOM 4704 O O . THR B 1 275 ? -30.578 3.924 -7.359 1 62 275 THR B O 1
ATOM 4707 N N . LEU B 1 276 ? -30.203 5.836 -6.699 1 58.34 276 LEU B N 1
ATOM 4708 C CA . LEU B 1 276 ? -29.625 5.309 -5.469 1 58.34 276 LEU B CA 1
ATOM 4709 C C . LEU B 1 276 ? -30.719 4.992 -4.453 1 58.34 276 LEU B C 1
ATOM 4711 O O . LEU B 1 276 ? -31.531 5.855 -4.117 1 58.34 276 LEU B O 1
ATOM 4715 N N . ASP B 1 277 ? -31.406 3.863 -4.602 1 52.88 277 ASP B N 1
ATOM 4716 C CA . ASP B 1 277 ? -32.344 3.57 -3.514 1 52.88 277 ASP B CA 1
ATOM 4717 C C . ASP B 1 277 ? -31.797 4.074 -2.178 1 52.88 277 ASP B C 1
ATOM 4719 O O . ASP B 1 277 ? -30.625 4.426 -2.07 1 52.88 277 ASP B O 1
ATOM 4723 N N . THR B 1 278 ? -32.344 3.342 -0.917 1 48.75 278 THR B N 1
ATOM 4724 C CA . THR B 1 278 ? -32.281 3.627 0.511 1 48.75 278 THR B CA 1
ATOM 4725 C C . THR B 1 278 ? -30.812 3.693 0.965 1 48.75 278 THR B C 1
ATOM 4727 O O . THR B 1 278 ? -30.141 2.664 1.072 1 48.75 278 THR B O 1
ATOM 4730 N N . LEU B 1 279 ? -29.969 4.293 0.267 1 51.56 279 LEU B N 1
ATOM 4731 C CA . LEU B 1 279 ? -28.797 4.441 1.122 1 51.56 279 LEU B CA 1
ATOM 4732 C C . LEU B 1 279 ? -29.203 4.859 2.531 1 51.56 279 LEU B C 1
ATOM 4734 O O . LEU B 1 279 ? -29.375 6.047 2.805 1 51.56 279 LEU B O 1
ATOM 4738 N N . GLU B 1 280 ? -30.469 4.453 2.861 1 46.19 280 GLU B N 1
ATOM 4739 C CA . GLU B 1 280 ? -30.797 4.879 4.219 1 46.19 280 GLU B CA 1
ATOM 4740 C C . GLU B 1 280 ? -29.703 4.469 5.207 1 46.19 280 GLU B C 1
ATOM 4742 O O . GLU B 1 280 ? -29.109 3.4 5.066 1 46.19 280 GLU B O 1
ATOM 4747 N N . ALA B 1 281 ? -29.156 5.449 5.777 1 46.22 281 ALA B N 1
ATOM 4748 C CA . ALA B 1 281 ? -28.25 5.293 6.922 1 46.22 281 ALA B CA 1
ATOM 4749 C C . ALA B 1 281 ? -28.688 4.125 7.801 1 46.22 281 ALA B C 1
ATOM 4751 O O . ALA B 1 281 ? -29.875 4 8.148 1 46.22 281 ALA B O 1
ATOM 4752 N N . GLY B 1 282 ? -28.219 2.922 7.527 1 44.44 282 GLY B N 1
ATOM 4753 C CA . GLY B 1 282 ? -28.578 1.988 8.586 1 44.44 282 GLY B CA 1
ATOM 4754 C C . GLY B 1 282 ? -28.578 2.619 9.961 1 44.44 282 GLY B C 1
ATOM 4755 O O . GLY B 1 282 ? -28.047 3.715 10.148 1 44.44 282 GLY B O 1
ATOM 4756 N N . ASP B 1 283 ? -29.422 2.051 10.969 1 42.78 283 ASP B N 1
ATOM 4757 C CA . ASP B 1 283 ? -29.641 2.465 12.352 1 42.78 283 ASP B CA 1
ATOM 4758 C C . ASP B 1 283 ? -28.328 2.883 13.016 1 42.78 283 ASP B C 1
ATOM 4760 O O . ASP B 1 283 ? -28.312 3.791 13.852 1 42.78 283 ASP B O 1
ATOM 4764 N N . ASP B 1 284 ? -27.375 1.925 13.195 1 44.28 284 ASP B N 1
ATOM 4765 C CA . ASP B 1 284 ? -26.328 2.088 14.195 1 44.28 284 ASP B CA 1
ATOM 4766 C C . ASP B 1 284 ? -25.281 3.084 13.727 1 44.28 284 ASP B C 1
ATOM 4768 O O . ASP B 1 284 ? -24.25 3.268 14.383 1 44.28 284 ASP B O 1
ATOM 4772 N N . ALA B 1 285 ? -24.953 3.047 12.391 1 45.16 285 ALA B N 1
ATOM 4773 C CA . ALA B 1 285 ? -23.719 3.717 11.984 1 45.16 285 ALA B CA 1
ATOM 4774 C C . ALA B 1 285 ? -23.734 5.188 12.391 1 45.16 285 ALA B C 1
ATOM 4776 O O . ALA B 1 285 ? -24.797 5.781 12.555 1 45.16 285 ALA B O 1
ATOM 4777 N N . ALA B 1 286 ? -22.438 5.738 12.641 1 54.16 286 ALA B N 1
ATOM 4778 C CA . ALA B 1 286 ? -21.906 7.094 12.477 1 54.16 286 ALA B CA 1
ATOM 4779 C C . ALA B 1 286 ? -22.625 7.828 11.352 1 54.16 286 ALA B C 1
ATOM 4781 O O . ALA B 1 286 ? -23.109 7.203 10.398 1 54.16 286 ALA B O 1
ATOM 4782 N N . ALA B 1 287 ? -22.922 9.039 11.602 1 80.69 287 ALA B N 1
ATOM 4783 C CA . ALA B 1 287 ? -23.688 9.945 10.734 1 80.69 287 ALA B CA 1
ATOM 4784 C C . ALA B 1 287 ? -23.156 9.891 9.305 1 80.69 287 ALA B C 1
ATOM 4786 O O . ALA B 1 287 ? -21.953 9.742 9.078 1 80.69 287 ALA B O 1
ATOM 4787 N N . LEU B 1 288 ? -23.953 9.32 8.578 1 89.81 288 LEU B N 1
ATOM 4788 C CA . LEU B 1 288 ? -23.781 9.422 7.137 1 89.81 288 LEU B CA 1
ATOM 4789 C C . LEU B 1 288 ? -24.5 10.648 6.578 1 89.81 288 LEU B C 1
ATOM 4791 O O . LEU B 1 288 ? -25.609 10.961 6.996 1 89.81 288 LEU B O 1
ATOM 4795 N N . GLN B 1 289 ? -23.781 11.367 5.703 1 92.56 289 GLN B N 1
ATOM 4796 C CA . GLN B 1 289 ? -24.406 12.555 5.152 1 92.56 289 GLN B CA 1
ATOM 4797 C C . GLN B 1 289 ? -24.031 12.75 3.686 1 92.56 289 GLN B C 1
ATOM 4799 O O . GLN B 1 289 ? -22.859 12.609 3.314 1 92.56 289 GLN B O 1
ATOM 4804 N N . TRP B 1 290 ? -25 12.93 2.9 1 93.19 290 TRP B N 1
ATOM 4805 C CA . TRP B 1 290 ? -24.75 13.508 1.58 1 93.19 290 TRP B CA 1
ATOM 4806 C C . TRP B 1 290 ? -24.531 15.008 1.672 1 93.19 290 TRP B C 1
ATOM 4808 O O . TRP B 1 290 ? -25.375 15.734 2.201 1 93.19 290 TRP B O 1
ATOM 4818 N N . VAL B 1 291 ? -23.406 15.438 1.189 1 95.56 291 VAL B N 1
ATOM 4819 C CA . VAL B 1 291 ? -23.031 16.844 1.3 1 95.56 291 VAL B CA 1
ATOM 4820 C C . VAL B 1 291 ? -22.844 17.438 -0.093 1 95.56 291 VAL B C 1
ATOM 4822 O O . VAL B 1 291 ? -22.219 16.828 -0.959 1 95.56 291 VAL B O 1
ATOM 4825 N N . ASP B 1 292 ? -23.438 18.625 -0.25 1 96.12 292 ASP B N 1
ATOM 4826 C CA . ASP B 1 292 ? -23.188 19.328 -1.5 1 96.12 292 ASP B CA 1
ATOM 4827 C C . ASP B 1 292 ? -21.703 19.547 -1.724 1 96.12 292 ASP B C 1
ATOM 4829 O O . ASP B 1 292 ? -20.969 19.875 -0.788 1 96.12 292 ASP B O 1
ATOM 4833 N N . ILE B 1 293 ? -21.281 19.406 -2.98 1 97.06 293 ILE B N 1
ATOM 4834 C CA . ILE B 1 293 ? -19.859 19.5 -3.318 1 97.06 293 ILE B CA 1
ATOM 4835 C C . ILE B 1 293 ? -19.312 20.844 -2.881 1 97.06 293 ILE B C 1
ATOM 4837 O O . ILE B 1 293 ? -18.234 20.938 -2.314 1 97.06 293 ILE B O 1
ATOM 4841 N N . GLU B 1 294 ? -20.062 21.922 -3.094 1 96.88 294 GLU B N 1
ATOM 4842 C CA . GLU B 1 294 ? -19.625 23.25 -2.693 1 96.88 294 GLU B CA 1
ATOM 4843 C C . GLU B 1 294 ? -19.422 23.328 -1.184 1 96.88 294 GLU B C 1
ATOM 4845 O O . GLU B 1 294 ? -18.453 23.938 -0.715 1 96.88 294 GLU B O 1
ATOM 4850 N N . ALA B 1 295 ? -20.328 22.781 -0.47 1 97.56 295 ALA B N 1
ATOM 4851 C CA . ALA B 1 295 ? -20.219 22.75 0.986 1 97.56 295 ALA B CA 1
ATOM 4852 C C . ALA B 1 295 ? -19.047 21.875 1.433 1 97.56 295 ALA B C 1
ATOM 4854 O O . ALA B 1 295 ? -18.297 22.25 2.344 1 97.56 295 ALA B O 1
ATOM 4855 N N . ALA B 1 296 ? -18.891 20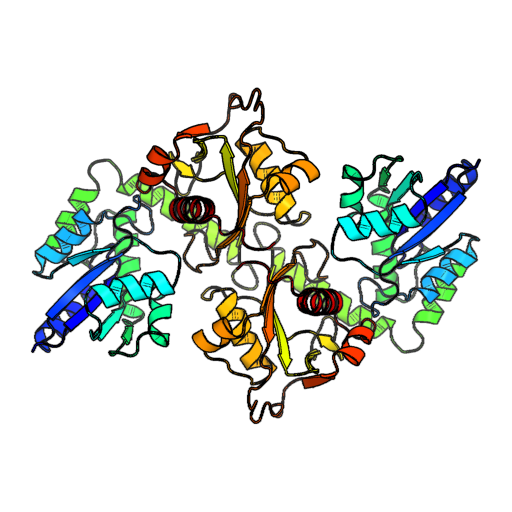.734 0.784 1 97.69 296 ALA B N 1
ATOM 4856 C CA . ALA B 1 296 ? -17.828 19.797 1.125 1 97.69 296 ALA B CA 1
ATOM 4857 C C . ALA B 1 296 ? -16.453 20.438 0.972 1 97.69 296 ALA B C 1
ATOM 4859 O O . ALA B 1 296 ? -15.555 20.188 1.77 1 97.69 296 ALA B O 1
ATOM 4860 N N . LEU B 1 297 ? -16.297 21.266 0.037 1 96.94 297 LEU B N 1
ATOM 4861 C CA . LEU B 1 297 ? -15.023 21.922 -0.259 1 96.94 297 LEU B CA 1
ATOM 4862 C C . LEU B 1 297 ? -14.703 22.984 0.776 1 96.94 297 LEU B C 1
ATOM 4864 O O . LEU B 1 297 ? -13.617 23.578 0.758 1 96.94 297 LEU B O 1
ATOM 4868 N N . LYS B 1 298 ? -15.586 23.188 1.763 1 96.44 298 LYS B N 1
ATOM 4869 C CA . LYS B 1 298 ? -15.367 24.156 2.84 1 96.44 298 LYS B CA 1
ATOM 4870 C C . LYS B 1 298 ? -15.273 23.453 4.191 1 96.44 298 LYS B C 1
ATOM 4872 O O . LYS B 1 298 ? -15.273 24.109 5.238 1 96.44 298 LYS B O 1
ATOM 4877 N N . MET B 1 299 ? -15.172 22.156 4.145 1 97.38 299 MET B N 1
ATOM 4878 C CA . MET B 1 299 ? -15.297 21.391 5.379 1 97.38 299 MET B CA 1
ATOM 4879 C C . MET B 1 299 ? -13.93 21.031 5.941 1 97.38 299 MET B C 1
ATOM 4881 O O . MET B 1 299 ? -13.82 20.172 6.82 1 97.38 299 MET B O 1
ATOM 4885 N N . ARG B 1 300 ? -12.844 21.594 5.504 1 97 300 ARG B N 1
ATOM 4886 C CA . ARG B 1 300 ? -11.5 21.219 5.922 1 97 300 ARG B CA 1
ATOM 4887 C C . ARG B 1 300 ? -11.391 21.188 7.441 1 97 300 ARG B C 1
ATOM 4889 O O . ARG B 1 300 ? -10.797 20.266 8.008 1 97 300 ARG B O 1
ATOM 4896 N N . SER B 1 301 ? -11.992 22.094 8.148 1 96.69 301 SER B N 1
ATOM 4897 C CA . SER B 1 301 ? -11.812 22.297 9.586 1 96.69 301 SER B CA 1
ATOM 4898 C C . SER B 1 301 ? -12.531 21.219 10.383 1 96.69 301 SER B C 1
ATOM 4900 O O . SER B 1 301 ? -12.383 21.141 11.609 1 96.69 301 SER B O 1
ATOM 4902 N N . VAL B 1 302 ? -13.289 20.375 9.68 1 97.38 302 VAL B N 1
ATOM 4903 C CA . VAL B 1 302 ? -14.039 19.359 10.414 1 97.38 302 VAL B CA 1
ATOM 4904 C C . VAL B 1 302 ? -13.805 17.984 9.773 1 97.38 302 VAL B C 1
ATOM 4906 O O . VAL B 1 302 ? -14.594 17.062 9.977 1 97.38 302 VAL B O 1
ATOM 4909 N N . MET B 1 303 ? -12.742 17.875 9 1 97.94 303 MET B N 1
ATOM 4910 C CA . MET B 1 303 ? -12.453 16.609 8.32 1 97.94 303 MET B CA 1
ATOM 4911 C C . MET B 1 303 ? -11.234 15.93 8.93 1 97.94 303 MET B C 1
ATOM 4913 O O . MET B 1 303 ? -10.281 16.594 9.328 1 97.94 303 MET B O 1
ATOM 4917 N N . PHE B 1 304 ? -11.289 14.68 8.977 1 97.62 304 PHE B N 1
ATOM 4918 C CA . PHE B 1 304 ? -10.266 13.844 9.586 1 97.62 304 PHE B CA 1
ATOM 4919 C C . PHE B 1 304 ? -9.008 13.812 8.727 1 97.62 304 PHE B C 1
ATOM 4921 O O . PHE B 1 304 ? -9.07 13.477 7.539 1 97.62 304 PHE B O 1
ATOM 4928 N N . GLU B 1 305 ? -7.824 14.195 9.312 1 96.5 305 GLU B N 1
ATOM 4929 C CA . GLU B 1 305 ? -6.508 14.07 8.688 1 96.5 305 GLU B CA 1
ATOM 4930 C C . GLU B 1 305 ? -6.516 14.617 7.266 1 96.5 305 GLU B C 1
ATOM 4932 O O . GLU B 1 305 ? -6.891 15.773 7.039 1 96.5 305 GLU B 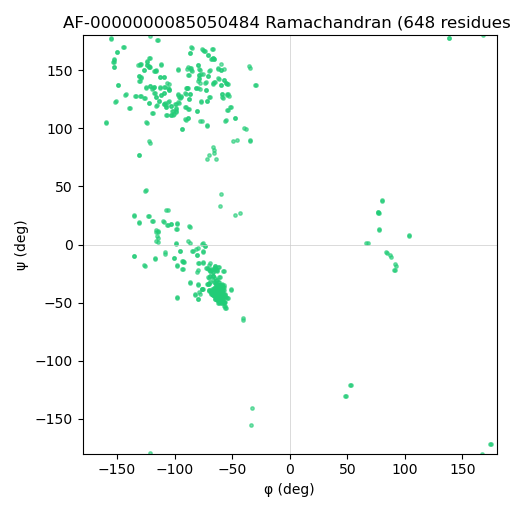O 1
ATOM 4937 N N . ASP B 1 306 ? -6.02 13.898 6.281 1 96.31 306 ASP B N 1
ATOM 4938 C CA . ASP B 1 306 ? -5.902 14.477 4.945 1 96.31 306 ASP B CA 1
ATOM 4939 C C . ASP B 1 306 ? -7.074 14.062 4.062 1 96.31 306 ASP B C 1
ATOM 4941 O O . ASP B 1 306 ? -6.988 14.133 2.834 1 96.31 306 ASP B O 1
ATOM 4945 N N . HIS B 1 307 ? -8.164 13.594 4.68 1 98.19 307 HIS B N 1
ATOM 4946 C CA . HIS B 1 307 ? -9.328 13.172 3.914 1 98.19 307 HIS B CA 1
ATOM 4947 C C . HIS B 1 307 ? -9.891 14.328 3.086 1 98.19 307 HIS B C 1
ATOM 4949 O O . HIS B 1 307 ? -10.391 14.109 1.979 1 98.19 307 HIS B O 1
ATOM 4955 N N . PHE B 1 308 ? -9.812 15.523 3.65 1 97.62 308 PHE B N 1
ATOM 4956 C CA . PHE B 1 308 ? -10.266 16.688 2.889 1 97.62 308 PHE B CA 1
ATOM 4957 C C . PHE B 1 308 ? -9.414 16.875 1.642 1 97.62 308 PHE B C 1
ATOM 4959 O O . PHE B 1 308 ? -9.938 17.172 0.563 1 97.62 308 PHE B O 1
ATOM 4966 N N . LEU B 1 309 ? -8.141 16.797 1.839 1 96.25 309 LEU B N 1
ATOM 4967 C CA . LEU B 1 309 ? -7.238 16.969 0.706 1 96.25 309 LEU B CA 1
ATOM 4968 C C . LEU B 1 309 ? -7.5 15.914 -0.366 1 96.25 309 LEU B C 1
ATOM 4970 O O . LEU B 1 309 ? -7.422 16.203 -1.562 1 96.25 309 LEU B O 1
ATOM 4974 N N . MET B 1 310 ? -7.781 14.672 0.008 1 97.38 310 MET B N 1
ATOM 4975 C CA . MET B 1 310 ? -8.141 13.609 -0.935 1 97.38 310 MET B CA 1
ATOM 4976 C C . MET B 1 310 ? -9.414 13.969 -1.692 1 97.38 310 MET B C 1
ATOM 4978 O O . MET B 1 310 ? -9.469 13.844 -2.916 1 97.38 310 MET B O 1
ATOM 4982 N N . LEU B 1 311 ? -10.375 14.391 -0.889 1 97.75 311 LEU B N 1
ATOM 4983 C CA . LEU B 1 311 ? -11.648 14.82 -1.467 1 97.75 311 LEU B CA 1
ATOM 4984 C C . LEU B 1 311 ? -11.43 15.938 -2.479 1 97.75 311 LEU B C 1
ATOM 4986 O O . LEU B 1 311 ? -11.922 15.867 -3.607 1 97.75 311 LEU B O 1
ATOM 4990 N N . GLU B 1 312 ? -10.703 16.938 -2.08 1 96.25 312 GLU B N 1
ATOM 4991 C CA . GLU B 1 312 ? -10.422 18.078 -2.943 1 96.25 312 GLU B CA 1
ATOM 4992 C C . GLU B 1 312 ? -9.688 17.641 -4.215 1 96.25 312 GLU B C 1
ATOM 4994 O O . GLU B 1 312 ? -10.008 18.109 -5.309 1 96.25 312 GLU B O 1
ATOM 4999 N N . TYR B 1 313 ? -8.766 16.781 -4.098 1 95.88 313 TYR B N 1
ATOM 5000 C CA . TYR B 1 313 ? -8.016 16.266 -5.242 1 95.88 313 TYR B CA 1
ATOM 5001 C C . TYR B 1 313 ? -8.953 15.648 -6.273 1 95.88 313 TYR B C 1
ATOM 5003 O O . TYR B 1 313 ? -8.891 15.992 -7.457 1 95.88 313 TYR B O 1
ATOM 5011 N N . PHE B 1 314 ? -9.766 14.75 -5.84 1 96.62 314 PHE B N 1
ATOM 5012 C CA . PHE B 1 314 ? -10.648 14.023 -6.746 1 96.62 314 PHE B CA 1
ATOM 5013 C C . PHE B 1 314 ? -11.648 14.969 -7.406 1 96.62 314 PHE B C 1
ATOM 5015 O O . PHE B 1 314 ? -11.898 14.875 -8.609 1 96.62 314 PHE B O 1
ATOM 5022 N N . LEU B 1 315 ? -12.203 15.867 -6.629 1 95.25 315 LEU B N 1
ATOM 5023 C CA . LEU B 1 315 ? -13.234 16.75 -7.148 1 95.25 315 LEU B CA 1
ATOM 5024 C C . LEU B 1 315 ? -12.648 17.75 -8.133 1 95.25 315 LEU B C 1
ATOM 5026 O O . LEU B 1 315 ? -13.281 18.078 -9.141 1 95.25 315 LEU B O 1
ATOM 5030 N N . LYS B 1 316 ? -11.445 18.281 -7.863 1 90.5 316 LYS B N 1
ATOM 5031 C CA . LYS B 1 316 ? -10.797 19.219 -8.781 1 90.5 316 LYS B CA 1
ATOM 5032 C C . LYS B 1 316 ? -10.406 18.531 -10.086 1 90.5 316 LYS B C 1
ATOM 5034 O O . LYS B 1 316 ? -10.578 19.094 -11.164 1 90.5 316 LYS B O 1
ATOM 5039 N N . LYS B 1 317 ? -9.883 17.359 -10.047 1 86.12 317 LYS B N 1
ATOM 5040 C CA . LYS B 1 317 ? -9.477 16.609 -11.234 1 86.12 317 LYS B CA 1
ATOM 5041 C C . LYS B 1 317 ? -10.68 16.25 -12.094 1 86.12 317 LYS B C 1
ATOM 5043 O O . LYS B 1 317 ? -10.602 16.25 -13.32 1 86.12 317 LYS B O 1
ATOM 5048 N N . ALA B 1 318 ? -11.688 15.844 -11.438 1 81.75 318 ALA B N 1
ATOM 5049 C CA . ALA B 1 318 ? -12.914 15.516 -12.164 1 81.75 318 ALA B CA 1
ATOM 5050 C C . ALA B 1 318 ? -13.43 16.719 -12.938 1 81.75 318 ALA B C 1
ATOM 5052 O O . ALA B 1 318 ? -13.953 16.578 -14.047 1 81.75 318 ALA B O 1
ATOM 5053 N N . GLN B 1 319 ? -13.281 17.875 -12.383 1 76.62 319 GLN B N 1
ATOM 5054 C CA . GLN B 1 319 ? -13.734 19.094 -13.039 1 76.62 319 GLN B CA 1
ATOM 5055 C C . GLN B 1 319 ? -12.844 19.438 -14.234 1 76.62 319 GLN B C 1
ATOM 5057 O O . GLN B 1 319 ? -13.312 20.031 -15.211 1 76.62 319 GLN B O 1
ATOM 5062 N N . GLU B 1 320 ? -11.555 19.109 -14.062 1 74 320 GLU B N 1
ATOM 5063 C CA . GLU B 1 320 ? -10.617 19.391 -15.148 1 74 320 GLU B CA 1
ATOM 5064 C C . GLU B 1 320 ? -10.781 18.391 -16.297 1 74 320 GLU B C 1
ATOM 5066 O O . GLU B 1 320 ? -10.305 18.625 -17.406 1 74 320 GLU B O 1
ATOM 5071 N N . GLY B 1 321 ? -11.656 17.484 -16.25 1 62.25 321 GLY B N 1
ATOM 5072 C CA . GLY B 1 321 ? -11.867 16.516 -17.297 1 62.25 321 GLY B CA 1
ATOM 5073 C C . GLY B 1 321 ? -10.695 15.562 -17.484 1 62.25 321 GLY B C 1
ATOM 5074 O O . GLY B 1 321 ? -10.516 14.992 -18.562 1 62.25 321 GLY B O 1
ATOM 5075 N N . VAL B 1 322 ? -9.727 15.695 -16.719 1 48.28 322 VAL B N 1
ATOM 5076 C CA . VAL B 1 322 ? -8.523 14.914 -16.969 1 48.28 322 VAL B CA 1
ATOM 5077 C C . VAL B 1 322 ? -8.781 13.445 -16.625 1 48.28 322 VAL B C 1
ATOM 5079 O O . VAL B 1 322 ? -9.055 13.109 -15.469 1 48.28 322 VAL B O 1
ATOM 5082 N N . ALA B 1 323 ? -9.453 12.758 -17.344 1 42.16 323 ALA B N 1
ATOM 5083 C CA . ALA B 1 323 ? -9.531 11.305 -17.203 1 42.16 323 ALA B CA 1
ATOM 5084 C C . ALA B 1 323 ? -8.141 10.695 -17.031 1 42.16 323 ALA B C 1
ATOM 5086 O O . ALA B 1 323 ? -7.273 10.859 -17.891 1 42.16 323 ALA B O 1
ATOM 5087 N N . LEU B 1 324 ? -7.59 10.523 -15.906 1 40.41 324 LEU B N 1
ATOM 5088 C CA . LEU B 1 324 ? -6.34 9.773 -15.859 1 40.41 324 LEU B CA 1
ATOM 5089 C C . LEU B 1 324 ? -6.508 8.391 -16.484 1 40.41 324 LEU B C 1
ATOM 5091 O O . LEU B 1 324 ? -7.512 7.719 -16.25 1 40.41 324 LEU B O 1
ATOM 5095 N N . GLY B 1 325 ? -6.012 8.188 -17.578 1 34.78 325 GLY B N 1
ATOM 5096 C CA . GLY B 1 325 ? -5.965 6.891 -18.234 1 34.78 325 GLY B CA 1
ATOM 5097 C C . GLY B 1 325 ? -5.703 5.75 -17.266 1 34.78 325 GLY B C 1
ATOM 5098 O O . GLY B 1 325 ? -4.777 5.812 -16.453 1 34.78 325 GLY B O 1
ATOM 5099 N N . CYS B 1 326 ? -6.699 5.078 -16.875 1 30.03 326 CYS B N 1
ATOM 5100 C CA . CYS B 1 326 ? -6.629 3.803 -16.172 1 30.03 326 CYS B CA 1
ATOM 5101 C C . CYS B 1 326 ? -5.641 2.859 -16.859 1 30.03 326 CYS B C 1
ATOM 5103 O O . CYS B 1 326 ? -5.531 2.844 -18.078 1 30.03 326 CYS B O 1
#

InterPro domains:
  IPR000086 NUDIX hydrolase domain [PF00293] (183-302)
  IPR000086 NUDIX hydrolase domain [PS51462] (177-314)
  IPR015797 NUDIX hydrolase-like domain superfamily [SSF55811] (170-317)
  IPR020084 NUDIX hydrolase, conserved site [PS00893] (212-233)
  IPR020476 NUDIX hydrolase [PR00502] (207-221)
  IPR020476 NUDIX hydrolase [PR00502] (221-236)